Protein AF-A0A562TSB3-F1 (afdb_monomer)

Solvent-accessible surface area (backbone atoms only — not comparable to full-atom values): 30160 Å² total; per-residue (Å²): 130,86,67,59,49,18,33,64,34,29,18,36,39,41,90,53,31,35,29,45,73,78,41,81,74,48,74,48,89,89,53,57,64,71,57,39,55,53,48,51,43,59,73,72,70,64,89,60,88,63,57,84,74,48,55,71,58,34,44,47,40,35,52,41,49,56,63,32,38,55,102,67,58,70,63,89,81,49,59,40,49,27,31,24,39,43,39,28,28,60,63,67,26,49,43,45,42,53,54,43,57,62,37,54,83,56,81,64,54,74,76,52,57,61,49,52,36,50,54,46,32,56,49,54,42,27,67,75,67,54,44,62,25,66,71,50,64,46,78,36,92,59,93,53,37,61,56,52,39,54,53,53,45,50,36,42,63,68,64,64,26,56,32,33,40,33,40,37,48,42,50,48,86,88,51,49,36,26,33,41,36,35,34,26,55,70,81,52,97,84,37,43,72,60,40,38,67,54,47,49,39,52,65,71,71,38,54,107,50,86,68,82,64,62,58,33,30,33,41,12,50,13,25,25,32,22,39,20,83,33,57,68,43,36,52,51,19,53,75,68,70,47,55,19,58,37,68,56,79,80,73,92,58,95,48,52,87,53,43,33,27,4,55,47,88,64,52,58,64,54,42,16,65,73,68,71,47,66,59,78,54,31,63,20,32,46,38,29,39,53,6,43,50,42,4,55,59,57,29,43,61,88,65,63,89,86,42,48,35,30,37,25,30,8,28,67,51,28,10,40,66,32,27,58,66,20,47,61,46,22,75,77,37,81,90,41,52,54,73,72,28,51,64,33,38,49,43,55,48,33,42,50,56,31,27,59,78,70,70,49,76,77,37,74,52,64,33,72,39,44,30,14,6,2,45,51,14,36,53,49,37,45,48,38,32,52,70,68,73,28,42,34,23,44,16,7,12,16,18,54,70,34,71,68,57,54,50,56,42,49,76,68,66,44,49,16,64,61,76,29,12,42,61,23,60,83,34,64,2,26,24,49,14,14,26,8,4,14,34,21,39,25,25,57,78,50,55,76,67,34,83,53,80,52,45,23,26,60,53,15,49,26,77,31,69,42,83,68,36,65,80,49,63,42,84,69,7,54,19,48,32,49,3,48,51,41,10,30,60,56,44,73,48,57,63,88,60,42,41,34,35,42,43,53,32,52,6,27,66,58,56,25,49,10,46,44,39,15,49,54,71,63,38,63,100,56,77,55,52,28,23,20,62,36,46,28,32,19,48,14,47,9,5,36,26,8,40,50,47,36,53,41,36,47,17,36,58,53,10,44,43,62,35,24,46,80,56,84,45,70,30,89,93,47,96,70,73,64,34,67,54,61,46,71,73,46,91,34,52,23,29,39,39,41,18,66,14,49,64,18,31,12,31,18,40,27,34,25,51,119

Secondary structure (DSSP, 8-state):
-----EEEEEEEEETTEEEETTEEEEE-TT--HHHHHHHHHHHTT---TTGGGS-HHHHHHHHHHHHHHTTT--GGGS-GGGEEEEEEESSTTHHHHHHHHHHTTSS--HHHHHTTSTTHHHHHHHHHHT--S-EEEEE-SS--HHHHHHHHHHHHHTTS-SEEEEEEEEEETTEEEEEEEEEESS--TT-EE--HHHHHHHHTT--SS---PPPEEEEEEEEEETTBSSHHHHHHHHHTT---EES-SSS--TTTTTS-EE--SS-HHHHHHHHT--TTS-HHHHHHHHHHHHHHHHTT-S-STTS-EEEEEE-SSTTHHHHHHHHHHHHH-TT-S-GGGGTT-SHHHHHHHHHHHHT--SEEEEE-BTBTHHHHHHHHHHHHHHTTS-SEEEEEEEE---HHHHHHHHHTT-B-SS---TTBTT---B-BB-EEEEEEEEEHHHHTT-SS--SEEEEEEEEEE--S-SS---TT-HHHHHHHHHHHHHHT--GGG--EEE----S-HHHHHHHHHHHHHHHTT---EEE-THHHH-B-GGGHHHHHHHHHHHHHHHT-B---TT--SB-TT-S-----S-B-S---SEEEEEEEEGGGEEEEEEEE--

Foldseek 3Di:
DQLFKWFQKKWKDFPQWIDILLHTDDHDPPDFLVVSLVVLCVVVVHDDPCLVLDDSLLSQLQSRLVSRCPPRPPLVVDDLQQEEEAEEEACFQVQLVVVQVVCVVDPGDPSSVVSSGSQVSVVVNCVVSVHDHYYDYYHDNDWDLVCCLVVVSCCCSVSSHQKYKYYYWDDDGRGTMDMITIIGSDDDPSIDGSHSVVSVCVSVSHDVPDDPLFWKFFLFKWKFFLQDLTPVSNVVCLQVVNFQWDFDDAADDPCGLQFTARERPDHLVRLCVVLVHDSLAAPQLSQALSRLVRRVVSSQQPDCPVWQEEEQEEDDQFRVQLVVQQCVVCVVPVVDGDPSSCQRRDNVSSFVSSCVSVVRDNYYDYAYPKQCRQVCQVVVQVVCQSVVNTFKYKTFYWYHDHPVVVVVVVVVQQGDSDFFQFQAQPQRHFHYITHAIITMMGTPVSQVVHPDHTLFIQQFKDKFFQQDAQFAHDLQLVRQLCQQVRRCVSNVHALVQAQEEAEQRRSGPRRSNSNQNSQCVRNPPDHHAYEYPCSRRIRNMRRRQRNQVSVQSCCQRWVWFGARPPHDHGHPSHDDDHHHHIDTDHNGAKYKYWTAGGSRITMIIITGHD

Mean predicted aligned error: 13.57 Å

Nearest PDB structures (foldseek):
  6kxf-assembly1_A  TM=9.453E-01  e=4.176E-39  Streptomyces sp. MSC090213JE08
  2iwy-assembly1_B  TM=8.921E-01  e=1.075E-37  Homo sapiens
  2gp6-assembly1_B  TM=8.634E-01  e=3.080E-32  Mycobacterium tuberculosis
  5e5n-assembly1_A  TM=8.349E-01  e=2.352E-26  Bacillus subtilis subsp. subtilis str. 168
  5eny-assembly1_A  TM=8.277E-01  e=8.296E-27  Bacillus subtilis subsp. subtilis str. 168

Organism: NCBI:txid652788

Structure (mmCIF, N/CA/C/O backbone):
data_AF-A0A562TSB3-F1
#
_entry.id   AF-A0A562TSB3-F1
#
loop_
_atom_site.group_PDB
_atom_site.id
_atom_site.type_symbol
_atom_site.label_atom_id
_atom_site.label_alt_id
_atom_site.label_comp_id
_atom_site.label_asym_id
_atom_site.label_entity_id
_atom_site.label_seq_id
_atom_site.pdbx_PDB_ins_code
_atom_site.Cartn_x
_atom_site.Cartn_y
_atom_site.Cartn_z
_atom_site.occupancy
_atom_site.B_iso_or_equiv
_atom_site.auth_seq_id
_atom_site.auth_comp_id
_atom_site.auth_asym_id
_atom_site.auth_atom_id
_atom_site.pdbx_PDB_model_num
ATOM 1 N N . MET A 1 1 ? -41.359 16.177 -6.167 1.00 38.06 1 MET A N 1
ATOM 2 C CA . MET A 1 1 ? -40.468 15.828 -5.044 1.00 38.06 1 MET A CA 1
ATOM 3 C C . MET A 1 1 ? -40.400 14.316 -5.017 1.00 38.06 1 MET A C 1
ATOM 5 O O . MET A 1 1 ? -41.409 13.691 -4.726 1.00 38.06 1 MET A O 1
ATOM 9 N N . THR A 1 2 ? -39.296 13.736 -5.478 1.00 40.28 2 THR A N 1
ATOM 10 C CA . THR A 1 2 ? -39.048 12.291 -5.406 1.00 40.28 2 THR A CA 1
ATOM 11 C C . THR A 1 2 ? -39.013 11.901 -3.931 1.00 40.28 2 THR A C 1
ATOM 13 O O . THR A 1 2 ? -38.209 12.444 -3.180 1.00 40.28 2 THR A O 1
ATOM 16 N N . LYS A 1 3 ? -39.955 11.062 -3.490 1.00 51.03 3 LYS A N 1
ATOM 17 C CA . LYS A 1 3 ? -40.005 10.569 -2.109 1.00 51.03 3 LYS A CA 1
ATOM 18 C C . LYS A 1 3 ? -38.859 9.571 -1.926 1.00 51.03 3 LYS A C 1
ATOM 20 O O . LYS A 1 3 ? -38.982 8.424 -2.342 1.00 51.03 3 LYS A O 1
ATOM 25 N N . GLU A 1 4 ? -37.732 10.035 -1.399 1.00 74.38 4 GLU A N 1
ATOM 26 C CA . GLU A 1 4 ? -36.618 9.173 -0.996 1.00 74.38 4 GLU A CA 1
ATOM 27 C C . GLU A 1 4 ? -37.002 8.399 0.275 1.00 74.38 4 GLU A C 1
ATOM 29 O O . GLU A 1 4 ? -37.723 8.915 1.126 1.00 74.38 4 GLU A O 1
ATOM 34 N N . GLY A 1 5 ? -36.567 7.142 0.384 1.00 87.25 5 GLY A N 1
ATOM 35 C CA . GLY A 1 5 ? -36.752 6.355 1.602 1.00 87.25 5 GLY A CA 1
ATOM 36 C C . GLY A 1 5 ? -35.797 6.799 2.714 1.00 87.25 5 GLY A C 1
ATOM 37 O O . GLY A 1 5 ? -34.689 7.279 2.458 1.00 87.25 5 GLY A O 1
ATOM 38 N N . HIS A 1 6 ? -36.201 6.592 3.961 1.00 93.94 6 HIS A N 1
ATOM 39 C CA . HIS A 1 6 ? -35.404 6.887 5.147 1.00 93.94 6 HIS A CA 1
ATOM 40 C C . HIS A 1 6 ? -35.275 5.646 6.025 1.00 93.94 6 HIS A C 1
ATOM 42 O O . HIS A 1 6 ? -36.263 4.959 6.265 1.00 93.94 6 HIS A O 1
ATOM 48 N N . ILE A 1 7 ? -34.067 5.375 6.529 1.00 95.50 7 ILE A N 1
ATOM 49 C CA . ILE A 1 7 ? -33.850 4.368 7.571 1.00 95.50 7 ILE A CA 1
ATOM 50 C C . ILE A 1 7 ? -34.332 4.985 8.885 1.00 95.50 7 ILE A C 1
ATOM 52 O O . ILE A 1 7 ? -33.666 5.863 9.441 1.00 95.50 7 ILE A O 1
ATOM 56 N N . THR A 1 8 ? -35.489 4.546 9.370 1.00 94.56 8 THR A N 1
ATOM 57 C CA . THR A 1 8 ? -36.103 5.027 10.618 1.00 94.56 8 THR A CA 1
ATOM 58 C C . THR A 1 8 ? -35.726 4.160 11.812 1.00 94.56 8 THR A C 1
ATOM 60 O O . THR A 1 8 ? -35.686 4.634 12.947 1.00 94.56 8 THR A O 1
ATOM 63 N N . SER A 1 9 ? -35.371 2.897 11.571 1.00 95.06 9 SER A N 1
ATOM 64 C CA . SER A 1 9 ? -34.769 2.040 12.585 1.00 95.06 9 SER A CA 1
ATOM 65 C C . SER A 1 9 ? -33.813 1.015 11.980 1.00 95.06 9 SER A C 1
ATOM 67 O O . SER A 1 9 ? -33.906 0.654 10.808 1.00 95.06 9 SER A O 1
ATOM 69 N N . SER A 1 10 ? -32.877 0.536 12.795 1.00 95.81 10 SER A N 1
ATOM 70 C CA . SER A 1 10 ? -32.007 -0.594 12.490 1.00 95.81 10 SER A CA 1
ATOM 71 C C . SER A 1 10 ? -31.823 -1.492 13.707 1.00 95.81 10 SER A C 1
ATOM 73 O O . SER A 1 10 ? -31.785 -1.015 14.844 1.00 95.81 10 SER A O 1
ATOM 75 N N . CYS A 1 11 ? -31.666 -2.790 13.470 1.00 96.94 11 CYS A N 1
ATOM 76 C CA . CYS A 1 11 ? -31.325 -3.769 14.493 1.00 96.94 11 CYS A CA 1
ATOM 77 C C . CYS A 1 11 ? -30.228 -4.695 13.974 1.00 96.94 11 CYS A C 1
ATOM 79 O O . CYS A 1 11 ? -30.336 -5.216 12.865 1.00 96.94 11 CYS A O 1
ATOM 81 N N . VAL A 1 12 ? -29.188 -4.906 14.784 1.00 96.38 12 VAL A N 1
ATOM 82 C CA . VAL A 1 12 ? -28.113 -5.852 14.484 1.00 96.38 12 VAL A CA 1
ATOM 83 C C . VAL A 1 12 ? -27.942 -6.822 15.645 1.00 96.38 12 VAL A C 1
ATOM 85 O O . VAL A 1 12 ? -27.742 -6.401 16.784 1.00 96.38 12 VAL A O 1
ATOM 88 N N . ILE A 1 13 ? -28.002 -8.117 15.351 1.00 95.69 13 ILE A N 1
ATOM 89 C CA . ILE A 1 13 ? -27.760 -9.212 16.288 1.00 95.69 13 ILE A CA 1
ATOM 90 C C . ILE A 1 13 ? -26.599 -10.039 15.743 1.00 95.69 13 ILE A C 1
ATOM 92 O O . ILE A 1 13 ? -26.718 -10.645 14.680 1.00 95.69 13 ILE A O 1
ATOM 96 N N . SER A 1 14 ? -25.479 -10.055 16.457 1.00 91.81 14 SER A N 1
ATOM 97 C CA . SER A 1 14 ? -24.288 -10.844 16.114 1.00 91.81 14 SER A CA 1
ATOM 98 C C . SER A 1 14 ? -23.375 -10.957 17.328 1.00 91.81 14 SER A C 1
ATOM 100 O O . SER A 1 14 ? -23.429 -10.100 18.214 1.00 91.81 14 SER A O 1
ATOM 102 N N . SER A 1 15 ? -22.494 -11.959 17.361 1.00 84.50 15 SER A N 1
ATOM 103 C CA . SER A 1 15 ? -21.453 -12.083 18.402 1.00 84.50 15 SER A CA 1
ATOM 104 C C . SER A 1 15 ? -22.011 -11.942 19.829 1.00 84.50 15 SER A C 1
ATOM 106 O O . SER A 1 15 ? -21.491 -11.191 20.657 1.00 84.50 15 SER A O 1
ATOM 108 N N . ASN A 1 16 ? -23.135 -12.607 20.090 1.00 86.44 16 ASN A N 1
ATOM 109 C CA . ASN A 1 16 ? -23.850 -12.631 21.367 1.00 86.44 16 ASN A CA 1
ATOM 110 C C . ASN A 1 16 ? -24.282 -11.247 21.877 1.00 86.44 16 ASN A C 1
ATOM 112 O O . ASN A 1 16 ? -24.436 -11.039 23.084 1.00 86.44 16 ASN A O 1
ATOM 116 N N . THR A 1 17 ? -24.484 -10.305 20.956 1.00 87.19 17 THR A N 1
ATOM 117 C CA . THR A 1 17 ? -24.796 -8.910 21.257 1.00 87.19 17 THR A CA 1
ATOM 118 C C . THR A 1 17 ? -25.944 -8.405 20.383 1.00 87.19 17 THR A C 1
ATOM 120 O O . THR A 1 17 ? -26.079 -8.795 19.223 1.00 87.19 17 THR A O 1
ATOM 123 N N . VAL A 1 18 ? -26.772 -7.520 20.941 1.00 91.44 18 VAL A N 1
ATOM 124 C CA . VAL A 1 18 ? -27.885 -6.850 20.258 1.00 91.44 18 VAL A CA 1
ATOM 125 C C . VAL A 1 18 ? -27.650 -5.345 20.243 1.00 91.44 18 VAL A C 1
ATOM 127 O O . VAL A 1 18 ? -27.485 -4.714 21.293 1.00 91.44 18 VAL A O 1
ATOM 130 N N . TYR A 1 19 ? -27.735 -4.761 19.054 1.00 90.69 19 TYR A N 1
ATOM 131 C CA . TYR A 1 19 ? -27.722 -3.326 18.819 1.00 90.69 19 TYR A CA 1
ATOM 132 C C . TYR A 1 19 ? -29.037 -2.879 18.187 1.00 90.69 19 TYR A C 1
ATOM 134 O O . TYR A 1 19 ? -29.585 -3.555 17.317 1.00 90.69 19 TYR A O 1
ATOM 142 N N . LYS A 1 20 ? -29.519 -1.704 18.590 1.00 92.69 20 LYS A N 1
ATOM 143 C CA . LYS A 1 20 ? -30.636 -1.010 17.948 1.00 92.69 20 LYS A CA 1
ATOM 144 C C . LYS A 1 20 ? -30.270 0.440 17.702 1.00 92.69 20 LYS A C 1
ATOM 146 O O . LYS A 1 20 ? -29.857 1.127 18.635 1.00 92.69 20 LYS A O 1
ATOM 151 N N . ASN A 1 21 ? -30.412 0.911 16.466 1.00 89.06 21 ASN A N 1
ATOM 152 C CA . ASN A 1 21 ? -30.028 2.267 16.058 1.00 89.06 21 ASN A CA 1
ATOM 153 C C . ASN A 1 21 ? -28.595 2.619 16.532 1.00 89.06 21 ASN A C 1
ATOM 155 O O . ASN A 1 21 ? -28.343 3.696 17.070 1.00 89.06 21 ASN A O 1
ATOM 159 N N . GLY A 1 22 ? -27.669 1.653 16.438 1.00 82.44 22 GLY A N 1
ATOM 160 C CA . GLY A 1 22 ? -26.280 1.774 16.909 1.00 82.44 22 GLY A CA 1
ATOM 161 C C . GLY A 1 22 ? -26.079 1.787 18.436 1.00 82.44 22 GLY A C 1
ATOM 162 O O . GLY A 1 22 ? -24.939 1.875 18.902 1.00 82.44 22 GLY A O 1
ATOM 163 N N . LYS A 1 23 ? -27.145 1.694 19.241 1.00 83.81 23 LYS A N 1
ATOM 164 C CA . LYS A 1 23 ? -27.081 1.586 20.707 1.00 83.81 23 LYS A CA 1
ATOM 165 C C . LYS A 1 23 ? -27.044 0.118 21.121 1.00 83.81 23 LYS A C 1
ATOM 167 O O . LYS A 1 23 ? -27.886 -0.668 20.702 1.00 83.81 23 LYS A O 1
ATOM 172 N N . HIS A 1 24 ? -26.083 -0.236 21.967 1.00 85.75 24 HIS A N 1
ATOM 173 C CA . HIS A 1 24 ? -26.003 -1.558 22.581 1.00 85.75 24 HIS A CA 1
ATOM 174 C C . HIS A 1 24 ? -27.170 -1.753 23.556 1.00 85.75 24 HIS A C 1
ATOM 176 O O . HIS A 1 24 ? -27.323 -0.957 24.485 1.00 85.75 24 HIS A O 1
ATOM 182 N N . LEU A 1 25 ? -27.960 -2.810 23.368 1.00 86.38 25 LEU A N 1
ATOM 183 C CA . LEU A 1 25 ? -29.119 -3.111 24.212 1.00 86.38 25 LEU A CA 1
ATOM 184 C C . LEU A 1 25 ? -28.930 -4.354 25.082 1.00 86.38 25 LEU A C 1
ATOM 186 O O . LEU A 1 25 ? -29.427 -4.383 26.203 1.00 86.38 25 LEU A O 1
ATOM 190 N N . PHE A 1 26 ? -28.232 -5.376 24.589 1.00 86.75 26 PHE A N 1
ATOM 191 C CA . PHE A 1 26 ? -28.130 -6.659 25.280 1.00 86.75 26 PHE A CA 1
ATOM 192 C C . PHE A 1 26 ? -26.849 -7.400 24.900 1.00 86.75 26 PHE A C 1
ATOM 194 O O . PHE A 1 26 ? -26.441 -7.357 23.742 1.00 86.75 26 PHE A O 1
ATOM 201 N N . ILE A 1 27 ? -26.258 -8.109 25.863 1.00 88.06 27 ILE A N 1
ATOM 202 C CA . ILE A 1 27 ? -25.117 -9.007 25.663 1.00 88.06 27 ILE A CA 1
ATOM 203 C C . ILE A 1 27 ? -25.248 -10.227 26.575 1.00 88.06 27 ILE A C 1
ATOM 205 O O . ILE A 1 27 ? -25.648 -10.095 27.732 1.00 88.06 27 ILE A O 1
ATOM 209 N N . ASN A 1 28 ? -24.898 -11.409 26.067 1.00 83.06 28 ASN A N 1
ATOM 210 C CA . ASN A 1 28 ? -24.824 -12.633 26.868 1.00 83.06 28 ASN A CA 1
ATOM 211 C C . ASN A 1 28 ? -23.696 -13.551 26.369 1.00 83.06 28 ASN A C 1
ATOM 213 O O . ASN A 1 28 ? -23.903 -14.442 25.542 1.00 83.06 28 ASN A O 1
ATOM 217 N N . THR A 1 29 ? -22.481 -13.302 26.855 1.00 72.69 29 THR A N 1
ATOM 218 C CA . THR A 1 29 ? -21.274 -14.060 26.501 1.00 72.69 29 THR A CA 1
ATOM 219 C C . THR A 1 29 ? -21.252 -15.421 27.201 1.00 72.69 29 THR A C 1
ATOM 221 O O . THR A 1 29 ? -21.317 -15.466 28.428 1.00 72.69 29 THR A O 1
ATOM 224 N N . GLY A 1 30 ? -21.106 -16.514 26.443 1.00 63.78 30 GLY A N 1
ATOM 225 C CA . GLY A 1 30 ? -20.974 -17.880 26.980 1.00 63.78 30 GLY A CA 1
ATOM 226 C C . GLY A 1 30 ? -22.196 -18.787 26.798 1.00 63.78 30 GLY A C 1
ATOM 227 O O . GLY A 1 30 ? -22.174 -19.916 27.276 1.00 63.78 30 GLY A O 1
ATOM 228 N N . ALA A 1 31 ? -23.237 -18.308 26.117 1.00 75.69 31 ALA A N 1
ATOM 229 C CA . ALA A 1 31 ? -24.347 -19.127 25.638 1.00 75.69 31 ALA A CA 1
ATOM 230 C C . ALA A 1 31 ? -24.092 -19.569 24.190 1.00 75.69 31 ALA A C 1
ATOM 232 O O . ALA A 1 31 ? -23.566 -18.772 23.404 1.00 75.69 31 ALA A O 1
ATOM 233 N N . ASP A 1 32 ? -24.494 -20.796 23.856 1.00 88.62 32 ASP A N 1
ATOM 234 C CA . ASP A 1 32 ? -24.620 -21.235 22.464 1.00 88.62 32 ASP A CA 1
ATOM 235 C C . ASP A 1 32 ? -25.729 -20.443 21.747 1.00 88.62 32 ASP A C 1
ATOM 237 O O . ASP A 1 32 ? -26.490 -19.691 22.376 1.00 88.62 32 ASP A O 1
ATOM 241 N N . VAL A 1 33 ? -25.816 -20.564 20.418 1.00 90.75 33 VAL A N 1
ATOM 242 C CA . VAL A 1 33 ? -26.785 -19.772 19.643 1.00 90.75 33 VAL A CA 1
ATOM 243 C C . VAL A 1 33 ? -28.231 -19.956 20.138 1.00 90.75 33 VAL A C 1
ATOM 245 O O . VAL A 1 33 ? -28.891 -18.944 20.394 1.00 90.75 33 VAL A O 1
ATOM 248 N N . PRO A 1 34 ? -28.768 -21.180 20.330 1.00 92.25 34 PRO A N 1
ATOM 249 C CA . PRO A 1 34 ? -30.129 -21.356 20.841 1.00 92.25 34 PRO A CA 1
ATOM 250 C C . PRO A 1 34 ? -30.383 -20.679 22.195 1.00 92.25 34 PRO A C 1
ATOM 252 O O . PRO A 1 34 ? -31.412 -20.008 22.357 1.00 92.25 34 PRO A O 1
ATOM 255 N N . ASP A 1 35 ? -29.471 -20.821 23.159 1.00 93.19 35 ASP A N 1
ATOM 256 C CA . ASP A 1 35 ? -29.621 -20.220 24.485 1.00 93.19 35 ASP A CA 1
ATOM 257 C C . ASP A 1 35 ? -29.488 -18.697 24.445 1.00 93.19 35 ASP A C 1
ATOM 259 O O . ASP A 1 35 ? -30.230 -17.993 25.142 1.00 93.19 35 ASP A O 1
ATOM 263 N N . PHE A 1 36 ? -28.616 -18.174 23.581 1.00 95.00 36 PHE A N 1
ATOM 264 C CA . PHE A 1 36 ? -28.502 -16.743 23.326 1.00 95.00 36 PHE A CA 1
ATOM 265 C C . PHE A 1 36 ? -29.802 -16.157 22.751 1.00 95.00 36 PHE A C 1
ATOM 267 O O . PHE A 1 36 ? -30.319 -15.161 23.260 1.00 95.00 36 PHE A O 1
ATOM 274 N N . LEU A 1 37 ? -30.396 -16.792 21.738 1.00 96.44 37 LEU A N 1
ATOM 275 C CA . LEU A 1 37 ? -31.660 -16.321 21.156 1.00 96.44 37 LEU A CA 1
ATOM 276 C C . LEU A 1 37 ? -32.808 -16.385 22.180 1.00 96.44 37 LEU A C 1
ATOM 278 O O . LEU A 1 37 ? -33.616 -15.459 22.288 1.00 96.44 37 LEU A O 1
ATOM 282 N N . ASN A 1 38 ? -32.854 -17.439 22.999 1.00 95.31 38 ASN A N 1
ATOM 283 C CA . ASN A 1 38 ? -33.827 -17.555 24.085 1.00 95.31 38 ASN A CA 1
ATOM 284 C C . ASN A 1 38 ? -33.634 -16.485 25.174 1.00 95.31 38 ASN A C 1
ATOM 286 O O . ASN A 1 38 ? -34.620 -16.042 25.775 1.00 95.31 38 ASN A O 1
ATOM 290 N N . SER A 1 39 ? -32.395 -16.074 25.459 1.00 95.44 39 SER A N 1
ATOM 291 C CA . SER A 1 39 ? -32.127 -15.029 26.449 1.00 95.44 39 SER A CA 1
ATOM 292 C C . SER A 1 39 ? -32.556 -13.650 25.948 1.00 95.44 39 SER A C 1
ATOM 294 O O . SER A 1 39 ? -33.156 -12.908 26.725 1.00 95.44 39 SER A O 1
ATOM 296 N N . ILE A 1 40 ? -32.376 -13.350 24.654 1.00 95.50 40 ILE A N 1
ATOM 297 C CA . ILE A 1 40 ? -32.929 -12.143 24.015 1.00 95.50 40 ILE A CA 1
ATOM 298 C C . ILE A 1 40 ? -34.456 -12.129 24.149 1.00 95.50 40 ILE A C 1
ATOM 300 O O . ILE A 1 40 ? -35.023 -11.145 24.626 1.00 95.50 40 ILE A O 1
ATOM 304 N N . TYR A 1 41 ? -35.120 -13.227 23.775 1.00 96.06 41 TYR A N 1
ATOM 305 C CA . TYR A 1 41 ? -36.581 -13.344 23.835 1.00 96.06 41 TYR A CA 1
ATOM 306 C C . TYR A 1 41 ? -37.135 -13.025 25.235 1.00 96.06 41 TYR A C 1
ATOM 308 O O . TYR A 1 41 ? -38.098 -12.270 25.369 1.00 96.06 41 TYR A O 1
ATOM 316 N N . LYS A 1 42 ? -36.480 -13.549 26.283 1.00 94.50 42 LYS A N 1
ATOM 317 C CA . LYS A 1 42 ? -36.824 -13.272 27.688 1.00 94.50 42 LYS A CA 1
ATOM 318 C C . LYS A 1 42 ? -36.499 -11.835 28.098 1.00 94.50 42 LYS A C 1
ATOM 320 O O . LYS A 1 42 ? -37.306 -11.206 28.770 1.00 94.50 42 LYS A O 1
ATOM 325 N N . TYR A 1 43 ? -35.329 -11.319 27.715 1.00 94.00 43 TYR A N 1
ATOM 326 C CA . TYR A 1 43 ? -34.870 -9.982 28.101 1.00 94.00 43 TYR A CA 1
ATOM 327 C C . TYR A 1 43 ? -35.793 -8.876 27.576 1.00 94.00 43 TYR A C 1
ATOM 329 O O . TYR A 1 43 ? -36.091 -7.925 28.294 1.00 94.00 43 TYR A O 1
ATOM 337 N N . PHE A 1 44 ? -36.274 -9.009 26.338 1.00 92.19 44 PHE A N 1
ATOM 338 C CA . PHE A 1 44 ? -37.166 -8.026 25.719 1.00 92.19 44 PHE A CA 1
ATOM 339 C C . PHE A 1 44 ? -38.655 -8.214 26.058 1.00 92.19 44 PHE A C 1
ATOM 341 O O . PHE A 1 44 ? -39.469 -7.441 25.540 1.00 92.19 44 PHE A O 1
ATOM 348 N N . ASP A 1 45 ? -38.983 -9.182 26.928 1.00 91.69 45 ASP A N 1
ATOM 349 C CA . ASP A 1 45 ? -40.340 -9.575 27.343 1.00 91.69 45 ASP A CA 1
ATOM 350 C C . ASP A 1 45 ? -41.274 -9.832 26.147 1.00 91.69 45 ASP A C 1
ATOM 352 O O . ASP A 1 45 ? -42.380 -9.300 26.037 1.00 91.69 45 ASP A O 1
ATOM 356 N N . LEU A 1 46 ? -40.779 -10.607 25.178 1.00 91.19 46 LEU A N 1
ATOM 357 C CA . LEU A 1 46 ? -41.528 -10.932 23.968 1.00 91.19 46 LEU A CA 1
ATOM 358 C C . LEU A 1 46 ? -42.497 -12.094 24.233 1.00 91.19 46 LEU A C 1
ATOM 360 O O . LEU A 1 46 ? -42.190 -13.038 24.961 1.00 91.19 46 LEU A O 1
ATOM 364 N N . SER A 1 47 ? -43.681 -12.042 23.615 1.00 88.75 47 SER A N 1
ATOM 365 C CA . SER A 1 47 ? -44.733 -13.051 23.791 1.00 88.75 47 SER A CA 1
ATOM 366 C C . SER A 1 47 ? -45.265 -13.549 22.448 1.00 88.75 47 SER A C 1
ATOM 368 O O . SER A 1 47 ? -46.129 -12.937 21.818 1.00 88.75 47 SER A O 1
ATOM 370 N N . TYR A 1 48 ? -44.734 -14.687 22.003 1.00 91.19 48 TYR A N 1
ATOM 371 C CA . TYR A 1 48 ? -45.175 -15.413 20.824 1.00 91.19 48 TYR A CA 1
ATOM 372 C C . TYR A 1 48 ? -44.914 -16.916 20.985 1.00 91.19 48 TYR A C 1
ATOM 374 O O . TYR A 1 48 ? -43.791 -17.397 20.871 1.00 91.19 48 TYR A O 1
ATOM 382 N N . SER A 1 49 ? -45.971 -17.695 21.227 1.00 86.25 49 SER A N 1
ATOM 383 C CA . SER A 1 49 ? -45.861 -19.128 21.555 1.00 86.25 49 SER A CA 1
ATOM 384 C C . SER A 1 49 ? -45.211 -19.987 20.463 1.00 86.25 49 SER A C 1
ATOM 386 O O . SER A 1 49 ? -44.682 -21.059 20.761 1.00 86.25 49 SER A O 1
ATOM 388 N N . ARG A 1 50 ? -45.229 -19.533 19.202 1.00 88.06 50 ARG A N 1
ATOM 389 C CA . ARG A 1 50 ? -44.568 -20.223 18.084 1.00 88.06 50 ARG A CA 1
ATOM 390 C C . ARG A 1 50 ? -43.052 -20.050 18.080 1.00 88.06 50 ARG A C 1
ATOM 392 O O . ARG A 1 50 ? -42.385 -20.891 17.494 1.00 88.06 50 ARG A O 1
ATOM 399 N N . PHE A 1 51 ? -42.512 -19.051 18.782 1.00 93.38 51 PHE A N 1
ATOM 400 C CA . PHE A 1 51 ? -41.075 -18.775 18.832 1.00 93.38 51 PHE A CA 1
ATOM 401 C C . PHE A 1 51 ? -40.250 -20.018 19.194 1.00 93.38 51 PHE A C 1
ATOM 403 O O . PHE A 1 51 ? -39.289 -20.354 18.514 1.00 93.38 51 PHE A O 1
ATOM 410 N N . TYR A 1 52 ? -40.668 -20.780 20.208 1.00 91.06 52 TYR A N 1
ATOM 411 C CA . TYR A 1 52 ? -39.942 -21.982 20.634 1.00 91.06 52 TYR A CA 1
ATOM 412 C C . TYR A 1 52 ? -39.941 -23.120 19.604 1.00 91.06 52 TYR A C 1
ATOM 414 O O . TYR A 1 52 ? -39.109 -24.018 19.710 1.00 91.06 52 TYR A O 1
ATOM 422 N N . LYS A 1 53 ? -40.843 -23.081 18.617 1.00 89.69 53 LYS A N 1
ATOM 423 C CA . LYS A 1 53 ? -40.959 -24.085 17.548 1.00 89.69 53 LYS A CA 1
ATOM 424 C C . LYS A 1 53 ? -40.155 -23.734 16.295 1.00 89.69 53 LYS A C 1
ATOM 426 O O . LYS A 1 53 ? -40.002 -24.601 15.444 1.00 89.69 53 LYS A O 1
ATOM 431 N N . MET A 1 54 ? -39.676 -22.497 16.194 1.00 94.12 54 MET A N 1
ATOM 432 C CA . MET A 1 54 ? -38.854 -22.033 15.081 1.00 94.12 54 MET A CA 1
ATOM 433 C C . MET A 1 54 ? -37.447 -22.635 15.130 1.00 94.12 54 MET A C 1
ATOM 435 O O . MET A 1 54 ? -36.898 -22.882 16.216 1.00 94.12 54 MET A O 1
ATOM 439 N N . ASP A 1 55 ? -36.849 -22.806 13.953 1.00 94.25 55 ASP A N 1
ATOM 440 C CA . ASP A 1 55 ? -35.416 -23.045 13.812 1.00 94.25 55 ASP A CA 1
ATOM 441 C C . ASP A 1 55 ? -34.599 -21.803 14.217 1.00 94.25 55 ASP A C 1
ATOM 443 O O . ASP A 1 55 ? -35.139 -20.718 14.457 1.00 94.25 55 ASP A O 1
ATOM 447 N N . SER A 1 56 ? -33.281 -21.957 14.350 1.00 95.50 56 SER A N 1
ATOM 448 C CA . SER A 1 56 ? -32.426 -20.868 14.836 1.00 95.50 56 SER A CA 1
ATOM 449 C C . SER A 1 56 ? -32.377 -19.684 13.868 1.00 95.50 56 SER A C 1
ATOM 451 O O . SER A 1 56 ? -32.389 -18.541 14.328 1.00 95.50 56 SER A O 1
ATOM 453 N N . LEU A 1 57 ? -32.386 -19.930 12.551 1.00 96.81 57 LEU A N 1
ATOM 454 C CA . LEU A 1 57 ? -32.383 -18.872 11.539 1.00 96.81 57 LEU A CA 1
ATOM 455 C C . LEU A 1 57 ? -33.663 -18.022 11.622 1.00 96.81 57 LEU A C 1
ATOM 457 O O . LEU A 1 57 ? -33.586 -16.791 11.690 1.00 96.81 57 LEU A O 1
ATOM 461 N N . SER A 1 58 ? -34.840 -18.656 11.712 1.00 97.12 58 SER A N 1
ATOM 462 C CA . SER A 1 58 ? -36.106 -17.924 11.857 1.00 97.12 58 SER A CA 1
ATOM 463 C C . SER A 1 58 ? -36.208 -17.220 13.202 1.00 97.12 58 SER A C 1
ATOM 465 O O . SER A 1 58 ? -36.661 -16.078 13.241 1.00 97.12 58 SER A O 1
ATOM 467 N N . LYS A 1 59 ? -35.729 -17.824 14.302 1.00 97.62 59 LYS A N 1
ATOM 468 C CA . LYS A 1 59 ? -35.648 -17.136 15.606 1.00 97.62 59 LYS A CA 1
ATOM 469 C C . LYS A 1 59 ? -34.804 -15.871 15.519 1.00 97.62 59 LYS A C 1
ATOM 471 O O . LYS A 1 59 ? -35.221 -14.835 16.030 1.00 97.62 59 LYS A O 1
ATOM 476 N N . LEU A 1 60 ? -33.638 -15.952 14.880 1.00 98.06 60 LEU A N 1
ATOM 477 C CA . LEU A 1 60 ? -32.718 -14.832 14.725 1.00 98.06 60 LEU A CA 1
ATOM 478 C C . LEU A 1 60 ? -33.365 -13.679 13.942 1.00 98.06 60 LEU A C 1
ATOM 480 O O . LEU A 1 60 ? -33.395 -12.549 14.435 1.00 98.06 60 LEU A O 1
ATOM 484 N N . GLY A 1 61 ? -33.931 -13.965 12.764 1.00 97.56 61 GLY A N 1
ATOM 485 C CA . GLY A 1 61 ? -34.623 -12.957 11.953 1.00 97.56 61 GLY A CA 1
ATOM 486 C C . GLY A 1 61 ? -35.849 -12.370 12.657 1.00 97.56 61 GLY A C 1
ATOM 487 O O . GLY A 1 61 ? -36.042 -11.153 12.673 1.00 97.56 61 GLY A O 1
ATOM 488 N N . TRP A 1 62 ? -36.641 -13.221 13.311 1.00 97.88 62 TRP A N 1
ATOM 489 C CA . TRP A 1 62 ? -37.830 -12.812 14.051 1.00 97.88 62 TRP A CA 1
ATOM 490 C C . TRP A 1 62 ? -37.486 -11.884 15.221 1.00 97.88 62 TRP A C 1
ATOM 492 O O . TRP A 1 62 ? -38.059 -10.800 15.324 1.00 97.88 62 TRP A O 1
ATOM 502 N N . LEU A 1 63 ? -36.498 -12.238 16.051 1.00 98.25 63 LEU A N 1
ATOM 503 C CA . LEU A 1 63 ? -36.043 -11.383 17.155 1.00 98.25 63 LEU A CA 1
ATOM 504 C C . LEU A 1 63 ? -35.532 -10.033 16.658 1.00 98.25 63 LEU A C 1
ATOM 506 O O . LEU A 1 63 ? -35.910 -9.000 17.212 1.00 98.25 63 LEU A O 1
ATOM 510 N N . ALA A 1 64 ? -34.714 -10.038 15.602 1.00 97.81 64 ALA A N 1
ATOM 511 C CA . ALA A 1 64 ? -34.222 -8.806 15.001 1.00 97.81 64 ALA A CA 1
ATOM 512 C C . ALA A 1 64 ? -35.380 -7.913 14.538 1.00 97.81 64 ALA A C 1
ATOM 514 O O . ALA A 1 64 ? -35.341 -6.708 14.775 1.00 97.81 64 ALA A O 1
ATOM 515 N N . SER A 1 65 ? -36.440 -8.487 13.956 1.00 97.69 65 SER A N 1
ATOM 516 C CA . SER A 1 65 ? -37.619 -7.727 13.520 1.00 97.69 65 SER A CA 1
ATOM 517 C C . SER A 1 65 ? -38.438 -7.153 14.685 1.00 97.69 65 SER A C 1
ATOM 519 O O . SER A 1 65 ? -38.806 -5.981 14.646 1.00 97.69 65 SER A O 1
ATOM 521 N N . GLU A 1 66 ? -38.682 -7.912 15.759 1.00 96.94 66 GLU A N 1
ATOM 522 C CA . GLU A 1 66 ? -39.479 -7.398 16.883 1.00 96.94 66 GLU A CA 1
ATOM 523 C C . GLU A 1 66 ? -38.723 -6.277 17.612 1.00 96.94 66 GLU A C 1
ATOM 525 O O . GLU A 1 66 ? -39.317 -5.276 18.010 1.00 96.94 66 GLU A O 1
ATOM 530 N N . ILE A 1 67 ? -37.397 -6.395 17.735 1.00 96.81 67 ILE A N 1
ATOM 531 C CA . ILE A 1 67 ? -36.545 -5.349 18.319 1.00 96.81 67 ILE A CA 1
ATOM 532 C C . ILE A 1 67 ? -36.491 -4.121 17.404 1.00 96.81 67 ILE A C 1
ATOM 534 O O . ILE A 1 67 ? -36.567 -2.994 17.905 1.00 96.81 67 ILE A O 1
ATOM 538 N N . LEU A 1 68 ? -36.391 -4.330 16.087 1.00 96.19 68 LEU A N 1
ATOM 539 C CA . LEU A 1 68 ? -36.418 -3.277 15.071 1.00 96.19 68 LEU A CA 1
ATOM 540 C C . LEU A 1 68 ? -37.700 -2.440 15.149 1.00 96.19 68 LEU A C 1
ATOM 542 O O . LEU A 1 68 ? -37.618 -1.219 15.072 1.00 96.19 68 LEU A O 1
ATOM 546 N N . LEU A 1 69 ? -38.859 -3.082 15.317 1.00 95.19 69 LEU A N 1
ATOM 547 C CA . LEU A 1 69 ? -40.172 -2.425 15.282 1.00 95.19 69 LEU A CA 1
ATOM 548 C C . LEU A 1 69 ? -40.589 -1.791 16.616 1.00 95.19 69 LEU A C 1
ATOM 550 O O . LEU A 1 69 ? -41.368 -0.837 16.628 1.00 95.19 69 LEU A O 1
ATOM 554 N N . LYS A 1 70 ? -40.097 -2.314 17.746 1.00 92.25 70 LYS A N 1
ATOM 555 C CA . LYS A 1 70 ? -40.475 -1.858 19.095 1.00 92.25 70 LYS A CA 1
ATOM 556 C C . LYS A 1 70 ? -40.281 -0.341 19.246 1.00 92.25 70 LYS A C 1
ATOM 558 O O . LYS A 1 70 ? -39.213 0.157 18.938 1.00 92.25 70 LYS A O 1
ATOM 563 N N . ASP A 1 71 ? -41.262 0.407 19.730 1.00 87.31 71 ASP A N 1
ATOM 564 C CA . ASP A 1 71 ? -41.172 1.864 19.987 1.00 87.31 71 ASP A CA 1
ATOM 565 C C . ASP A 1 71 ? -40.888 2.782 18.771 1.00 87.31 71 ASP A C 1
ATOM 567 O O . ASP A 1 71 ? -40.894 3.999 18.927 1.00 87.31 71 ASP A O 1
ATOM 571 N N . THR A 1 72 ? -40.633 2.239 17.578 1.00 83.06 72 THR A N 1
ATOM 572 C CA . THR A 1 72 ? -40.225 2.997 16.378 1.00 83.06 72 THR A CA 1
ATOM 573 C C . THR A 1 72 ? -41.228 2.891 15.237 1.00 83.06 72 THR A C 1
ATOM 575 O O . THR A 1 72 ? -41.309 3.812 14.433 1.00 83.06 72 THR A O 1
ATOM 578 N N . PHE A 1 73 ? -41.994 1.799 15.155 1.00 91.38 73 PHE A N 1
ATOM 579 C CA . PHE A 1 73 ? -42.929 1.567 14.058 1.00 91.38 73 PHE A CA 1
ATOM 580 C C . PHE A 1 73 ? -44.389 1.786 14.473 1.00 91.38 73 PHE A C 1
ATOM 582 O O . PHE A 1 73 ? -44.967 1.016 15.246 1.00 91.38 73 PHE A O 1
ATOM 589 N N . GLU A 1 74 ? -45.017 2.811 13.901 1.00 91.31 74 GLU A N 1
ATOM 590 C CA . GLU A 1 74 ? -46.437 3.116 14.094 1.00 91.31 74 GLU A CA 1
ATOM 591 C C . GLU A 1 74 ? -47.309 2.266 13.163 1.00 91.31 74 GLU A C 1
ATOM 593 O O . GLU A 1 74 ? -47.740 2.695 12.093 1.00 91.31 74 GLU A O 1
ATOM 598 N N . LYS A 1 75 ? -47.584 1.028 13.574 1.00 87.19 75 LYS A N 1
ATOM 599 C CA . LYS A 1 75 ? -48.301 0.044 12.750 1.00 87.19 75 LYS A CA 1
ATOM 600 C C . LYS A 1 75 ? -49.648 0.532 12.196 1.00 87.19 75 LYS A C 1
ATOM 602 O O . LYS A 1 75 ? -49.977 0.212 11.059 1.00 87.19 75 LYS A O 1
ATOM 607 N N . ASP A 1 76 ? -50.403 1.318 12.965 1.00 90.38 76 ASP A N 1
ATOM 608 C CA . ASP A 1 76 ? -51.737 1.805 12.575 1.00 90.38 76 ASP A CA 1
ATOM 609 C C . ASP A 1 76 ? -51.710 2.819 11.415 1.00 90.38 76 ASP A C 1
ATOM 611 O O . ASP A 1 76 ? -52.746 3.111 10.814 1.00 90.38 76 ASP A O 1
ATOM 615 N N . LYS A 1 77 ? -50.525 3.334 11.065 1.00 92.31 77 LYS A N 1
ATOM 616 C CA . LYS A 1 77 ? -50.311 4.234 9.926 1.00 92.31 77 LYS A CA 1
ATOM 617 C C . LYS A 1 77 ? -50.358 3.513 8.574 1.00 92.31 77 LYS A C 1
ATOM 619 O O . LYS A 1 77 ? -50.596 4.154 7.550 1.00 92.31 77 LYS A O 1
ATOM 624 N N . TYR A 1 78 ? -50.145 2.199 8.562 1.00 92.12 78 TYR A N 1
ATOM 625 C CA . TYR A 1 78 ? -49.969 1.408 7.347 1.00 92.12 78 TYR A CA 1
ATOM 626 C C . TYR A 1 78 ? -51.077 0.368 7.194 1.00 92.12 78 TYR A C 1
ATOM 628 O O . TYR A 1 78 ? -51.453 -0.317 8.150 1.00 92.12 78 TYR A O 1
ATOM 636 N N . LYS A 1 79 ? -51.589 0.186 5.971 1.00 93.31 79 LYS A N 1
ATOM 637 C CA . LYS A 1 79 ? -52.379 -1.012 5.667 1.00 93.31 79 LYS A CA 1
ATOM 638 C C . LYS A 1 79 ? -51.444 -2.223 5.642 1.00 93.31 79 LYS A C 1
ATOM 640 O O . LYS A 1 79 ? -50.272 -2.075 5.304 1.00 93.31 79 LYS A O 1
ATOM 645 N N . PRO A 1 80 ? -51.951 -3.439 5.906 1.00 92.94 80 PRO A N 1
ATOM 646 C CA . PRO A 1 80 ? -51.156 -4.662 5.794 1.00 92.94 80 PRO A CA 1
ATOM 647 C C . PRO A 1 80 ? -50.375 -4.782 4.476 1.00 92.94 80 PRO A C 1
ATOM 649 O O . PRO A 1 80 ? -49.217 -5.184 4.489 1.00 92.94 80 PRO A O 1
ATOM 652 N N . GLU A 1 81 ? -50.994 -4.396 3.357 1.00 94.19 81 GLU A N 1
ATOM 653 C CA . GLU A 1 81 ? -50.402 -4.458 2.011 1.00 94.19 81 GLU A CA 1
ATOM 654 C C . GLU A 1 81 ? -49.300 -3.401 1.777 1.00 94.19 81 GLU A C 1
ATOM 656 O O . GLU A 1 81 ? -48.503 -3.545 0.857 1.00 94.19 81 GLU A O 1
ATOM 661 N N . ASP A 1 82 ? -49.236 -2.345 2.599 1.00 94.38 82 ASP A N 1
ATOM 662 C CA . ASP A 1 82 ? -48.291 -1.232 2.424 1.00 94.38 82 ASP A CA 1
ATOM 663 C C . ASP A 1 82 ? -46.876 -1.564 2.931 1.00 94.38 82 ASP A C 1
ATOM 665 O O . ASP A 1 82 ? -45.940 -0.795 2.690 1.00 94.38 82 ASP A O 1
ATOM 669 N N . VAL A 1 83 ? -46.722 -2.671 3.666 1.00 96.31 83 VAL A N 1
ATOM 670 C CA . VAL A 1 83 ? -45.477 -3.053 4.341 1.00 96.31 83 VAL A CA 1
ATOM 671 C C . VAL A 1 83 ? -44.930 -4.336 3.733 1.00 96.31 83 VAL A C 1
ATOM 673 O O . VAL A 1 83 ? -45.589 -5.376 3.783 1.00 96.31 83 VAL A O 1
ATOM 676 N N . GLY A 1 84 ? -43.724 -4.252 3.175 1.00 95.25 84 GLY A N 1
ATOM 677 C CA . GLY A 1 84 ? -43.008 -5.392 2.601 1.00 95.25 84 GLY A CA 1
ATOM 678 C C . GLY A 1 84 ? -41.809 -5.844 3.430 1.00 95.25 84 GLY A C 1
ATOM 679 O O . GLY A 1 84 ? -41.396 -5.177 4.387 1.00 95.25 84 GLY A O 1
ATOM 680 N N . LEU A 1 85 ? -41.244 -6.985 3.042 1.00 97.50 85 LEU A N 1
ATOM 681 C CA . LEU A 1 85 ? -40.132 -7.635 3.724 1.00 97.50 85 LEU A CA 1
ATOM 682 C C . LEU A 1 85 ? -39.135 -8.236 2.720 1.00 97.50 85 LEU A C 1
ATOM 684 O O . LEU A 1 85 ? -39.436 -9.207 2.037 1.00 97.50 85 LEU A O 1
ATOM 688 N N . ILE A 1 86 ? -37.930 -7.666 2.644 1.00 98.06 86 ILE A N 1
ATOM 689 C CA . ILE A 1 86 ? -36.897 -8.042 1.668 1.00 98.06 86 ILE A CA 1
ATOM 690 C C . ILE A 1 86 ? -35.620 -8.479 2.387 1.00 98.06 86 ILE A C 1
ATOM 692 O O . ILE A 1 86 ? -34.798 -7.650 2.786 1.00 98.06 86 ILE A O 1
ATOM 696 N N . LEU A 1 87 ? -35.433 -9.784 2.559 1.00 98.25 87 LEU A N 1
ATOM 697 C CA . LEU A 1 87 ? -34.269 -10.335 3.261 1.00 98.25 87 LEU A CA 1
ATOM 698 C C . LEU A 1 87 ? -33.297 -11.020 2.305 1.00 98.25 87 LEU A C 1
ATOM 700 O O . LEU A 1 87 ? -33.636 -11.369 1.175 1.00 98.25 87 LEU A O 1
ATOM 704 N N . SER A 1 88 ? -32.061 -11.196 2.761 1.00 97.88 88 SER A N 1
ATOM 705 C CA . SER A 1 88 ? -31.053 -11.949 2.025 1.00 97.88 88 SER A CA 1
ATOM 706 C C . SER A 1 88 ? -30.044 -12.641 2.931 1.00 97.88 88 SER A C 1
ATOM 708 O O . SER A 1 88 ? -29.865 -12.232 4.078 1.00 97.88 88 SER A O 1
ATOM 710 N N . ASN A 1 89 ? -29.386 -13.680 2.419 1.00 97.25 89 ASN A N 1
ATOM 711 C CA . ASN A 1 89 ? -28.215 -14.300 3.044 1.00 97.25 89 ASN A CA 1
ATOM 712 C C . ASN A 1 89 ? -27.338 -15.028 2.013 1.00 97.25 89 ASN A C 1
ATOM 714 O O . ASN A 1 89 ? -27.614 -14.943 0.816 1.00 97.25 89 ASN A O 1
ATOM 718 N N . ALA A 1 90 ? -26.280 -15.710 2.460 1.00 90.38 90 ALA A N 1
ATOM 719 C CA . ALA A 1 90 ? -25.381 -16.461 1.585 1.00 90.38 90 ALA A CA 1
ATOM 720 C C . ALA A 1 90 ? -25.709 -17.950 1.535 1.00 90.38 90 ALA A C 1
ATOM 722 O O . ALA A 1 90 ? -25.593 -18.564 0.475 1.00 90.38 90 ALA A O 1
ATOM 723 N N . ASN A 1 91 ? -26.143 -18.522 2.657 1.00 91.94 91 ASN A N 1
ATOM 724 C CA . ASN A 1 91 ? -26.235 -19.971 2.818 1.00 91.94 91 ASN A CA 1
ATOM 725 C C . ASN A 1 91 ? -27.671 -20.504 2.854 1.00 91.94 91 ASN A C 1
ATOM 727 O O . ASN A 1 91 ? -27.879 -21.666 3.196 1.00 91.94 91 ASN A O 1
ATOM 731 N N . ALA A 1 92 ? -28.667 -19.694 2.483 1.00 95.69 92 ALA A N 1
ATOM 732 C CA . ALA A 1 92 ? -30.077 -20.070 2.528 1.00 95.69 92 ALA A CA 1
ATOM 733 C C . ALA A 1 92 ? -30.476 -20.590 3.924 1.00 95.69 92 ALA A C 1
ATOM 735 O O . ALA A 1 92 ? -30.550 -19.807 4.865 1.00 95.69 92 ALA A O 1
ATOM 736 N N . SER A 1 93 ? -30.751 -21.884 4.060 1.00 94.94 93 SER A N 1
ATOM 737 C CA . SER A 1 93 ? -31.123 -22.550 5.312 1.00 94.94 93 SER A CA 1
ATOM 738 C C . SER A 1 93 ? -30.140 -23.661 5.688 1.00 94.94 93 SER A C 1
ATOM 740 O O . SER A 1 93 ? -30.528 -24.597 6.381 1.00 94.94 93 SER A O 1
ATOM 742 N N . LEU A 1 94 ? -28.873 -23.573 5.255 1.00 93.25 94 LEU A N 1
ATOM 743 C CA . LEU A 1 94 ? -27.888 -24.660 5.344 1.00 93.25 94 LEU A CA 1
ATOM 744 C C . LEU A 1 94 ? -27.774 -25.298 6.739 1.00 93.25 94 LEU A C 1
ATOM 746 O O . LEU A 1 94 ? -27.734 -26.521 6.842 1.00 93.25 94 LEU A O 1
ATOM 750 N N . ASP A 1 95 ? -27.759 -24.504 7.814 1.00 91.88 95 ASP A N 1
ATOM 751 C CA . ASP A 1 95 ? -27.753 -25.020 9.195 1.00 91.88 95 ASP A CA 1
ATOM 752 C C . ASP A 1 95 ? -28.944 -25.951 9.474 1.00 91.88 95 ASP A C 1
ATOM 754 O O . ASP A 1 95 ? -28.803 -27.066 9.992 1.00 91.88 95 ASP A O 1
ATOM 758 N N . THR A 1 96 ? -30.132 -25.515 9.069 1.00 92.38 96 THR A N 1
ATOM 759 C CA . THR A 1 96 ? -31.366 -26.281 9.212 1.00 92.38 96 THR A CA 1
ATOM 760 C C . THR A 1 96 ? -31.399 -27.475 8.261 1.00 92.38 96 THR A C 1
ATOM 762 O O . THR A 1 96 ? -31.851 -28.547 8.665 1.00 92.38 96 THR A O 1
ATOM 765 N N . ASP A 1 97 ? -30.849 -27.349 7.052 1.00 92.31 97 ASP A N 1
ATOM 766 C CA . ASP A 1 97 ? -30.723 -28.448 6.089 1.00 92.31 97 ASP A CA 1
ATOM 767 C C . ASP A 1 97 ? -29.847 -29.576 6.659 1.00 92.31 97 ASP A C 1
ATOM 769 O O . ASP A 1 97 ? -30.220 -30.751 6.600 1.00 92.31 97 ASP A O 1
ATOM 773 N N . MET A 1 98 ? -28.716 -29.229 7.284 1.00 89.81 98 MET A N 1
ATOM 774 C CA . MET A 1 98 ? -27.824 -30.185 7.950 1.00 89.81 98 MET A CA 1
ATOM 775 C C . MET A 1 98 ? -28.514 -30.870 9.136 1.00 89.81 98 MET A C 1
ATOM 777 O O . MET A 1 98 ? -28.453 -32.096 9.276 1.00 89.81 98 MET A O 1
ATOM 781 N N . LYS A 1 99 ? -29.225 -30.108 9.979 1.00 87.44 99 LYS A N 1
ATOM 782 C CA . LYS A 1 99 ? -29.999 -30.657 11.109 1.00 87.44 99 LYS A CA 1
ATOM 783 C C . LYS A 1 99 ? -31.129 -31.566 10.636 1.00 87.44 99 LYS A C 1
ATOM 785 O O . LYS A 1 99 ? -31.351 -32.626 11.225 1.00 87.44 99 LYS A O 1
ATOM 790 N N . TYR A 1 100 ? -31.815 -31.185 9.560 1.00 89.81 100 TYR A N 1
ATOM 791 C CA . TYR A 1 100 ? -32.846 -32.005 8.944 1.00 89.81 100 TYR A CA 1
ATOM 792 C C . TYR A 1 100 ? -32.254 -33.310 8.420 1.00 89.81 100 TYR A C 1
ATOM 794 O O . TYR A 1 100 ? -32.744 -34.368 8.810 1.00 89.81 100 TYR A O 1
ATOM 802 N N . LEU A 1 101 ? -31.164 -33.259 7.645 1.00 86.94 101 LEU A N 1
ATOM 803 C CA . LEU A 1 101 ? -30.473 -34.444 7.131 1.00 86.94 101 LEU A CA 1
ATOM 804 C C . LEU A 1 101 ? -30.063 -35.406 8.254 1.00 86.94 101 LEU A C 1
ATOM 806 O O . LEU A 1 101 ? -30.309 -36.607 8.148 1.00 86.94 101 LEU A O 1
ATOM 810 N N . ASN A 1 102 ? -29.519 -34.886 9.357 1.00 84.19 102 ASN A N 1
ATOM 811 C CA . ASN A 1 102 ? -29.176 -35.700 10.525 1.00 84.19 102 ASN A CA 1
ATOM 812 C C . ASN A 1 102 ? -30.411 -36.403 11.121 1.00 84.19 102 ASN A C 1
ATOM 814 O O . ASN A 1 102 ? -30.327 -37.571 11.505 1.00 84.19 102 ASN A O 1
ATOM 818 N N . SER A 1 103 ? -31.576 -35.743 11.127 1.00 80.50 103 SER A N 1
ATOM 819 C CA . SER A 1 103 ? -32.839 -36.331 11.602 1.00 80.50 103 SER A CA 1
ATOM 820 C C . SER A 1 103 ? -33.423 -37.408 10.676 1.00 80.50 103 SER A C 1
ATOM 822 O O . SER A 1 103 ? -34.200 -38.242 11.136 1.00 80.50 103 SER A O 1
ATOM 824 N N . VAL A 1 104 ? -33.036 -37.445 9.392 1.00 76.38 104 VAL A N 1
ATOM 825 C CA . VAL A 1 104 ? -33.510 -38.456 8.418 1.00 76.38 104 VAL A CA 1
ATOM 826 C C . VAL A 1 104 ? -32.980 -39.861 8.741 1.00 76.38 104 VAL A C 1
ATOM 828 O O . VAL A 1 104 ? -33.545 -40.851 8.283 1.00 76.38 104 VAL A O 1
ATOM 831 N N . SER A 1 105 ? -31.932 -39.972 9.564 1.00 66.62 105 SER A N 1
ATOM 832 C CA . SER A 1 105 ? -31.485 -41.264 10.105 1.00 66.62 105 SER A CA 1
ATOM 833 C C . SER A 1 105 ? -32.503 -41.914 11.067 1.00 66.62 105 SER A C 1
ATOM 835 O O . SER A 1 105 ? -32.413 -43.115 11.326 1.00 66.62 105 SER A O 1
ATOM 837 N N . GLU A 1 106 ? -33.508 -41.155 11.525 1.00 70.62 106 GLU A N 1
ATOM 838 C CA . GLU A 1 106 ? -34.655 -41.592 12.330 1.00 70.62 106 GLU A CA 1
ATOM 839 C C . GLU A 1 106 ? -35.999 -41.270 11.620 1.00 70.62 106 GLU A C 1
ATOM 841 O O . GLU A 1 106 ? -36.092 -41.308 10.394 1.00 70.62 106 GLU A O 1
ATOM 846 N N . ILE A 1 107 ? -37.083 -40.987 12.365 1.00 73.25 107 ILE A N 1
ATOM 847 C CA . ILE A 1 107 ? -38.354 -40.501 11.799 1.00 73.25 107 ILE A CA 1
ATOM 848 C C . ILE A 1 107 ? -38.181 -39.016 11.426 1.00 73.25 107 ILE A C 1
ATOM 850 O O . ILE A 1 107 ? -38.015 -38.195 12.332 1.00 73.25 107 ILE A O 1
ATOM 854 N N . PRO A 1 108 ? -38.277 -38.631 10.137 1.00 71.56 108 PRO A N 1
ATOM 855 C CA . PRO A 1 108 ? -38.070 -37.249 9.713 1.00 71.56 108 PRO A CA 1
ATOM 856 C C . PRO A 1 108 ? -39.091 -36.317 10.366 1.00 71.56 108 PRO A C 1
ATOM 858 O O . PRO A 1 108 ? -40.294 -36.575 10.306 1.00 71.56 108 PRO A O 1
ATOM 861 N N . SER A 1 109 ? -38.630 -35.213 10.957 1.00 77.25 109 SER A N 1
ATOM 862 C CA . SER A 1 109 ? -39.503 -34.225 11.599 1.00 77.25 109 SER A CA 1
ATOM 863 C C . SER A 1 109 ? -40.197 -33.343 10.550 1.00 77.25 109 SER A C 1
ATOM 865 O O . SER A 1 109 ? -39.525 -32.526 9.909 1.00 77.25 109 SER A O 1
ATOM 867 N N . PRO A 1 110 ? -41.535 -33.424 10.377 1.00 77.56 110 PRO A N 1
ATOM 868 C CA . PRO A 1 110 ? -42.240 -32.591 9.401 1.00 77.56 110 PRO A CA 1
ATOM 869 C C . PRO A 1 110 ? -42.162 -31.100 9.741 1.00 77.56 110 PRO A C 1
ATOM 871 O O . PRO A 1 110 ? -42.213 -30.261 8.849 1.00 77.56 110 PRO A O 1
ATOM 874 N N . SER A 1 111 ? -42.023 -30.761 11.028 1.00 77.81 111 SER A N 1
ATOM 875 C CA . SER A 1 111 ? -41.872 -29.373 11.465 1.00 77.81 111 SER A CA 1
ATOM 876 C C . SER A 1 111 ? -40.501 -28.800 11.127 1.00 77.81 111 SER A C 1
ATOM 878 O O . SER A 1 111 ? -40.419 -27.612 10.853 1.00 77.81 111 SER A O 1
ATOM 880 N N . LEU A 1 112 ? -39.443 -29.618 11.125 1.00 83.88 112 LEU A N 1
ATOM 881 C CA . LEU A 1 112 ? -38.095 -29.165 10.768 1.00 83.88 112 LEU A CA 1
ATOM 882 C C . LEU A 1 112 ? -37.933 -29.006 9.251 1.00 83.88 112 LEU A C 1
ATOM 884 O O . LEU A 1 112 ? -37.275 -28.073 8.813 1.00 83.88 112 LEU A O 1
ATOM 888 N N . PHE A 1 113 ? -38.592 -29.866 8.463 1.00 89.06 113 PHE A N 1
ATOM 889 C CA . PHE A 1 113 ? -38.574 -29.801 6.998 1.00 89.06 113 PHE A CA 1
ATOM 890 C C . PHE A 1 113 ? -39.013 -28.439 6.454 1.00 89.06 113 PHE A C 1
ATOM 892 O O . PHE A 1 113 ? -38.423 -27.933 5.515 1.00 89.06 113 PHE A O 1
ATOM 899 N N . VAL A 1 114 ? -40.041 -27.816 7.036 1.00 89.81 114 VAL A N 1
ATOM 900 C CA . VAL A 1 114 ? -40.521 -26.517 6.535 1.00 89.81 114 VAL A CA 1
ATOM 901 C C . VAL A 1 114 ? -39.419 -25.459 6.624 1.00 89.81 114 VAL A C 1
ATOM 903 O O . VAL A 1 114 ? -39.259 -24.680 5.693 1.00 89.81 114 VAL A O 1
ATOM 906 N N . TYR A 1 115 ? -38.621 -25.480 7.693 1.00 93.75 115 TYR A N 1
ATOM 907 C CA . TYR A 1 115 ? -37.540 -24.523 7.919 1.00 93.75 115 TYR A CA 1
ATOM 908 C C . TYR A 1 115 ? -36.291 -24.765 7.046 1.00 93.75 115 TYR A C 1
ATOM 910 O O . TYR A 1 115 ? -35.379 -23.947 7.077 1.00 93.75 115 TYR A O 1
ATOM 918 N N . THR A 1 116 ? -36.260 -25.803 6.195 1.00 92.69 116 THR A N 1
ATOM 919 C CA . THR A 1 116 ? -35.234 -25.958 5.134 1.00 92.69 116 THR A CA 1
ATOM 920 C C . THR A 1 116 ? -35.488 -25.028 3.936 1.00 92.69 116 THR A C 1
ATOM 922 O O . THR A 1 116 ? -35.015 -25.266 2.826 1.00 92.69 116 THR A O 1
ATOM 925 N N . LEU A 1 117 ? -36.339 -24.018 4.110 1.00 94.62 117 LEU A N 1
ATOM 926 C CA . LEU A 1 117 ? -36.652 -22.998 3.125 1.00 94.62 117 LEU A CA 1
ATOM 927 C C . LEU A 1 117 ? -36.342 -21.634 3.761 1.00 94.62 117 LEU A C 1
ATOM 929 O O . LEU A 1 117 ? -37.009 -21.253 4.728 1.00 94.62 117 LEU A O 1
ATOM 933 N N . PRO A 1 118 ? -35.374 -20.858 3.240 1.00 90.44 118 PRO A N 1
ATOM 934 C CA . PRO A 1 118 ? -34.949 -19.606 3.875 1.00 90.44 118 PRO A CA 1
ATOM 935 C C . PRO A 1 118 ? -36.071 -18.560 3.953 1.00 90.44 118 PRO A C 1
ATOM 937 O O . PRO A 1 118 ? -36.139 -17.774 4.895 1.00 90.44 118 PRO A O 1
ATOM 940 N N . ASN A 1 119 ? -37.017 -18.583 3.010 1.00 93.19 119 ASN A N 1
ATOM 941 C CA . ASN A 1 119 ? -38.167 -17.677 3.001 1.00 93.19 119 ASN A CA 1
ATOM 942 C C . ASN A 1 119 ? -39.166 -17.924 4.149 1.00 93.19 119 ASN A C 1
ATOM 944 O O . ASN A 1 119 ? -40.111 -17.159 4.317 1.00 93.19 119 ASN A O 1
ATOM 948 N N . ILE A 1 120 ? -39.001 -18.970 4.963 1.00 95.75 120 ILE A N 1
ATOM 949 C CA . ILE A 1 120 ? -39.824 -19.123 6.170 1.00 95.75 120 ILE A CA 1
ATOM 950 C C . ILE A 1 120 ? -39.502 -18.046 7.206 1.00 95.75 120 ILE A C 1
ATOM 952 O O . ILE A 1 120 ? -40.408 -17.615 7.919 1.00 95.75 120 ILE A O 1
ATOM 956 N N . VAL A 1 121 ? -38.266 -17.533 7.230 1.00 95.62 121 VAL A N 1
ATOM 957 C CA . VAL A 1 121 ? -37.884 -16.399 8.084 1.00 95.62 121 VAL A CA 1
ATOM 958 C C . VAL A 1 121 ? -38.785 -15.198 7.801 1.00 95.62 121 VAL A C 1
ATOM 960 O O . VAL A 1 121 ? -39.329 -14.602 8.732 1.00 95.62 121 VAL A O 1
ATOM 963 N N . THR A 1 122 ? -38.985 -14.860 6.522 1.00 94.56 122 THR A N 1
ATOM 964 C CA . THR A 1 122 ? -39.853 -13.741 6.144 1.00 94.56 122 THR A CA 1
ATOM 965 C C . THR A 1 122 ? -41.317 -14.038 6.443 1.00 94.56 122 THR A C 1
ATOM 967 O O . THR A 1 122 ? -41.996 -13.218 7.065 1.00 94.56 122 THR A O 1
ATOM 970 N N . GLY A 1 123 ? -41.766 -15.263 6.157 1.00 93.31 123 GLY A N 1
ATOM 971 C CA . GLY A 1 123 ? -43.110 -15.726 6.499 1.00 93.31 123 GLY A CA 1
ATOM 972 C C . GLY A 1 123 ? -43.455 -15.579 7.987 1.00 93.31 123 GLY A C 1
ATOM 973 O O . GLY A 1 123 ? -44.519 -15.057 8.318 1.00 93.31 123 GLY A O 1
ATOM 974 N N . GLU A 1 124 ? -42.570 -15.982 8.903 1.00 94.94 124 GLU A N 1
ATOM 975 C CA . GLU A 1 124 ? -42.809 -15.872 10.353 1.00 94.94 124 GLU A CA 1
ATOM 976 C C . GLU A 1 124 ? -42.924 -14.411 10.820 1.00 94.94 124 GLU A C 1
ATOM 978 O O . GLU A 1 124 ? -43.784 -14.089 11.650 1.00 94.94 124 GLU A O 1
ATOM 983 N N . ILE A 1 125 ? -42.108 -13.512 10.258 1.00 96.31 125 ILE A N 1
ATOM 984 C CA . ILE A 1 125 ? -42.152 -12.068 10.542 1.00 96.31 125 ILE A CA 1
ATOM 985 C C . ILE A 1 125 ? -43.462 -11.462 10.018 1.00 96.31 125 ILE A C 1
ATOM 987 O O . ILE A 1 125 ? -44.162 -10.764 10.761 1.00 96.31 125 ILE A O 1
ATOM 991 N N . CYS A 1 126 ? -43.832 -11.766 8.770 1.00 95.25 126 CYS A N 1
ATOM 992 C CA . CYS A 1 126 ? -45.060 -11.285 8.137 1.00 95.25 126 CYS A CA 1
ATOM 993 C C . CYS A 1 126 ? -46.316 -11.790 8.864 1.00 95.25 126 CYS A C 1
ATOM 995 O O . CYS A 1 126 ? -47.217 -11.000 9.150 1.00 95.25 126 CYS A O 1
ATOM 997 N N . ILE A 1 127 ? -46.366 -13.075 9.244 1.00 94.12 127 ILE A N 1
ATOM 998 C CA . ILE A 1 127 ? -47.483 -13.667 10.005 1.00 94.12 127 ILE A CA 1
ATOM 999 C C . ILE A 1 127 ? -47.631 -12.986 11.365 1.00 94.12 127 ILE A C 1
ATOM 1001 O O . ILE A 1 127 ? -48.743 -12.628 11.761 1.00 94.12 127 ILE A O 1
ATOM 1005 N N . ARG A 1 128 ? -46.519 -12.791 12.082 1.00 92.69 128 ARG A N 1
ATOM 1006 C CA . ARG A 1 128 ? -46.517 -12.131 13.392 1.00 92.69 128 ARG A CA 1
ATOM 1007 C C . ARG A 1 128 ? -47.052 -10.704 13.301 1.00 92.69 128 ARG A C 1
ATOM 1009 O O . ARG A 1 128 ? -47.836 -10.284 14.156 1.00 92.69 128 ARG A O 1
ATOM 1016 N N . ASN A 1 129 ? -46.637 -9.975 12.270 1.00 92.44 129 ASN A N 1
ATOM 1017 C CA . ASN A 1 129 ? -46.906 -8.551 12.141 1.00 92.44 129 ASN A CA 1
ATOM 1018 C C . ASN A 1 129 ? -48.079 -8.211 11.210 1.00 92.44 129 ASN A C 1
ATOM 1020 O O . ASN A 1 129 ? -48.470 -7.049 11.149 1.00 92.44 129 ASN A O 1
ATOM 1024 N N . ASN A 1 130 ? -48.743 -9.197 10.602 1.00 93.88 130 ASN A N 1
ATOM 1025 C CA . ASN A 1 130 ? -49.813 -8.996 9.617 1.00 93.88 130 ASN A CA 1
ATOM 1026 C C . ASN A 1 130 ? -49.365 -8.084 8.457 1.00 93.88 130 ASN A C 1
ATOM 1028 O O . ASN A 1 130 ? -50.092 -7.169 8.069 1.00 93.88 130 ASN A O 1
ATOM 1032 N N . PHE A 1 131 ? -48.159 -8.323 7.940 1.00 95.75 131 PHE A N 1
ATOM 1033 C CA . PHE A 1 131 ? -47.664 -7.697 6.713 1.00 95.75 131 PHE A CA 1
ATOM 1034 C C . PHE A 1 131 ? -48.068 -8.548 5.508 1.00 95.75 131 PHE A C 1
ATOM 1036 O O . PHE A 1 131 ? -48.036 -9.778 5.570 1.00 95.75 131 PHE A O 1
ATOM 1043 N N . LYS A 1 132 ? -48.514 -7.886 4.441 1.00 94.88 132 LYS A N 1
ATOM 1044 C CA . LYS A 1 132 ? -49.050 -8.502 3.218 1.00 94.88 132 LYS A CA 1
ATOM 1045 C C . LYS A 1 132 ? -48.487 -7.880 1.938 1.00 94.88 132 LYS A C 1
ATOM 1047 O O . LYS A 1 132 ? -48.930 -8.245 0.852 1.00 94.88 132 LYS A O 1
ATOM 1052 N N . GLY A 1 133 ? -47.572 -6.918 2.064 1.00 92.00 133 GLY A N 1
ATOM 1053 C CA . GLY A 1 133 ? -46.861 -6.349 0.928 1.00 92.00 133 GLY A CA 1
ATOM 1054 C C . GLY A 1 133 ? -45.869 -7.342 0.326 1.00 92.00 133 GLY A C 1
ATOM 1055 O O . GLY A 1 133 ? -45.843 -8.523 0.668 1.00 92.00 133 GLY A O 1
ATOM 1056 N N . GLU A 1 134 ? -45.045 -6.850 -0.592 1.00 93.62 134 GLU A N 1
ATOM 1057 C CA . GLU A 1 134 ? -44.033 -7.660 -1.261 1.00 93.62 134 GLU A CA 1
ATOM 1058 C C . GLU A 1 134 ? -43.066 -8.315 -0.265 1.00 93.62 134 GLU A C 1
ATOM 1060 O O . GLU A 1 134 ? -42.468 -7.640 0.574 1.00 93.62 134 GLU A O 1
ATOM 1065 N N . ASP A 1 135 ? -42.922 -9.634 -0.378 1.00 92.88 135 ASP A N 1
ATOM 1066 C CA . ASP A 1 135 ? -42.056 -10.471 0.448 1.00 92.88 135 ASP A CA 1
ATOM 1067 C C . ASP A 1 135 ? -41.144 -11.290 -0.468 1.00 92.88 135 ASP A C 1
ATOM 1069 O O . ASP A 1 135 ? -41.621 -12.007 -1.355 1.00 92.88 135 ASP A O 1
ATOM 1073 N N . ALA A 1 136 ? -39.833 -11.159 -0.271 1.00 94.00 136 ALA A N 1
ATOM 1074 C CA . ALA A 1 136 ? -38.843 -11.938 -0.994 1.00 94.00 136 ALA A CA 1
ATOM 1075 C C . ALA A 1 136 ? -37.599 -12.215 -0.142 1.00 94.00 136 ALA A C 1
ATOM 1077 O O . ALA A 1 136 ? -37.140 -11.375 0.640 1.00 94.00 136 ALA A O 1
ATOM 1078 N N . PHE A 1 137 ? -37.008 -13.390 -0.370 1.00 97.19 137 PHE A N 1
ATOM 1079 C CA . PHE A 1 137 ? -35.736 -13.799 0.212 1.00 97.19 137 PHE A CA 1
ATOM 1080 C C . PHE A 1 137 ? -34.719 -14.056 -0.906 1.00 97.19 137 PHE A C 1
ATOM 1082 O O . PHE A 1 137 ? -34.924 -14.928 -1.751 1.00 97.19 137 PHE A O 1
ATOM 1089 N N . PHE A 1 138 ? -33.624 -13.302 -0.917 1.00 97.06 138 PHE A N 1
ATOM 1090 C CA . PHE A 1 138 ? -32.577 -13.384 -1.937 1.00 97.06 138 PHE A CA 1
ATOM 1091 C C . PHE A 1 138 ? -31.329 -14.103 -1.418 1.00 97.06 138 PHE A C 1
ATOM 1093 O O . PHE A 1 138 ? -30.990 -14.001 -0.244 1.00 97.06 138 PHE A O 1
ATOM 1100 N N . ILE A 1 139 ? -30.603 -14.781 -2.307 1.00 95.88 139 ILE A N 1
ATOM 1101 C CA . ILE A 1 139 ? -29.340 -15.447 -1.970 1.00 95.88 139 ILE A CA 1
ATOM 1102 C C . ILE A 1 139 ? -28.188 -14.725 -2.675 1.00 95.88 139 ILE A C 1
ATOM 1104 O O . ILE A 1 139 ? -28.192 -14.597 -3.901 1.00 95.88 139 ILE A O 1
ATOM 1108 N N . PHE A 1 140 ? -27.210 -14.244 -1.907 1.00 87.62 140 PHE A N 1
ATOM 1109 C CA . PHE A 1 140 ? -26.019 -13.542 -2.391 1.00 87.62 140 PHE A CA 1
ATOM 1110 C C . PHE A 1 140 ? -24.775 -14.023 -1.654 1.00 87.62 140 PHE A C 1
ATOM 1112 O O . PHE A 1 140 ? -24.817 -14.220 -0.453 1.00 87.62 140 PHE A O 1
ATOM 1119 N N . GLU A 1 141 ? -23.631 -14.085 -2.335 1.00 81.38 141 GLU A N 1
ATOM 1120 C CA . GLU A 1 141 ? -22.354 -14.470 -1.712 1.00 81.38 141 GLU A CA 1
ATOM 1121 C C . GLU A 1 141 ? -21.966 -13.580 -0.513 1.00 81.38 141 GLU A C 1
ATOM 1123 O O . GLU A 1 141 ? -21.346 -14.046 0.434 1.00 81.38 141 GLU A O 1
ATOM 1128 N N . ASN A 1 142 ? -22.343 -12.296 -0.541 1.00 87.44 142 ASN A N 1
ATOM 1129 C CA . ASN A 1 142 ? -22.061 -11.315 0.508 1.00 87.44 142 ASN A CA 1
ATOM 1130 C C . ASN A 1 142 ? -23.226 -10.321 0.653 1.00 87.44 142 ASN A C 1
ATOM 1132 O O . ASN A 1 142 ? -24.035 -10.162 -0.267 1.00 87.44 142 ASN A O 1
ATOM 1136 N N . PHE A 1 143 ? -23.264 -9.580 1.768 1.00 94.00 143 PHE A N 1
ATOM 1137 C CA . PHE A 1 143 ? -24.232 -8.497 1.971 1.00 94.00 143 PHE A CA 1
ATOM 1138 C C . PHE A 1 143 ? -24.169 -7.463 0.838 1.00 94.00 143 PHE A C 1
ATOM 1140 O O . PHE A 1 143 ? -23.147 -6.812 0.616 1.00 94.00 143 PHE A O 1
ATOM 1147 N N . ASN A 1 144 ? -25.282 -7.295 0.118 1.00 92.69 144 ASN A N 1
ATOM 1148 C CA . ASN A 1 144 ? -25.354 -6.450 -1.071 1.00 92.69 144 ASN A CA 1
ATOM 1149 C C . ASN A 1 144 ? -26.194 -5.189 -0.817 1.00 92.69 144 ASN A C 1
ATOM 1151 O O . ASN A 1 144 ? -27.346 -5.078 -1.242 1.00 92.69 144 ASN A O 1
ATOM 1155 N N . ALA A 1 145 ? -25.593 -4.206 -0.142 1.00 93.50 145 ALA A N 1
ATOM 1156 C CA . ALA A 1 145 ? -26.249 -2.940 0.191 1.00 93.50 145 ALA A CA 1
ATOM 1157 C C . ALA A 1 145 ? -26.776 -2.180 -1.039 1.00 93.50 145 ALA A C 1
ATOM 1159 O O . ALA A 1 145 ? -27.847 -1.585 -0.983 1.00 93.50 145 ALA A O 1
ATOM 1160 N N . ARG A 1 146 ? -26.053 -2.228 -2.167 1.00 90.19 146 ARG A N 1
ATOM 1161 C CA . ARG A 1 146 ? -26.464 -1.565 -3.415 1.00 90.19 146 ARG A CA 1
ATOM 1162 C C . ARG A 1 146 ? -27.713 -2.210 -4.017 1.00 90.19 146 ARG A C 1
ATOM 1164 O O . ARG A 1 146 ? -28.561 -1.506 -4.558 1.00 90.19 146 ARG A O 1
ATOM 1171 N N . PHE A 1 147 ? -27.818 -3.537 -3.960 1.00 94.81 147 PHE A N 1
ATOM 1172 C CA . PHE A 1 147 ? -29.025 -4.238 -4.391 1.00 94.81 147 PHE A CA 1
ATOM 1173 C C . PHE A 1 147 ? -30.221 -3.829 -3.532 1.00 94.81 147 PHE A C 1
ATOM 1175 O O . PHE A 1 147 ? -31.237 -3.429 -4.092 1.00 94.81 147 PHE A O 1
ATOM 1182 N N . LEU A 1 148 ? -30.078 -3.870 -2.203 1.00 95.44 148 LEU A N 1
ATOM 1183 C CA . LEU A 1 148 ? -31.156 -3.499 -1.283 1.00 95.44 148 LEU A CA 1
ATOM 1184 C C . LEU A 1 148 ? -31.601 -2.048 -1.492 1.00 95.44 148 LEU A C 1
ATOM 1186 O O . LEU A 1 148 ? -32.795 -1.802 -1.639 1.00 95.44 148 LEU A O 1
ATOM 1190 N N . GLU A 1 149 ? -30.647 -1.116 -1.583 1.00 95.62 149 GLU A N 1
ATOM 1191 C CA . GLU A 1 149 ? -30.903 0.294 -1.893 1.00 95.62 149 GLU A CA 1
ATOM 1192 C C . GLU A 1 149 ? -31.739 0.436 -3.167 1.00 95.62 149 GLU A C 1
ATOM 1194 O O . GLU A 1 149 ? -32.813 1.032 -3.135 1.00 95.62 149 GLU A O 1
ATOM 1199 N N . ASN A 1 150 ? -31.294 -0.156 -4.277 1.00 91.94 150 ASN A N 1
ATOM 1200 C CA . ASN A 1 150 ? -31.984 -0.033 -5.560 1.00 91.94 150 ASN A CA 1
ATOM 1201 C C . ASN A 1 150 ? -33.361 -0.711 -5.555 1.00 91.94 150 ASN A C 1
ATOM 1203 O O . ASN A 1 150 ? -34.337 -0.126 -6.021 1.00 91.94 150 ASN A O 1
ATOM 1207 N N . TYR A 1 151 ? -33.444 -1.946 -5.054 1.00 94.69 151 TYR A N 1
ATOM 1208 C CA . TYR A 1 151 ? -34.663 -2.751 -5.099 1.00 94.69 151 TYR A CA 1
ATOM 1209 C C . TYR A 1 151 ? -35.763 -2.121 -4.246 1.00 94.69 151 TYR A C 1
ATOM 1211 O O . TYR A 1 151 ? -36.839 -1.807 -4.750 1.00 94.69 151 TYR A O 1
ATOM 1219 N N . VAL A 1 152 ? -35.464 -1.836 -2.978 1.00 95.44 152 VAL A N 1
ATOM 1220 C CA . VAL A 1 152 ? -36.434 -1.254 -2.043 1.00 95.44 152 VAL A CA 1
ATOM 1221 C C . VAL A 1 152 ? -36.792 0.177 -2.447 1.00 95.44 152 VAL A C 1
ATOM 1223 O O . VAL A 1 152 ? -37.965 0.546 -2.387 1.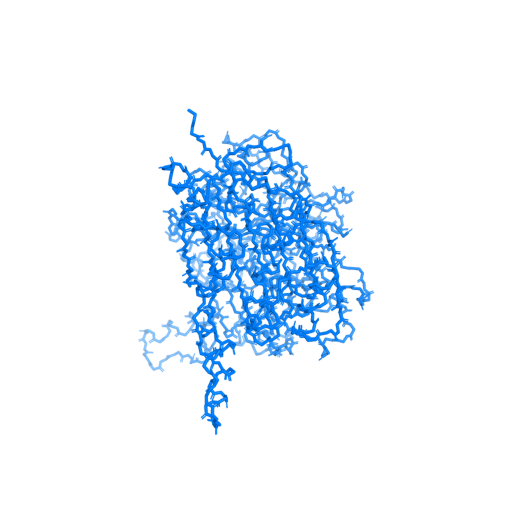00 95.44 152 VAL A O 1
ATOM 1226 N N . SER A 1 153 ? -35.833 0.972 -2.943 1.00 93.69 153 SER A N 1
ATOM 1227 C CA . SER A 1 153 ? -36.146 2.315 -3.455 1.00 93.69 153 SER A CA 1
ATOM 1228 C C . SER A 1 153 ? -37.118 2.257 -4.627 1.00 93.69 153 SER A C 1
ATOM 1230 O O . SER A 1 153 ? -38.027 3.081 -4.691 1.00 93.69 153 SER A O 1
ATOM 1232 N N . ASN A 1 154 ? -36.995 1.278 -5.526 1.00 90.62 154 ASN A N 1
ATOM 1233 C CA . ASN A 1 154 ? -37.948 1.105 -6.624 1.00 90.62 154 ASN A CA 1
ATOM 1234 C C . ASN A 1 154 ? -39.355 0.755 -6.116 1.00 90.62 154 ASN A C 1
ATOM 1236 O O . ASN A 1 154 ? -40.327 1.325 -6.614 1.00 90.62 154 ASN A O 1
ATOM 1240 N N . LEU A 1 155 ? -39.475 -0.112 -5.103 1.00 91.19 155 LEU A N 1
ATOM 1241 C CA . LEU A 1 155 ? -40.769 -0.459 -4.498 1.00 91.19 155 LEU A CA 1
ATOM 1242 C C . LEU A 1 155 ? -41.435 0.746 -3.826 1.00 91.19 155 LEU A C 1
ATOM 1244 O O . LEU A 1 155 ? -42.640 0.960 -3.969 1.00 91.19 155 LEU A O 1
ATOM 1248 N N . LEU A 1 156 ? -40.650 1.566 -3.126 1.00 91.50 156 LEU A N 1
ATOM 1249 C CA . LEU A 1 156 ? -41.153 2.769 -2.468 1.00 91.50 156 LEU A CA 1
ATOM 1250 C C . LEU A 1 156 ? -41.515 3.855 -3.490 1.00 91.50 156 LEU A C 1
ATOM 1252 O O . LEU A 1 156 ? -42.614 4.405 -3.447 1.00 91.50 156 LEU A O 1
ATOM 1256 N N . THR A 1 157 ? -40.623 4.164 -4.430 1.00 89.62 157 THR A N 1
ATOM 1257 C CA . THR A 1 157 ? -40.837 5.237 -5.422 1.00 89.62 157 THR A CA 1
ATOM 1258 C C . THR A 1 157 ? -41.943 4.921 -6.425 1.00 89.62 157 THR A C 1
ATOM 1260 O O . THR A 1 157 ? -42.592 5.847 -6.905 1.00 89.62 157 THR A O 1
ATOM 1263 N N . SER A 1 158 ? -42.207 3.638 -6.689 1.00 87.06 158 SER A N 1
ATOM 1264 C CA . SER A 1 158 ? -43.334 3.184 -7.516 1.00 87.06 158 SER A CA 1
ATOM 1265 C C . SER A 1 158 ? -44.650 3.068 -6.735 1.00 87.06 158 SER A C 1
ATOM 1267 O O . SER A 1 158 ? -45.630 2.564 -7.275 1.00 87.06 158 SER A O 1
ATOM 1269 N N . ASP A 1 159 ? -44.671 3.494 -5.464 1.00 86.75 159 ASP A N 1
ATOM 1270 C CA . ASP A 1 159 ? -45.814 3.386 -4.548 1.00 86.75 159 ASP A CA 1
ATOM 1271 C C . ASP A 1 159 ? -46.355 1.950 -4.362 1.00 86.75 159 ASP A C 1
ATOM 1273 O O . ASP A 1 159 ? -47.480 1.776 -3.898 1.00 86.75 159 ASP A O 1
ATOM 1277 N N . ILE A 1 160 ? -45.540 0.926 -4.653 1.00 89.75 160 ILE A N 1
ATOM 1278 C CA . ILE A 1 160 ? -45.861 -0.487 -4.382 1.00 89.75 160 ILE A CA 1
ATOM 1279 C C . ILE A 1 160 ? -45.890 -0.725 -2.870 1.00 89.75 160 ILE A C 1
ATOM 1281 O O . ILE A 1 160 ? -46.791 -1.386 -2.366 1.00 89.75 160 ILE A O 1
ATOM 1285 N N . LEU A 1 161 ? -44.931 -0.138 -2.148 1.00 93.00 161 LEU A N 1
ATOM 1286 C CA . LEU A 1 161 ? -44.854 -0.154 -0.688 1.00 93.00 161 LEU A CA 1
ATOM 1287 C C . LEU A 1 161 ? -44.803 1.272 -0.128 1.00 93.00 161 LEU A C 1
ATOM 1289 O O . LEU A 1 161 ? -44.375 2.215 -0.804 1.00 93.00 161 LEU A O 1
ATOM 1293 N N . GLN A 1 162 ? -45.197 1.435 1.135 1.00 93.81 162 GLN A N 1
ATOM 1294 C CA . GLN A 1 162 ? -45.013 2.667 1.918 1.00 93.81 162 GLN A CA 1
ATOM 1295 C C . GLN A 1 162 ? -43.964 2.500 3.028 1.00 93.81 162 GLN A C 1
ATOM 1297 O O . GLN A 1 162 ? -43.352 3.491 3.435 1.00 93.81 162 GLN A O 1
ATOM 1302 N N . ALA A 1 163 ? -43.734 1.262 3.471 1.00 95.62 163 ALA A N 1
ATOM 1303 C CA . ALA A 1 163 ? -42.645 0.881 4.358 1.00 95.62 163 ALA A CA 1
ATOM 1304 C C . ALA A 1 163 ? -42.075 -0.486 3.950 1.00 95.62 163 ALA A C 1
ATOM 1306 O O . ALA A 1 163 ? -42.770 -1.323 3.372 1.00 95.62 163 ALA A O 1
ATOM 1307 N N . CYS A 1 164 ? -40.806 -0.728 4.248 1.00 97.06 164 CYS A N 1
ATOM 1308 C CA . CYS A 1 164 ? -40.161 -2.006 3.983 1.00 97.06 164 CYS A CA 1
ATOM 1309 C C . CYS A 1 164 ? -39.193 -2.335 5.111 1.00 97.06 164 CYS A C 1
ATOM 1311 O O . CYS A 1 164 ? -38.342 -1.518 5.457 1.00 97.06 164 CYS A O 1
ATOM 1313 N N . ILE A 1 165 ? -39.274 -3.551 5.639 1.00 98.12 165 ILE A N 1
ATOM 1314 C CA . ILE A 1 165 ? -38.161 -4.119 6.394 1.00 98.12 165 ILE A CA 1
ATOM 1315 C C . ILE A 1 165 ? -37.241 -4.782 5.375 1.00 98.12 165 ILE A C 1
ATOM 1317 O O . ILE A 1 165 ? -37.695 -5.586 4.566 1.00 98.12 165 ILE A O 1
ATOM 1321 N N . CYS A 1 166 ? -35.956 -4.459 5.380 1.00 98.25 166 CYS A N 1
ATOM 1322 C CA . CYS A 1 166 ? -34.992 -5.144 4.529 1.00 98.25 166 CYS A CA 1
ATOM 1323 C C . CYS A 1 166 ? -33.710 -5.482 5.278 1.00 98.25 166 CYS A C 1
ATOM 1325 O O . CYS A 1 166 ? -33.442 -4.890 6.321 1.00 98.25 166 CYS A O 1
ATOM 1327 N N . GLY A 1 167 ? -32.894 -6.402 4.762 1.00 97.75 167 GLY A N 1
ATOM 1328 C CA . GLY A 1 167 ? -31.582 -6.657 5.355 1.00 97.75 167 GLY A CA 1
ATOM 1329 C C . GLY A 1 167 ? -31.020 -8.053 5.140 1.00 97.75 167 GLY A C 1
ATOM 1330 O O . GLY A 1 167 ? -31.251 -8.694 4.114 1.00 97.75 167 GLY A O 1
ATOM 1331 N N . TRP A 1 168 ? -30.236 -8.489 6.120 1.00 98.31 168 TRP A N 1
ATOM 1332 C CA . TRP A 1 168 ? -29.474 -9.731 6.097 1.00 98.31 168 TRP A CA 1
ATOM 1333 C C . TRP A 1 168 ? -29.798 -10.596 7.308 1.00 98.31 168 TRP A C 1
ATOM 1335 O O . TRP A 1 168 ? -29.840 -10.069 8.420 1.00 98.31 168 TRP A O 1
ATOM 1345 N N . VAL A 1 169 ? -29.994 -11.901 7.111 1.00 98.12 169 VAL A N 1
ATOM 1346 C CA . VAL A 1 169 ? -30.174 -12.875 8.202 1.00 98.12 169 VAL A CA 1
ATOM 1347 C C . VAL A 1 169 ? -29.449 -14.166 7.844 1.00 98.12 169 VAL A C 1
ATOM 1349 O O . VAL A 1 169 ? -29.929 -14.946 7.030 1.00 98.12 169 VAL A O 1
ATOM 1352 N N . GLU A 1 170 ? -28.299 -14.393 8.462 1.00 96.00 170 GLU A N 1
ATOM 1353 C CA . GLU A 1 170 ? -27.445 -15.555 8.218 1.00 96.00 170 GLU A CA 1
ATOM 1354 C C . GLU A 1 170 ? -27.172 -16.307 9.513 1.00 96.00 170 GLU A C 1
ATOM 1356 O O . GLU A 1 170 ? -27.012 -15.688 10.571 1.00 96.00 170 GLU A O 1
ATOM 1361 N N . LEU A 1 171 ? -27.120 -17.632 9.406 1.00 94.56 171 LEU A N 1
ATOM 1362 C CA . LEU A 1 171 ? -26.762 -18.527 10.494 1.00 94.56 171 LEU A CA 1
ATOM 1363 C C . LEU A 1 171 ? -26.248 -19.850 9.921 1.00 94.56 171 LEU A C 1
ATOM 1365 O O . LEU A 1 171 ? -26.997 -20.582 9.273 1.00 94.56 171 LEU A O 1
ATOM 1369 N N . VAL A 1 172 ? -24.992 -20.169 10.231 1.00 89.50 172 VAL A N 1
ATOM 1370 C CA . VAL A 1 172 ? -24.373 -21.475 9.992 1.00 89.50 172 VAL A CA 1
ATOM 1371 C C . VAL A 1 172 ? -23.581 -21.865 11.237 1.00 89.50 172 VAL A C 1
ATOM 1373 O O . VAL A 1 172 ? -22.619 -21.189 11.599 1.00 89.50 172 VAL A O 1
ATOM 1376 N N . ASP A 1 173 ? -23.991 -22.948 11.901 1.00 86.56 173 ASP A N 1
ATOM 1377 C CA . ASP A 1 173 ? -23.426 -23.389 13.179 1.00 86.56 173 ASP A CA 1
ATOM 1378 C C . ASP A 1 173 ? -23.448 -22.266 14.244 1.00 86.56 173 ASP A C 1
ATOM 1380 O O . ASP A 1 173 ? -24.517 -21.816 14.663 1.00 86.56 173 ASP A O 1
ATOM 1384 N N . GLU A 1 174 ? -22.270 -21.809 14.680 1.00 85.81 174 GLU A N 1
ATOM 1385 C CA . GLU A 1 174 ? -22.086 -20.736 15.667 1.00 85.81 174 GLU A CA 1
ATOM 1386 C C . GLU A 1 174 ? -21.838 -19.359 15.021 1.00 85.81 174 GLU A C 1
ATOM 1388 O O . GLU A 1 174 ? -21.787 -18.350 15.729 1.00 85.81 174 GLU A O 1
ATOM 1393 N N . ASP A 1 175 ? -21.679 -19.288 13.693 1.00 84.75 175 ASP A N 1
ATOM 1394 C CA . ASP A 1 175 ? -21.540 -18.021 12.971 1.00 84.75 175 ASP A CA 1
ATOM 1395 C C . ASP A 1 175 ? -22.916 -17.520 12.532 1.00 84.75 175 ASP A C 1
ATOM 1397 O O . ASP A 1 175 ? -23.632 -18.166 11.765 1.00 84.75 175 ASP A O 1
ATOM 1401 N N . TYR A 1 176 ? -23.317 -16.364 13.051 1.00 93.81 176 TYR A N 1
ATOM 1402 C CA . TYR A 1 176 ? -24.625 -15.799 12.769 1.00 93.81 176 TYR A CA 1
ATOM 1403 C C . TYR A 1 176 ? -24.621 -14.279 12.803 1.00 93.81 176 TYR A C 1
ATOM 1405 O O . TYR A 1 176 ? -23.916 -13.621 13.581 1.00 93.81 176 TYR A O 1
ATOM 1413 N N . LYS A 1 177 ? -25.493 -13.708 11.973 1.00 95.75 177 LYS A N 1
ATOM 1414 C CA . LYS A 1 177 ? -25.728 -12.272 11.919 1.00 95.75 177 LYS A CA 1
ATOM 1415 C C . LYS A 1 177 ? -27.103 -11.962 11.352 1.00 95.75 177 LYS A C 1
ATOM 1417 O O . LYS A 1 177 ? -27.396 -12.297 10.208 1.00 95.75 177 LYS A O 1
ATOM 1422 N N . ALA A 1 178 ? -27.904 -11.223 12.113 1.00 97.94 178 ALA A N 1
ATOM 1423 C CA . ALA A 1 178 ? -29.032 -10.474 11.575 1.00 97.94 178 ALA A CA 1
ATOM 1424 C C . ALA A 1 178 ? -28.709 -8.983 11.570 1.00 97.94 178 ALA A C 1
ATOM 1426 O O . ALA A 1 178 ? -28.265 -8.447 12.579 1.00 97.94 178 ALA A O 1
ATOM 1427 N N . ALA A 1 179 ? -28.950 -8.314 10.450 1.00 97.75 179 ALA A N 1
ATOM 1428 C CA . ALA A 1 179 ? -28.856 -6.869 10.305 1.00 97.75 179 ALA A CA 1
ATOM 1429 C C . ALA A 1 179 ? -30.059 -6.396 9.491 1.00 97.75 179 ALA A C 1
ATOM 1431 O O . ALA A 1 179 ? -30.092 -6.566 8.271 1.00 97.75 179 ALA A O 1
ATOM 1432 N N . LEU A 1 180 ? -31.061 -5.854 10.182 1.00 98.19 180 LEU A N 1
ATOM 1433 C CA . LEU A 1 180 ? -32.328 -5.426 9.600 1.00 98.19 180 LEU A CA 1
ATOM 1434 C C . LEU A 1 180 ? -32.484 -3.908 9.665 1.00 98.19 180 LEU A C 1
ATOM 1436 O O . LEU A 1 180 ? -32.047 -3.260 10.619 1.00 98.19 180 LEU A O 1
ATOM 1440 N N . PHE A 1 181 ? -33.158 -3.367 8.659 1.00 97.62 181 PHE A N 1
ATOM 1441 C CA . PHE A 1 181 ? -33.416 -1.948 8.458 1.00 97.62 181 PHE A CA 1
ATOM 1442 C C . PHE A 1 181 ? -34.907 -1.745 8.222 1.00 97.62 181 PHE A C 1
ATOM 1444 O O . PHE A 1 181 ? -35.496 -2.452 7.407 1.00 97.62 181 PHE A O 1
ATOM 1451 N N . LEU A 1 182 ? -35.506 -0.778 8.911 1.00 97.25 182 LEU A N 1
ATOM 1452 C CA . LEU A 1 182 ? -36.858 -0.308 8.640 1.00 97.25 182 LEU A CA 1
ATOM 1453 C C . LEU A 1 182 ? -36.756 0.940 7.767 1.00 97.25 182 LEU A C 1
ATOM 1455 O O . LEU A 1 182 ? -36.159 1.935 8.183 1.00 97.25 182 LEU A O 1
ATOM 1459 N N . ILE A 1 183 ? -37.302 0.852 6.555 1.00 96.88 183 ILE A N 1
ATOM 1460 C CA . ILE A 1 183 ? -37.301 1.927 5.568 1.00 96.88 183 ILE A CA 1
ATOM 1461 C C . ILE A 1 183 ? -38.716 2.474 5.430 1.00 96.88 183 ILE A C 1
ATOM 1463 O O . ILE A 1 183 ? -39.626 1.739 5.051 1.00 96.88 183 ILE A O 1
ATOM 1467 N N . GLU A 1 184 ? -38.898 3.764 5.687 1.00 94.75 184 GLU A N 1
ATOM 1468 C CA . GLU A 1 184 ? -40.183 4.457 5.557 1.00 94.75 184 GLU A CA 1
ATOM 1469 C C . GLU A 1 184 ? -40.035 5.682 4.650 1.00 94.75 184 GLU A C 1
ATOM 1471 O O . GLU A 1 184 ? -38.961 6.274 4.541 1.00 94.75 184 GLU A O 1
ATOM 1476 N N . LYS A 1 185 ? -41.119 6.078 3.974 1.00 90.19 185 LYS A N 1
ATOM 1477 C CA . LYS A 1 185 ? -41.131 7.305 3.152 1.00 90.19 185 LYS A CA 1
ATOM 1478 C C . LYS A 1 185 ? -41.141 8.584 3.976 1.00 90.19 185 LYS A C 1
ATOM 1480 O O . LYS A 1 185 ? -40.692 9.621 3.500 1.00 90.19 185 LYS A O 1
ATOM 1485 N N . ASP A 1 186 ? -41.706 8.522 5.175 1.00 84.31 186 ASP A N 1
ATOM 1486 C CA . ASP A 1 186 ? -41.820 9.691 6.030 1.00 84.31 186 ASP A CA 1
ATOM 1487 C C . ASP A 1 186 ? -40.586 9.798 6.915 1.00 84.31 186 ASP A C 1
ATOM 1489 O O . ASP A 1 186 ? -40.195 8.856 7.603 1.00 84.31 186 ASP A O 1
ATOM 1493 N N . LYS A 1 187 ? -39.976 10.977 6.887 1.00 78.88 187 LYS A N 1
ATOM 1494 C CA . LYS A 1 187 ? -38.802 11.293 7.685 1.00 78.88 187 LYS A CA 1
ATOM 1495 C C . LYS A 1 187 ? -39.203 11.549 9.142 1.00 78.88 187 LYS A C 1
ATOM 1497 O O . LYS A 1 187 ? -40.108 12.343 9.392 1.00 78.88 187 LYS 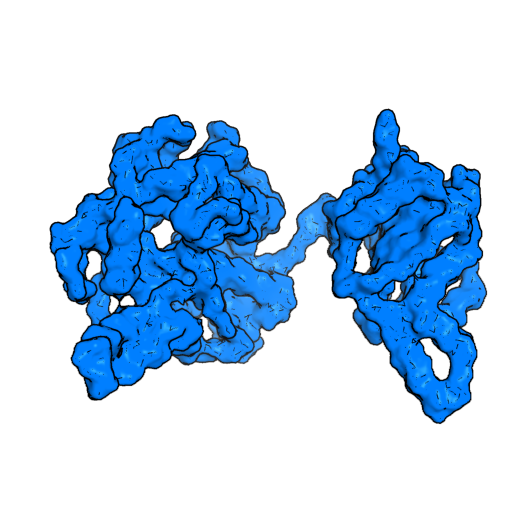A O 1
ATOM 1502 N N . SER A 1 188 ? -38.482 10.955 10.090 1.00 73.38 188 SER A N 1
ATOM 1503 C CA . SER A 1 188 ? -38.483 11.360 11.505 1.00 73.38 188 SER A CA 1
ATOM 1504 C C . SER A 1 188 ? -37.190 12.110 11.855 1.00 73.38 188 SER A C 1
ATOM 1506 O O . SER A 1 188 ? -36.202 12.018 11.120 1.00 73.38 188 SER A O 1
ATOM 1508 N N . ASP A 1 189 ? -37.160 12.835 12.976 1.00 69.94 189 ASP A N 1
ATOM 1509 C CA . ASP A 1 189 ? -35.971 13.596 13.406 1.00 69.94 189 ASP A CA 1
ATOM 1510 C C . ASP A 1 189 ? -34.732 12.709 13.639 1.00 69.94 189 ASP A C 1
ATOM 1512 O O . ASP A 1 189 ? -33.603 13.173 13.488 1.00 69.94 189 ASP A O 1
ATOM 1516 N N . GLU A 1 190 ? -34.929 11.422 13.952 1.00 75.69 190 GLU A N 1
ATOM 1517 C CA . GLU A 1 190 ? -33.853 10.442 14.170 1.00 75.69 190 GLU A CA 1
ATOM 1518 C C . GLU A 1 190 ? -33.514 9.604 12.923 1.00 75.69 190 GLU A C 1
ATOM 1520 O O . GLU A 1 190 ? -32.601 8.776 12.960 1.00 75.69 190 GLU A O 1
ATOM 1525 N N . SER A 1 191 ? -34.236 9.797 11.816 1.00 85.06 191 SER A N 1
ATOM 1526 C CA . SER A 1 191 ? -34.036 9.014 10.595 1.00 85.06 191 SER A CA 1
ATOM 1527 C C . SER A 1 191 ? -32.820 9.473 9.786 1.00 85.06 191 SER A C 1
ATOM 1529 O O . SER A 1 191 ? -32.492 10.662 9.715 1.00 85.06 191 SER A O 1
ATOM 1531 N N . ILE A 1 192 ? -32.165 8.521 9.122 1.00 89.56 192 ILE A N 1
ATOM 1532 C CA . ILE A 1 192 ? -31.044 8.783 8.209 1.00 89.56 192 ILE A CA 1
ATOM 1533 C C . ILE A 1 192 ? -31.414 8.390 6.777 1.00 89.56 192 ILE A C 1
ATOM 1535 O O . ILE A 1 192 ? -32.330 7.600 6.549 1.00 89.56 192 ILE A O 1
ATOM 1539 N N . SER A 1 193 ? -30.714 8.942 5.786 1.00 90.31 193 SER A N 1
ATOM 1540 C CA . SER A 1 193 ? -30.985 8.637 4.376 1.00 90.31 193 SER A CA 1
ATOM 1541 C C . SER A 1 193 ? -30.802 7.148 4.076 1.00 90.31 193 SER A C 1
ATOM 1543 O O . SER A 1 193 ? -29.819 6.546 4.509 1.00 90.31 193 SER A O 1
ATOM 1545 N N . PHE A 1 194 ? -31.718 6.554 3.313 1.00 94.19 194 PHE A N 1
ATOM 1546 C CA . PHE A 1 194 ? -31.566 5.182 2.841 1.00 94.19 194 PHE A CA 1
ATOM 1547 C C . PHE A 1 194 ? -30.568 5.129 1.682 1.00 94.19 194 PHE A C 1
ATOM 1549 O O . PHE A 1 194 ? -30.936 5.345 0.533 1.00 94.19 194 PHE A O 1
ATOM 1556 N N . THR A 1 195 ? -29.297 4.872 2.002 1.00 92.94 195 THR A N 1
ATOM 1557 C CA . THR A 1 195 ? -28.233 4.698 1.006 1.00 92.94 195 THR A CA 1
ATOM 1558 C C . THR A 1 195 ? -27.391 3.465 1.298 1.00 92.94 195 THR A C 1
ATOM 1560 O O . THR A 1 195 ? -27.295 3.024 2.451 1.00 92.94 195 THR A O 1
ATOM 1563 N N . LYS A 1 196 ? -26.715 2.921 0.279 1.00 90.06 196 LYS A N 1
ATOM 1564 C CA . LYS A 1 196 ? -25.790 1.790 0.469 1.00 90.06 196 LYS A CA 1
ATOM 1565 C C . LYS A 1 196 ? -24.690 2.080 1.497 1.00 90.06 196 LYS A C 1
ATOM 1567 O O . LYS A 1 196 ? -24.260 1.162 2.190 1.00 90.06 196 LYS A O 1
ATOM 1572 N N . GLU A 1 197 ? -24.224 3.325 1.617 1.00 88.12 197 GLU A N 1
ATOM 1573 C CA . GLU A 1 197 ? -23.201 3.718 2.594 1.00 88.12 197 GLU A CA 1
ATOM 1574 C C . GLU A 1 197 ? -23.712 3.551 4.026 1.00 88.12 197 GLU A C 1
ATOM 1576 O O . GLU A 1 197 ? -23.036 2.925 4.845 1.00 88.12 197 GLU A O 1
ATOM 1581 N N . HIS A 1 198 ? -24.918 4.045 4.325 1.00 91.38 198 HIS A N 1
ATOM 1582 C CA . HIS A 1 198 ? -25.514 3.899 5.654 1.00 91.38 198 HIS A CA 1
ATOM 1583 C C . HIS A 1 198 ? -25.873 2.447 5.977 1.00 91.38 198 HIS A C 1
ATOM 1585 O O . HIS A 1 198 ? -25.642 2.003 7.103 1.00 91.38 198 HIS A O 1
ATOM 1591 N N . LEU A 1 199 ? -26.365 1.686 4.992 1.00 93.31 199 LEU A N 1
ATOM 1592 C CA . LEU A 1 199 ? -26.612 0.252 5.153 1.00 93.31 199 LEU A CA 1
ATOM 1593 C C . LEU A 1 199 ? -25.327 -0.503 5.508 1.00 93.31 199 LEU A C 1
ATOM 1595 O O . LEU A 1 199 ? -25.321 -1.2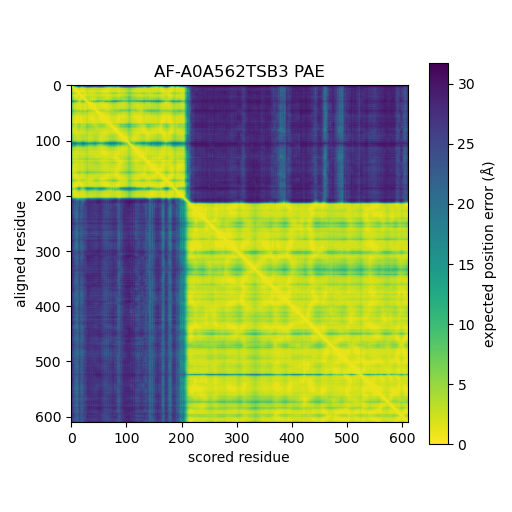56 6.476 1.00 93.31 199 LEU A O 1
ATOM 1599 N N . ASN A 1 200 ? -24.229 -0.267 4.782 1.00 91.50 200 ASN A N 1
ATOM 1600 C CA . ASN A 1 200 ? -22.932 -0.888 5.077 1.00 91.50 200 ASN A CA 1
ATOM 1601 C C . ASN A 1 200 ? -22.388 -0.466 6.450 1.00 91.50 200 ASN A C 1
ATOM 1603 O O . ASN A 1 200 ? -21.886 -1.300 7.199 1.00 91.50 200 ASN A O 1
ATOM 1607 N N . MET A 1 201 ? -22.515 0.816 6.807 1.00 83.44 201 MET A N 1
ATOM 1608 C CA . MET A 1 201 ? -22.065 1.337 8.101 1.00 83.44 201 MET A CA 1
ATOM 1609 C C . MET A 1 201 ? -22.753 0.628 9.274 1.00 83.44 201 MET A C 1
ATOM 1611 O O . MET A 1 201 ? -22.088 0.193 10.216 1.00 83.44 201 MET A O 1
ATOM 1615 N N . ILE A 1 202 ? -24.078 0.503 9.203 1.00 89.19 202 ILE A N 1
ATOM 1616 C CA . ILE A 1 202 ? -24.878 -0.161 10.233 1.00 89.19 202 ILE A CA 1
ATOM 1617 C C . ILE A 1 202 ? -24.658 -1.675 10.197 1.00 89.19 202 ILE A C 1
ATOM 1619 O O . ILE A 1 202 ? -24.503 -2.272 11.258 1.00 89.19 202 ILE A O 1
ATOM 1623 N N . PHE A 1 203 ? -24.605 -2.296 9.012 1.00 90.81 203 PHE A N 1
ATOM 1624 C CA . PHE A 1 203 ? -24.321 -3.727 8.873 1.00 90.81 203 PHE A CA 1
ATOM 1625 C C . PHE A 1 203 ? -23.008 -4.087 9.574 1.00 90.81 203 PHE A C 1
ATOM 1627 O O . PHE A 1 203 ? -22.951 -5.062 10.317 1.00 90.81 203 PHE A O 1
ATOM 1634 N N . ASP A 1 204 ? -21.970 -3.268 9.426 1.00 79.31 204 ASP A N 1
ATOM 1635 C CA . ASP A 1 204 ? -20.678 -3.443 10.096 1.00 79.31 204 ASP A CA 1
ATOM 1636 C C . ASP A 1 204 ? -20.684 -3.081 11.600 1.00 79.31 204 ASP A C 1
ATOM 1638 O O . ASP A 1 204 ? -19.636 -3.147 12.242 1.00 79.31 204 ASP A O 1
ATOM 1642 N N . ASN A 1 205 ? -21.830 -2.691 12.175 1.00 64.88 205 ASN A N 1
ATOM 1643 C CA . ASN A 1 205 ? -21.983 -2.239 13.565 1.00 64.88 205 ASN A CA 1
ATOM 1644 C C . ASN A 1 205 ? -21.063 -1.058 13.944 1.00 64.88 205 ASN A C 1
ATOM 1646 O O . ASN A 1 205 ? -20.585 -0.940 15.077 1.00 64.88 205 ASN A O 1
ATOM 1650 N N . LYS A 1 206 ? -20.814 -0.141 13.001 1.00 48.72 206 LYS A N 1
ATOM 1651 C CA . LYS A 1 206 ? -19.993 1.055 13.234 1.00 48.72 206 LYS A CA 1
ATOM 1652 C C . LYS A 1 206 ? -20.888 2.204 13.716 1.00 48.72 206 LYS A C 1
ATOM 1654 O O . LYS A 1 206 ? -21.888 2.520 13.076 1.00 48.72 206 LYS A O 1
ATOM 1659 N N . LYS A 1 207 ? -20.543 2.859 14.837 1.00 38.81 207 LYS A N 1
ATOM 1660 C CA . LYS A 1 207 ? -21.145 4.165 15.190 1.00 38.81 207 LYS A CA 1
ATOM 1661 C C . LYS A 1 207 ? -20.835 5.175 14.074 1.00 38.81 207 LYS A C 1
ATOM 1663 O O . LYS A 1 207 ? -19.855 5.004 13.351 1.00 38.81 207 LYS A O 1
ATOM 1668 N N . ALA A 1 208 ? -21.590 6.277 14.002 1.00 38.88 208 ALA A N 1
ATOM 1669 C CA . ALA A 1 208 ? -21.119 7.525 13.389 1.00 38.88 208 ALA A CA 1
ATOM 1670 C C . ALA A 1 208 ? -19.956 8.099 14.235 1.00 38.88 208 ALA A C 1
ATOM 1672 O O . ALA A 1 208 ? -20.096 9.061 14.982 1.00 38.88 208 ALA A O 1
ATOM 1673 N N . ALA A 1 209 ? -18.853 7.358 14.222 1.00 32.41 209 ALA A N 1
ATOM 1674 C CA . ALA A 1 209 ? -17.541 7.555 14.809 1.00 32.41 209 ALA A CA 1
ATOM 1675 C C . ALA A 1 209 ? -16.717 6.359 14.302 1.00 32.41 209 ALA A C 1
ATOM 1677 O O . ALA A 1 209 ? -17.081 5.210 14.560 1.00 32.41 209 ALA A O 1
ATOM 1678 N N . SER A 1 210 ? -15.663 6.638 13.534 1.00 35.81 210 SER A N 1
ATOM 1679 C CA . SER A 1 210 ? -14.729 5.677 12.937 1.00 35.81 210 SER A CA 1
ATOM 1680 C C . SER A 1 210 ? -14.520 4.425 13.800 1.00 35.81 210 SER A C 1
ATOM 1682 O O . SER A 1 210 ? -13.947 4.501 14.887 1.00 35.81 210 SER A O 1
ATOM 1684 N N . ALA A 1 211 ? -14.965 3.258 13.328 1.00 36.22 211 ALA A N 1
ATOM 1685 C CA . ALA A 1 211 ? -14.617 2.004 13.979 1.00 36.22 211 ALA A CA 1
ATOM 1686 C C . ALA A 1 211 ? -13.098 1.819 13.907 1.00 36.22 211 ALA A C 1
ATOM 1688 O O . ALA A 1 211 ? -12.534 1.799 12.810 1.00 36.22 211 ALA A O 1
ATOM 1689 N N . ASN A 1 212 ? -12.457 1.694 15.071 1.00 44.12 212 ASN A N 1
ATOM 1690 C CA . ASN A 1 212 ? -11.049 1.334 15.194 1.00 44.12 212 ASN A CA 1
ATOM 1691 C C . ASN A 1 212 ? -10.845 -0.065 14.601 1.00 44.12 212 ASN A C 1
ATOM 1693 O O . ASN A 1 212 ? -10.921 -1.077 15.293 1.00 44.12 212 ASN A O 1
ATOM 1697 N N . LEU A 1 213 ? -10.586 -0.117 13.293 1.00 50.41 213 LEU A N 1
ATOM 1698 C CA . LEU A 1 213 ? -9.825 -1.214 12.713 1.00 50.41 213 LEU A CA 1
ATOM 1699 C C . LEU A 1 213 ? -8.527 -1.339 13.523 1.00 50.41 213 LEU A C 1
ATOM 1701 O O . LEU A 1 213 ? -7.959 -0.292 13.850 1.00 50.41 213 LEU A O 1
ATOM 1705 N N . PRO A 1 214 ? -8.047 -2.562 13.817 1.00 67.00 214 PRO A N 1
ATOM 1706 C CA . PRO A 1 214 ? -6.806 -2.752 14.557 1.00 67.00 214 PRO A CA 1
ATOM 1707 C C . PRO A 1 214 ? -5.713 -1.844 13.997 1.00 67.00 214 PRO A C 1
ATOM 1709 O O . PRO A 1 214 ? -5.471 -1.822 12.785 1.00 67.00 214 PRO A O 1
ATOM 1712 N N . GLU A 1 215 ? -5.104 -1.031 14.852 1.00 89.25 215 GLU A N 1
ATOM 1713 C CA . GLU A 1 215 ? -4.046 -0.141 14.399 1.00 89.25 215 GLU A CA 1
ATOM 1714 C C . GLU A 1 215 ? -2.826 -0.972 13.987 1.00 89.25 215 GLU A C 1
ATOM 1716 O O . GLU A 1 215 ? -2.489 -1.985 14.607 1.00 89.25 215 GLU A O 1
ATOM 1721 N N . VAL A 1 216 ? -2.175 -0.543 12.907 1.00 96.38 216 VAL A N 1
ATOM 1722 C CA . VAL A 1 216 ? -0.942 -1.155 12.411 1.00 96.38 216 VAL A CA 1
ATOM 1723 C C . VAL A 1 216 ? 0.172 -0.146 12.594 1.00 96.38 216 VAL A C 1
ATOM 1725 O O . VAL A 1 216 ? 0.071 0.996 12.136 1.00 96.38 216 VAL A O 1
ATOM 1728 N N . TYR A 1 217 ? 1.231 -0.579 13.260 1.00 98.50 217 TYR A N 1
ATOM 1729 C CA . TYR A 1 217 ? 2.360 0.261 13.628 1.00 98.50 217 TYR A CA 1
ATOM 1730 C C . TYR A 1 217 ? 3.588 -0.112 12.811 1.00 98.50 217 TYR A C 1
ATOM 1732 O O . TYR A 1 217 ? 3.778 -1.278 12.474 1.00 98.50 217 TYR A O 1
ATOM 1740 N N . ILE A 1 218 ? 4.444 0.868 12.537 1.00 98.81 218 ILE A N 1
ATOM 1741 C CA . ILE A 1 218 ? 5.751 0.647 11.917 1.00 98.81 218 ILE A CA 1
ATOM 1742 C C . ILE A 1 218 ? 6.796 0.548 13.019 1.00 98.81 218 ILE A C 1
ATOM 1744 O O . ILE A 1 218 ? 7.175 1.554 13.617 1.00 98.81 218 ILE A O 1
ATOM 1748 N N . ALA A 1 219 ? 7.237 -0.671 13.309 1.00 98.50 219 ALA A N 1
ATOM 1749 C CA . ALA A 1 219 ? 8.213 -0.965 14.350 1.00 98.50 219 ALA A CA 1
ATOM 1750 C C . ALA A 1 219 ? 9.655 -0.795 13.870 1.00 98.50 219 ALA A C 1
ATOM 1752 O O . ALA A 1 219 ? 10.490 -0.316 14.632 1.00 98.50 219 ALA A O 1
ATOM 1753 N N . GLY A 1 220 ? 9.938 -1.177 12.625 1.00 98.69 220 GLY A N 1
ATOM 1754 C CA . GLY A 1 220 ? 11.286 -1.198 12.065 1.00 98.69 220 GLY A CA 1
ATOM 1755 C C . GLY A 1 220 ? 11.352 -0.600 10.669 1.00 98.69 220 GLY A C 1
ATOM 1756 O O . GLY A 1 220 ? 10.362 -0.651 9.935 1.00 98.69 220 GLY A O 1
ATOM 1757 N N . VAL A 1 221 ? 12.506 -0.047 10.307 1.00 98.88 221 VAL A N 1
ATOM 1758 C CA . VAL A 1 221 ? 12.775 0.521 8.978 1.00 98.88 221 VAL A CA 1
ATOM 1759 C C . VAL A 1 221 ? 14.174 0.135 8.494 1.00 98.88 221 VAL A C 1
ATOM 1761 O O . VAL A 1 221 ? 15.103 0.070 9.293 1.00 98.88 221 VAL A O 1
ATOM 1764 N N . GLY A 1 222 ? 14.329 -0.113 7.195 1.00 98.94 222 GLY A N 1
ATOM 1765 C CA . GLY A 1 222 ? 15.619 -0.454 6.593 1.00 98.94 222 GLY A CA 1
ATOM 1766 C C . GLY A 1 222 ? 15.679 -0.086 5.117 1.00 98.94 222 GLY A C 1
ATOM 1767 O O . GLY A 1 222 ? 14.681 -0.204 4.399 1.00 98.94 222 GLY A O 1
ATOM 1768 N N . VAL A 1 223 ? 16.831 0.405 4.665 1.00 98.94 223 VAL A N 1
ATOM 1769 C CA . VAL A 1 223 ? 17.007 0.962 3.320 1.00 98.94 223 VAL A CA 1
ATOM 1770 C C . VAL A 1 223 ? 18.446 0.843 2.828 1.00 98.94 223 VAL A C 1
ATOM 1772 O O . VAL A 1 223 ? 19.394 1.167 3.533 1.00 98.94 223 VAL A O 1
ATOM 1775 N N . ILE A 1 224 ? 18.596 0.477 1.558 1.00 98.81 224 ILE A N 1
ATOM 1776 C CA . ILE A 1 224 ? 19.833 0.645 0.792 1.00 98.81 224 ILE A CA 1
ATOM 1777 C C . ILE A 1 224 ? 19.501 1.337 -0.526 1.00 98.81 224 ILE A C 1
ATOM 1779 O O . ILE A 1 224 ? 18.554 0.961 -1.218 1.00 98.81 224 ILE A O 1
ATOM 1783 N N . SER A 1 225 ? 20.252 2.377 -0.873 1.00 98.69 225 SER A N 1
ATOM 1784 C CA . SER A 1 225 ? 20.060 3.143 -2.107 1.00 98.69 225 SER A CA 1
ATOM 1785 C C . SER A 1 225 ? 21.362 3.818 -2.541 1.00 98.69 225 SER A C 1
ATOM 1787 O O . SER A 1 225 ? 22.371 3.770 -1.840 1.00 98.69 225 SER A O 1
ATOM 1789 N N . ALA A 1 226 ? 21.343 4.504 -3.681 1.00 98.12 226 ALA A N 1
ATOM 1790 C CA . ALA A 1 226 ? 22.507 5.234 -4.184 1.00 98.12 226 ALA A CA 1
ATOM 1791 C C . ALA A 1 226 ? 23.048 6.332 -3.244 1.00 98.12 226 ALA A C 1
ATOM 1793 O O . ALA A 1 226 ? 24.178 6.784 -3.417 1.00 98.12 226 ALA A O 1
ATOM 1794 N N . ILE A 1 227 ? 22.260 6.787 -2.262 1.00 98.38 227 ILE A N 1
ATOM 1795 C CA . ILE A 1 227 ? 22.696 7.814 -1.301 1.00 98.38 227 ILE A CA 1
ATOM 1796 C C . ILE A 1 227 ? 23.191 7.255 0.034 1.00 98.38 227 ILE A C 1
ATOM 1798 O O . ILE A 1 227 ? 23.747 8.013 0.825 1.00 98.38 227 ILE A O 1
ATOM 1802 N N . GLY A 1 228 ? 23.027 5.958 0.295 1.00 98.25 228 GLY A N 1
ATOM 1803 C CA . GLY A 1 228 ? 23.449 5.359 1.557 1.00 98.25 228 GLY A CA 1
ATOM 1804 C C . GLY A 1 228 ? 23.142 3.871 1.656 1.00 98.25 228 GLY A C 1
ATOM 1805 O O . GLY A 1 228 ? 22.183 3.372 1.064 1.00 98.25 228 GLY A O 1
ATOM 1806 N N . ASN A 1 229 ? 23.958 3.170 2.439 1.00 98.25 229 ASN A N 1
ATOM 1807 C CA . ASN A 1 229 ? 23.899 1.712 2.576 1.00 98.25 229 ASN A CA 1
ATOM 1808 C C . ASN A 1 229 ? 23.018 1.222 3.736 1.00 98.25 229 ASN A C 1
ATOM 1810 O O . ASN A 1 229 ? 22.896 0.021 3.958 1.00 98.25 229 ASN A O 1
ATOM 1814 N N . ASN A 1 230 ? 22.473 2.163 4.499 1.00 98.75 230 ASN A N 1
ATOM 1815 C CA . ASN A 1 230 ? 21.590 1.975 5.643 1.00 98.75 230 ASN A CA 1
ATOM 1816 C C . ASN A 1 230 ? 20.786 3.273 5.856 1.00 98.75 230 ASN A C 1
ATOM 1818 O O . ASN A 1 230 ? 21.041 4.303 5.210 1.00 98.75 230 ASN A O 1
ATOM 1822 N N . VAL A 1 231 ? 19.842 3.253 6.797 1.00 98.75 231 VAL A N 1
ATOM 1823 C CA . VAL A 1 231 ? 19.001 4.407 7.154 1.00 98.75 231 VAL A CA 1
ATOM 1824 C C . VAL A 1 231 ? 19.837 5.622 7.563 1.00 98.75 231 VAL A C 1
ATOM 1826 O O . VAL A 1 231 ? 19.571 6.737 7.110 1.00 98.75 231 VAL A O 1
ATOM 1829 N N . ALA A 1 232 ? 20.855 5.426 8.403 1.00 98.62 232 ALA A N 1
ATOM 1830 C CA . ALA A 1 232 ? 21.651 6.519 8.959 1.00 98.62 232 ALA A CA 1
ATOM 1831 C C . ALA A 1 232 ? 22.462 7.258 7.880 1.00 98.62 232 ALA A C 1
ATOM 1833 O O . ALA A 1 232 ? 22.500 8.493 7.861 1.00 98.62 232 ALA A O 1
ATOM 1834 N N . GLU A 1 233 ? 23.065 6.520 6.949 1.00 98.69 233 GLU A N 1
ATOM 1835 C CA . GLU A 1 233 ? 23.785 7.084 5.807 1.00 98.69 233 GLU A CA 1
ATOM 1836 C C . GLU A 1 233 ? 22.846 7.840 4.863 1.00 98.69 233 GLU A C 1
ATOM 1838 O O . GLU A 1 233 ? 23.176 8.953 4.454 1.00 98.69 233 GLU A O 1
ATOM 1843 N N . CYS A 1 234 ? 21.654 7.299 4.578 1.00 98.62 234 CYS A N 1
ATOM 1844 C CA . CYS A 1 234 ? 20.669 7.989 3.738 1.00 98.62 234 CYS A CA 1
ATOM 1845 C C . CYS A 1 234 ? 20.235 9.331 4.353 1.00 98.62 234 CYS A C 1
ATOM 1847 O O . CYS A 1 234 ? 20.178 10.342 3.655 1.00 98.62 234 CYS A O 1
ATOM 1849 N N . ILE A 1 235 ? 19.974 9.373 5.666 1.00 98.50 235 ILE A N 1
ATOM 1850 C CA . ILE A 1 235 ? 19.646 10.629 6.363 1.00 98.50 235 ILE A CA 1
ATOM 1851 C C . ILE A 1 235 ? 20.822 11.609 6.326 1.00 98.50 235 ILE A C 1
ATOM 1853 O O . ILE A 1 235 ? 20.625 12.785 6.025 1.00 98.50 235 ILE A O 1
ATOM 1857 N N . THR A 1 236 ? 22.045 11.123 6.551 1.00 98.50 236 THR A N 1
ATOM 1858 C CA . THR A 1 236 ? 23.260 11.948 6.455 1.00 98.50 236 THR A CA 1
ATOM 1859 C C . THR A 1 236 ? 23.412 12.550 5.055 1.00 98.50 236 THR A C 1
ATOM 1861 O O . THR A 1 236 ? 23.801 13.709 4.919 1.00 98.50 236 THR A O 1
ATOM 1864 N N . ALA A 1 237 ? 23.083 11.797 4.004 1.00 98.38 237 ALA A N 1
ATOM 1865 C CA . ALA A 1 237 ? 23.135 12.289 2.634 1.00 98.38 237 ALA A CA 1
ATOM 1866 C C . ALA A 1 237 ? 22.108 13.399 2.368 1.00 98.38 237 ALA A C 1
ATOM 1868 O O . ALA A 1 237 ? 22.456 14.384 1.720 1.00 98.38 237 ALA A O 1
ATOM 1869 N N . PHE A 1 238 ? 20.890 13.304 2.914 1.00 98.38 238 PHE A N 1
ATOM 1870 C CA . PHE A 1 238 ? 19.923 14.406 2.850 1.00 98.38 238 PHE A CA 1
ATOM 1871 C C . PHE A 1 238 ? 20.399 15.648 3.614 1.00 98.38 238 PHE A C 1
ATOM 1873 O O . PHE A 1 238 ? 20.283 16.753 3.089 1.00 98.38 238 PHE A O 1
ATOM 1880 N N . GLU A 1 239 ? 20.970 15.475 4.812 1.00 97.50 239 GLU A N 1
ATOM 1881 C CA . GLU A 1 239 ? 21.514 16.573 5.631 1.00 97.50 239 GLU A CA 1
ATOM 1882 C C . GLU A 1 239 ? 22.630 17.350 4.906 1.00 97.50 239 GLU A C 1
ATOM 1884 O O . GLU A 1 239 ? 22.751 18.561 5.082 1.00 97.50 239 GLU A O 1
ATOM 1889 N N . HIS A 1 240 ? 23.412 16.670 4.062 1.00 97.81 240 HIS A N 1
ATOM 1890 C CA . HIS A 1 240 ? 24.510 17.259 3.286 1.00 97.81 240 HIS A CA 1
ATOM 1891 C C . HIS A 1 240 ? 24.172 17.486 1.805 1.00 97.81 240 HIS A C 1
ATOM 1893 O O . HIS A 1 240 ? 25.075 17.756 1.015 1.00 97.81 240 HIS A O 1
ATOM 1899 N N . GLU A 1 241 ? 22.902 17.335 1.414 1.00 96.44 241 GLU A N 1
ATOM 1900 C CA . GLU A 1 241 ? 22.430 17.498 0.031 1.00 96.44 241 GLU A CA 1
ATOM 1901 C C . GLU A 1 241 ? 23.213 16.651 -1.004 1.00 96.44 241 GLU A C 1
ATOM 1903 O O . GLU A 1 241 ? 23.368 17.015 -2.172 1.00 96.44 241 GLU A O 1
ATOM 1908 N N . LYS A 1 242 ? 23.698 15.473 -0.590 1.00 97.06 242 LYS A N 1
ATOM 1909 C CA . LYS A 1 242 ? 24.480 14.557 -1.428 1.00 97.06 242 LYS A CA 1
ATOM 1910 C C . LYS A 1 242 ? 23.561 13.633 -2.233 1.00 97.06 242 LYS A C 1
ATOM 1912 O O . LYS A 1 242 ? 23.031 12.657 -1.708 1.00 97.06 242 LYS A O 1
ATOM 1917 N N . ALA A 1 243 ? 23.408 13.913 -3.525 1.00 96.12 243 ALA A N 1
ATOM 1918 C CA . ALA A 1 243 ? 22.666 13.053 -4.448 1.00 96.12 243 ALA A CA 1
ATOM 1919 C C . ALA A 1 243 ? 23.462 11.806 -4.875 1.00 96.12 243 ALA A C 1
ATOM 1921 O O . ALA A 1 243 ? 24.689 11.845 -4.958 1.00 96.12 243 ALA A O 1
ATOM 1922 N N . GLY A 1 244 ? 22.745 10.727 -5.204 1.00 97.19 244 GLY A N 1
ATOM 1923 C CA . GLY A 1 244 ? 23.314 9.469 -5.700 1.00 97.19 244 GLY A CA 1
ATOM 1924 C C . GLY A 1 244 ? 23.304 9.351 -7.226 1.00 97.19 244 GLY A C 1
ATOM 1925 O O . GLY A 1 244 ? 23.924 8.448 -7.773 1.00 97.19 244 GLY A O 1
ATOM 1926 N N . ILE A 1 245 ? 22.611 10.259 -7.923 1.00 98.06 245 ILE A N 1
ATOM 1927 C CA . ILE A 1 245 ? 22.567 10.279 -9.389 1.00 98.06 245 ILE A CA 1
ATOM 1928 C C . ILE A 1 245 ? 23.919 10.757 -9.939 1.00 98.06 245 ILE A C 1
ATOM 1930 O O . ILE A 1 245 ? 24.356 11.868 -9.628 1.00 98.06 245 ILE A O 1
ATOM 1934 N N . GLY A 1 246 ? 24.538 9.953 -10.800 1.00 96.88 246 GLY A N 1
ATOM 1935 C CA . GLY A 1 246 ? 25.820 10.233 -11.440 1.00 96.88 246 GLY A CA 1
ATOM 1936 C C . GLY A 1 246 ? 26.059 9.375 -12.684 1.00 96.88 246 GLY A C 1
ATOM 1937 O O . GLY A 1 246 ? 25.137 8.764 -13.225 1.00 96.88 246 GLY A O 1
ATOM 1938 N N . ASP A 1 247 ? 27.303 9.354 -13.161 1.00 96.31 247 ASP A N 1
ATOM 1939 C CA . ASP A 1 247 ? 27.699 8.500 -14.282 1.00 96.31 247 ASP A CA 1
ATOM 1940 C C . ASP A 1 247 ? 27.598 7.014 -13.917 1.00 96.31 247 ASP A C 1
ATOM 1942 O O . ASP A 1 247 ? 27.942 6.611 -12.811 1.00 96.31 247 ASP A O 1
ATOM 1946 N N . ILE A 1 248 ? 27.194 6.191 -14.887 1.00 96.19 248 ILE A N 1
ATOM 1947 C CA . ILE A 1 248 ? 27.124 4.731 -14.737 1.00 96.19 248 ILE A CA 1
ATOM 1948 C C . ILE A 1 248 ? 28.536 4.167 -14.490 1.00 96.19 248 ILE A C 1
ATOM 1950 O O . ILE A 1 248 ? 29.440 4.334 -15.326 1.00 96.19 248 ILE A O 1
ATOM 1954 N N . THR A 1 249 ? 28.728 3.468 -13.372 1.00 93.12 249 THR A N 1
ATOM 1955 C CA . THR A 1 249 ? 30.005 2.874 -12.953 1.00 93.12 249 THR A CA 1
ATOM 1956 C C . THR A 1 249 ? 29.993 1.351 -13.020 1.00 93.12 249 THR A C 1
ATOM 1958 O O . THR A 1 249 ? 30.982 0.773 -13.485 1.00 93.12 249 THR A O 1
ATOM 1961 N N . HIS A 1 250 ? 28.900 0.697 -12.618 1.00 90.06 250 HIS A N 1
ATOM 1962 C CA . HIS A 1 250 ? 28.848 -0.764 -12.480 1.00 90.06 250 HIS A CA 1
ATOM 1963 C C . HIS A 1 250 ? 28.210 -1.443 -13.698 1.00 90.06 250 HIS A C 1
ATOM 1965 O O . HIS A 1 250 ? 28.768 -2.401 -14.252 1.00 90.06 250 HIS A O 1
ATOM 1971 N N . MET A 1 251 ? 27.071 -0.932 -14.168 1.00 90.31 251 MET A N 1
ATOM 1972 C CA . MET A 1 251 ? 26.353 -1.505 -15.304 1.00 90.31 251 MET A CA 1
ATOM 1973 C C . MET A 1 251 ? 27.099 -1.301 -16.637 1.00 90.31 251 MET A C 1
ATOM 1975 O O . MET A 1 251 ? 27.402 -0.192 -17.073 1.00 90.31 251 MET A O 1
ATOM 1979 N N . GLN A 1 252 ? 27.335 -2.393 -17.365 1.00 88.25 252 GLN A N 1
ATOM 1980 C CA . GLN A 1 252 ? 28.050 -2.357 -18.648 1.00 88.25 252 GLN A CA 1
ATOM 1981 C C . GLN A 1 252 ? 27.140 -1.942 -19.815 1.00 88.25 252 GLN A C 1
ATOM 1983 O O . GLN A 1 252 ? 26.485 -2.791 -20.419 1.00 88.25 252 GLN A O 1
ATOM 1988 N N . THR A 1 253 ? 27.110 -0.662 -20.189 1.00 92.88 253 THR A N 1
ATOM 1989 C CA . THR A 1 253 ? 26.209 -0.151 -21.241 1.00 92.88 253 THR A CA 1
ATOM 1990 C C . THR A 1 253 ? 26.844 0.906 -22.151 1.00 92.88 253 THR A C 1
ATOM 1992 O O . THR A 1 253 ? 27.776 1.610 -21.767 1.00 92.88 253 THR A O 1
ATOM 1995 N N . ILE A 1 254 ? 26.295 1.059 -23.363 1.00 93.94 254 ILE A N 1
ATOM 1996 C CA . ILE A 1 254 ? 26.679 2.094 -24.343 1.00 93.94 254 ILE A CA 1
ATOM 1997 C C . ILE A 1 254 ? 26.233 3.515 -23.950 1.00 93.94 254 ILE A C 1
ATOM 1999 O O . ILE A 1 254 ? 26.606 4.494 -24.610 1.00 93.94 254 ILE A O 1
ATOM 2003 N N . HIS A 1 255 ? 25.396 3.613 -22.912 1.00 95.12 255 HIS A N 1
ATOM 2004 C CA . HIS A 1 255 ? 24.833 4.862 -22.386 1.00 95.12 255 HIS A CA 1
ATOM 2005 C C . HIS A 1 255 ? 25.681 5.495 -21.280 1.00 95.12 255 HIS A C 1
ATOM 2007 O O . HIS A 1 255 ? 25.313 6.538 -20.743 1.00 95.12 255 HIS A O 1
ATOM 2013 N N . ARG A 1 256 ? 26.826 4.889 -20.951 1.00 94.19 256 ARG A N 1
ATOM 2014 C CA . ARG A 1 256 ? 27.796 5.466 -20.019 1.00 94.19 256 ARG A CA 1
ATOM 2015 C C . ARG A 1 256 ? 28.213 6.866 -20.484 1.00 94.19 256 ARG A C 1
ATOM 2017 O O . ARG A 1 256 ? 28.436 7.071 -21.679 1.00 94.19 256 ARG A O 1
ATOM 2024 N N . ASN A 1 257 ? 28.297 7.813 -19.549 1.00 93.06 257 ASN A N 1
ATOM 2025 C CA . ASN A 1 257 ? 28.558 9.241 -19.790 1.00 93.06 257 ASN A CA 1
ATOM 2026 C C . ASN A 1 257 ? 27.509 9.941 -20.685 1.00 93.06 257 ASN A C 1
ATOM 2028 O O . ASN A 1 257 ? 27.794 10.983 -21.276 1.00 93.06 257 ASN A O 1
ATOM 2032 N N . LYS A 1 258 ? 26.317 9.349 -20.859 1.00 95.12 258 LYS A N 1
ATOM 2033 C CA . LYS A 1 258 ? 25.210 9.925 -21.649 1.00 95.12 258 LYS A CA 1
ATOM 2034 C C . LYS A 1 258 ? 23.904 9.996 -20.872 1.00 95.12 258 LYS A C 1
ATOM 2036 O O . LYS A 1 258 ? 23.150 10.942 -21.062 1.00 95.12 258 LYS A O 1
ATOM 2041 N N . LEU A 1 259 ? 23.621 8.970 -20.073 1.00 96.56 259 LEU A N 1
ATOM 2042 C CA . LEU A 1 259 ? 22.438 8.882 -19.226 1.00 96.56 259 LEU A CA 1
ATOM 2043 C C . LEU A 1 259 ? 22.905 8.653 -17.789 1.00 96.56 259 LEU A C 1
ATOM 2045 O O . LEU A 1 259 ? 23.474 7.590 -17.523 1.00 96.56 259 LEU A O 1
ATOM 2049 N N . PRO A 1 260 ? 22.708 9.616 -16.879 1.00 97.62 260 PRO A N 1
ATOM 2050 C CA . PRO A 1 260 ? 23.060 9.410 -15.491 1.00 97.62 260 PRO A CA 1
ATOM 2051 C C . PRO A 1 260 ? 21.986 8.578 -14.778 1.00 97.62 260 PRO A C 1
ATOM 2053 O O . PRO A 1 260 ? 20.798 8.606 -15.122 1.00 97.62 260 PRO A O 1
ATOM 2056 N N . VAL A 1 261 ? 22.432 7.812 -13.788 1.00 98.25 261 VAL A N 1
ATOM 2057 C CA . VAL A 1 261 ? 21.629 6.878 -12.986 1.00 98.25 261 VAL A CA 1
ATOM 2058 C C . VAL A 1 261 ? 22.050 6.966 -11.523 1.00 98.25 261 VAL A C 1
ATOM 2060 O O . VAL A 1 261 ? 23.091 7.533 -11.205 1.00 98.25 261 VAL A O 1
ATOM 2063 N N . ALA A 1 262 ? 21.262 6.381 -10.633 1.00 98.19 262 ALA A N 1
ATOM 2064 C CA . ALA A 1 262 ? 21.567 6.257 -9.217 1.00 98.19 262 ALA A CA 1
ATOM 2065 C C . ALA A 1 262 ? 21.892 4.793 -8.866 1.00 98.19 262 ALA A C 1
ATOM 2067 O O . ALA A 1 262 ? 20.998 4.004 -8.560 1.00 98.19 262 ALA A O 1
ATOM 2068 N N . GLU A 1 263 ? 23.175 4.431 -8.932 1.00 97.31 263 GLU A N 1
ATOM 2069 C CA . GLU A 1 263 ? 23.675 3.100 -8.554 1.00 97.31 263 GLU A CA 1
ATOM 2070 C C . GLU A 1 263 ? 24.009 3.035 -7.056 1.00 97.31 263 GLU A C 1
ATOM 2072 O O . GLU A 1 263 ? 24.579 3.969 -6.489 1.00 97.31 263 GLU A O 1
ATOM 2077 N N . VAL A 1 264 ? 23.691 1.909 -6.412 1.00 98.06 264 VAL A N 1
ATOM 2078 C CA . VAL A 1 264 ? 24.240 1.590 -5.089 1.00 98.06 264 VAL A CA 1
ATOM 2079 C C . VAL A 1 264 ? 25.742 1.375 -5.261 1.00 98.06 264 VAL A C 1
ATOM 2081 O O . VAL A 1 264 ? 26.161 0.582 -6.101 1.00 98.06 264 VAL A O 1
ATOM 2084 N N . GLY A 1 265 ? 26.555 2.070 -4.462 1.00 95.75 265 GLY A N 1
ATOM 2085 C CA . GLY A 1 265 ? 28.004 2.160 -4.687 1.00 95.75 265 GLY A CA 1
ATOM 2086 C C . GLY A 1 265 ? 28.791 0.851 -4.535 1.00 95.75 265 GLY A C 1
ATOM 2087 O O . GLY A 1 265 ? 29.960 0.807 -4.908 1.00 95.75 265 GLY A O 1
ATOM 2088 N N . PHE A 1 266 ? 28.176 -0.202 -3.991 1.00 97.19 266 PHE A N 1
ATOM 2089 C CA . PHE A 1 266 ? 28.796 -1.519 -3.872 1.00 97.19 266 PHE A CA 1
ATOM 2090 C C . PHE A 1 266 ? 28.711 -2.328 -5.168 1.00 97.19 266 PHE A C 1
ATOM 2092 O O . PHE A 1 266 ? 27.657 -2.450 -5.801 1.00 97.19 266 PHE A O 1
ATOM 2099 N N . THR A 1 267 ? 29.814 -2.988 -5.503 1.00 96.75 267 THR A N 1
ATOM 2100 C CA . THR A 1 267 ? 29.885 -4.045 -6.519 1.00 96.75 267 THR A CA 1
ATOM 2101 C C . THR A 1 267 ? 29.082 -5.284 -6.106 1.00 96.75 267 THR A C 1
ATOM 2103 O O . THR A 1 267 ? 28.680 -5.440 -4.953 1.00 96.75 267 THR A O 1
ATOM 2106 N N . ASN A 1 268 ? 28.835 -6.200 -7.047 1.00 96.19 268 ASN A N 1
ATOM 2107 C CA . ASN A 1 268 ? 28.147 -7.454 -6.726 1.00 96.19 268 ASN A CA 1
ATOM 2108 C C . ASN A 1 268 ? 28.984 -8.341 -5.794 1.00 96.19 268 ASN A C 1
ATOM 2110 O O . ASN A 1 268 ? 28.421 -9.033 -4.953 1.00 96.19 268 ASN A O 1
ATOM 2114 N N . GLU A 1 269 ? 30.310 -8.304 -5.919 1.00 97.75 269 GLU A N 1
ATOM 2115 C CA . GLU A 1 269 ? 31.247 -9.008 -5.046 1.00 97.75 269 GLU A CA 1
ATOM 2116 C C . GLU A 1 269 ? 31.159 -8.495 -3.604 1.00 97.75 269 GLU A C 1
ATOM 2118 O O . GLU A 1 269 ? 31.068 -9.296 -2.676 1.00 97.75 269 GLU A O 1
ATOM 2123 N N . GLU A 1 270 ? 31.126 -7.174 -3.412 1.00 98.25 270 GLU A N 1
ATOM 2124 C CA . GLU A 1 270 ? 30.978 -6.561 -2.086 1.00 98.25 270 GLU A CA 1
ATOM 2125 C C . GLU A 1 270 ? 29.605 -6.866 -1.478 1.00 98.25 270 GLU A C 1
ATOM 2127 O O . GLU A 1 270 ? 29.527 -7.274 -0.320 1.00 98.25 270 GLU A O 1
ATOM 2132 N N . LEU A 1 271 ? 28.521 -6.751 -2.257 1.00 98.38 271 LEU A N 1
ATOM 2133 C CA . LEU A 1 271 ? 27.174 -7.107 -1.795 1.00 98.38 271 LEU A CA 1
ATOM 2134 C C . LEU A 1 271 ? 27.072 -8.584 -1.386 1.00 98.38 271 LEU A C 1
ATOM 2136 O O . LEU A 1 271 ? 26.465 -8.903 -0.361 1.00 98.38 271 LEU A O 1
ATOM 2140 N N . ALA A 1 272 ? 27.690 -9.485 -2.148 1.00 98.19 272 ALA A N 1
ATOM 2141 C CA . ALA A 1 272 ? 27.748 -10.909 -1.827 1.00 98.19 272 ALA A CA 1
ATOM 2142 C C . ALA A 1 272 ? 28.512 -11.151 -0.521 1.00 98.19 272 ALA A C 1
ATOM 2144 O O . ALA A 1 272 ? 28.078 -11.922 0.332 1.00 98.19 272 ALA A O 1
ATOM 2145 N N . GLN A 1 273 ? 29.615 -10.429 -0.320 1.00 98.31 273 GLN A N 1
ATOM 2146 C CA . GLN A 1 273 ? 30.414 -10.515 0.897 1.00 98.31 273 GLN A CA 1
ATOM 2147 C C . GLN A 1 273 ? 29.657 -9.993 2.130 1.00 98.31 273 GLN A C 1
ATOM 2149 O O . GLN A 1 273 ? 29.742 -10.601 3.194 1.00 98.31 273 GLN A O 1
ATOM 2154 N N . ILE A 1 274 ? 28.885 -8.910 1.979 1.00 98.06 274 ILE A N 1
ATOM 2155 C CA . ILE A 1 274 ? 28.041 -8.331 3.039 1.00 98.06 274 ILE A CA 1
ATOM 2156 C C . ILE A 1 274 ? 26.887 -9.272 3.402 1.00 98.06 274 ILE A C 1
ATOM 2158 O O . ILE A 1 274 ? 26.586 -9.469 4.578 1.00 98.06 274 ILE A O 1
ATOM 2162 N N . THR A 1 275 ? 26.223 -9.846 2.399 1.00 98.25 275 THR A N 1
ATOM 2163 C CA . THR A 1 275 ? 25.042 -10.699 2.607 1.00 98.25 275 THR A CA 1
ATOM 2164 C C . THR A 1 275 ? 25.392 -12.134 2.989 1.00 98.25 275 THR A C 1
ATOM 2166 O O . THR A 1 275 ? 24.566 -12.806 3.603 1.00 98.25 275 THR A O 1
ATOM 2169 N N . GLY A 1 276 ? 26.598 -12.599 2.647 1.00 97.81 276 GLY A N 1
ATOM 2170 C CA . GLY A 1 276 ? 27.003 -14.004 2.734 1.00 97.81 276 GLY A CA 1
ATOM 2171 C C . GLY A 1 276 ? 26.451 -14.874 1.598 1.00 97.81 276 GLY A C 1
ATOM 2172 O O . GLY A 1 276 ? 26.633 -16.091 1.622 1.00 97.81 276 GLY A O 1
ATOM 2173 N N . LEU A 1 277 ? 25.780 -14.271 0.612 1.00 97.06 277 LEU A N 1
ATOM 2174 C CA . LEU A 1 277 ? 25.173 -14.974 -0.513 1.00 97.06 277 LEU A CA 1
ATOM 2175 C C . LEU A 1 277 ? 26.182 -15.221 -1.648 1.00 97.06 277 LEU A C 1
ATOM 2177 O O . LEU A 1 277 ? 27.190 -14.521 -1.758 1.00 97.06 277 LEU A O 1
ATOM 2181 N N . PRO A 1 278 ? 25.925 -16.193 -2.541 1.00 95.25 278 PRO A N 1
ATOM 2182 C CA . PRO A 1 278 ? 26.734 -16.375 -3.741 1.00 95.25 278 PRO A CA 1
ATOM 2183 C C . PRO A 1 278 ? 26.705 -15.133 -4.646 1.00 95.25 278 PRO A C 1
ATOM 2185 O O . PRO A 1 278 ? 25.640 -14.606 -4.937 1.00 95.25 278 PRO A O 1
ATOM 2188 N N . VAL A 1 279 ? 27.858 -14.717 -5.182 1.00 93.69 279 VAL A N 1
ATOM 2189 C CA . VAL A 1 279 ? 27.980 -13.543 -6.083 1.00 93.69 279 VAL A CA 1
ATOM 2190 C C . VAL A 1 279 ? 27.128 -13.626 -7.358 1.00 93.69 279 VAL A C 1
ATOM 2192 O O . VAL A 1 279 ? 26.819 -12.621 -8.009 1.00 93.69 279 VAL A O 1
ATOM 2195 N N . ASP A 1 280 ? 26.752 -14.839 -7.750 1.00 90.88 280 ASP A N 1
ATOM 2196 C CA . ASP A 1 280 ? 25.911 -15.090 -8.908 1.00 90.88 280 ASP A CA 1
ATOM 2197 C C . ASP A 1 280 ? 24.408 -15.070 -8.616 1.00 90.88 280 ASP A C 1
ATOM 2199 O O . ASP A 1 280 ? 23.637 -15.160 -9.571 1.00 90.88 280 ASP A O 1
ATOM 2203 N N . ILE A 1 281 ? 23.993 -14.851 -7.362 1.00 95.19 281 ILE A N 1
ATOM 2204 C CA . ILE A 1 281 ? 22.611 -14.475 -7.042 1.00 95.19 281 ILE A CA 1
ATOM 2205 C C . ILE A 1 281 ? 22.305 -13.075 -7.582 1.00 95.19 281 ILE A C 1
ATOM 2207 O O . ILE A 1 281 ? 23.203 -12.232 -7.717 1.00 95.19 281 ILE A O 1
ATOM 2211 N N . SER A 1 282 ? 21.044 -12.826 -7.924 1.00 96.38 282 SER A N 1
ATOM 2212 C CA . SER A 1 282 ? 20.599 -11.527 -8.437 1.00 96.38 282 SER A CA 1
ATOM 2213 C C . SER A 1 282 ? 20.954 -10.366 -7.503 1.00 96.38 282 SER A C 1
ATOM 2215 O O . SER A 1 282 ? 20.804 -10.436 -6.278 1.00 96.38 282 SER A O 1
ATOM 2217 N N . ARG A 1 283 ? 21.390 -9.246 -8.095 1.00 97.31 283 ARG A N 1
ATOM 2218 C CA . ARG A 1 283 ? 21.662 -8.009 -7.346 1.00 97.31 283 ARG A CA 1
ATOM 2219 C C . ARG A 1 283 ? 20.427 -7.529 -6.581 1.00 97.31 283 ARG A C 1
ATOM 2221 O O . ARG A 1 283 ? 20.558 -7.099 -5.438 1.00 97.31 283 ARG A O 1
ATOM 2228 N N . THR A 1 284 ? 19.238 -7.682 -7.168 1.00 98.06 284 THR A N 1
ATOM 2229 C CA . THR A 1 284 ? 17.952 -7.373 -6.524 1.00 98.06 284 THR A CA 1
ATOM 2230 C C . THR A 1 284 ? 17.790 -8.110 -5.190 1.00 98.06 284 THR A C 1
ATOM 2232 O O . THR A 1 284 ? 17.421 -7.491 -4.191 1.00 98.06 284 THR A O 1
ATOM 2235 N N . THR A 1 285 ? 18.139 -9.401 -5.144 1.00 98.31 285 THR A N 1
ATOM 2236 C CA . THR A 1 285 ? 18.087 -10.206 -3.913 1.00 98.31 285 THR A CA 1
ATOM 2237 C C . THR A 1 285 ? 19.046 -9.670 -2.859 1.00 98.31 285 THR A C 1
ATOM 2239 O O . THR A 1 285 ? 18.637 -9.444 -1.723 1.00 98.31 285 THR A O 1
ATOM 2242 N N . MET A 1 286 ? 20.305 -9.398 -3.219 1.00 98.69 286 MET A N 1
ATOM 2243 C CA . MET A 1 286 ? 21.295 -8.914 -2.246 1.00 98.69 286 MET A CA 1
ATOM 2244 C C . MET A 1 286 ? 20.910 -7.556 -1.645 1.00 98.69 286 MET A C 1
ATOM 2246 O O . MET A 1 286 ? 21.000 -7.378 -0.431 1.00 98.69 286 MET A O 1
ATOM 2250 N N . LEU A 1 287 ? 20.424 -6.619 -2.470 1.00 98.81 287 LEU A N 1
ATOM 2251 C CA . LEU A 1 287 ? 19.903 -5.333 -1.994 1.00 98.81 287 LEU A CA 1
ATOM 2252 C C . LEU A 1 287 ? 18.708 -5.537 -1.051 1.00 98.81 287 LEU A C 1
ATOM 2254 O O . LEU A 1 287 ? 18.650 -4.941 0.026 1.00 98.81 287 LEU A O 1
ATOM 2258 N N . GLY A 1 288 ? 17.781 -6.421 -1.432 1.00 98.75 288 GLY A N 1
ATOM 2259 C CA . GLY A 1 288 ? 16.608 -6.749 -0.631 1.00 98.75 288 GLY A CA 1
ATOM 2260 C C . GLY A 1 288 ? 16.950 -7.348 0.732 1.00 98.75 288 GLY A C 1
ATOM 2261 O O . GLY A 1 288 ? 16.389 -6.920 1.739 1.00 98.75 288 GLY A O 1
ATOM 2262 N N . VAL A 1 289 ? 17.911 -8.275 0.784 1.00 98.88 289 VAL A N 1
ATOM 2263 C CA . VAL A 1 289 ? 18.383 -8.899 2.029 1.00 98.88 289 VAL A CA 1
ATOM 2264 C C . VAL A 1 289 ? 18.983 -7.872 2.981 1.00 98.88 289 VAL A C 1
ATOM 2266 O O . VAL A 1 289 ? 18.680 -7.920 4.171 1.00 98.88 289 VAL A O 1
ATOM 2269 N N . ILE A 1 290 ? 19.793 -6.932 2.483 1.00 98.88 290 ILE A N 1
ATOM 2270 C CA . ILE A 1 290 ? 20.406 -5.891 3.324 1.00 98.88 290 ILE A CA 1
ATOM 2271 C C . ILE A 1 290 ? 19.322 -5.030 3.983 1.00 98.88 290 ILE A C 1
ATOM 2273 O O . ILE A 1 290 ? 19.266 -4.957 5.211 1.00 98.88 290 ILE A O 1
ATOM 2277 N N . ALA A 1 291 ? 18.422 -4.441 3.188 1.00 98.94 291 ALA A N 1
ATOM 2278 C CA . ALA A 1 291 ? 17.383 -3.554 3.715 1.00 98.94 291 ALA A CA 1
ATOM 2279 C C . ALA A 1 291 ? 16.373 -4.289 4.611 1.00 98.94 291 ALA A C 1
ATOM 2281 O O . ALA A 1 291 ? 15.966 -3.763 5.645 1.00 98.94 291 ALA A O 1
ATOM 2282 N N . ALA A 1 292 ? 15.969 -5.512 4.254 1.00 98.88 292 ALA A N 1
ATOM 2283 C CA . ALA A 1 292 ? 15.011 -6.266 5.058 1.00 98.88 292 ALA A CA 1
ATOM 2284 C C . ALA A 1 292 ? 15.615 -6.754 6.387 1.00 98.88 292 ALA A C 1
ATOM 2286 O O . ALA A 1 292 ? 14.929 -6.716 7.412 1.00 98.88 292 ALA A O 1
ATOM 2287 N N . LYS A 1 293 ? 16.898 -7.157 6.404 1.00 98.75 293 LYS A N 1
ATOM 2288 C CA . LYS A 1 293 ? 17.610 -7.493 7.651 1.00 98.75 293 LYS A CA 1
ATOM 2289 C C . LYS A 1 293 ? 17.773 -6.263 8.540 1.00 98.75 293 LYS A C 1
ATOM 2291 O O . LYS A 1 293 ? 17.527 -6.380 9.738 1.00 98.75 293 LYS A O 1
ATOM 2296 N N . GLU A 1 294 ? 18.122 -5.104 7.975 1.00 98.88 294 GLU A N 1
ATOM 2297 C CA . GLU A 1 294 ? 18.173 -3.841 8.724 1.00 98.88 294 GLU A CA 1
ATOM 2298 C C . GLU A 1 294 ? 16.810 -3.526 9.360 1.00 98.88 294 GLU A C 1
ATOM 2300 O O . GLU A 1 294 ? 16.739 -3.315 10.568 1.00 98.88 294 GLU A O 1
ATOM 2305 N N . ALA A 1 295 ? 15.718 -3.600 8.588 1.00 98.88 295 ALA A N 1
ATOM 2306 C CA . ALA A 1 295 ? 14.371 -3.322 9.085 1.00 98.88 295 ALA A CA 1
ATOM 2307 C C . ALA A 1 295 ? 13.954 -4.269 10.221 1.00 98.88 295 ALA A C 1
ATOM 2309 O O . ALA A 1 295 ? 13.403 -3.830 11.234 1.00 98.88 295 ALA A O 1
ATOM 2310 N N . LEU A 1 296 ? 14.224 -5.571 10.070 1.00 98.06 296 LEU A N 1
ATOM 2311 C CA . LEU A 1 296 ? 13.869 -6.582 11.066 1.00 98.06 296 LEU A CA 1
ATOM 2312 C C . LEU A 1 296 ? 14.694 -6.450 12.352 1.00 98.06 296 LEU A C 1
ATOM 2314 O O . LEU A 1 296 ? 14.143 -6.587 13.445 1.00 98.06 296 LEU A O 1
ATOM 2318 N N . GLN A 1 297 ? 15.988 -6.145 12.232 1.00 97.69 297 GLN A N 1
ATOM 2319 C CA . GLN A 1 297 ? 16.852 -5.857 13.379 1.00 97.69 297 GLN A CA 1
ATOM 2320 C C . GLN A 1 297 ? 16.398 -4.590 14.105 1.00 97.69 297 GLN A C 1
ATOM 2322 O O . GLN A 1 297 ? 16.257 -4.599 15.329 1.00 97.69 297 GLN A O 1
ATOM 2327 N N . ASP A 1 298 ? 16.113 -3.525 13.355 1.00 98.56 298 ASP A N 1
ATOM 2328 C CA . ASP A 1 298 ? 15.655 -2.255 13.905 1.00 98.56 298 ASP A CA 1
ATOM 2329 C C . ASP A 1 298 ? 14.316 -2.397 14.646 1.00 98.56 298 ASP A C 1
ATOM 2331 O O . ASP A 1 298 ? 14.132 -1.776 15.692 1.00 98.56 298 ASP A O 1
ATOM 2335 N N . ALA A 1 299 ? 13.405 -3.264 14.186 1.00 97.81 299 ALA A N 1
ATOM 2336 C CA . ALA A 1 299 ? 12.123 -3.513 14.854 1.00 97.81 299 ALA A CA 1
ATOM 2337 C C . ALA A 1 299 ? 12.258 -3.995 16.313 1.00 97.81 299 ALA A C 1
ATOM 2339 O O . ALA A 1 299 ? 11.320 -3.816 17.092 1.00 97.81 299 ALA A O 1
ATOM 2340 N N . ALA A 1 300 ? 13.408 -4.574 16.687 1.00 95.38 300 ALA A N 1
ATOM 2341 C CA . ALA A 1 300 ? 13.736 -5.005 18.048 1.00 95.38 300 ALA A CA 1
ATOM 2342 C C . ALA A 1 300 ? 12.659 -5.905 18.697 1.00 95.38 300 ALA A C 1
ATOM 2344 O O . ALA A 1 300 ? 12.355 -5.776 19.888 1.00 95.38 300 ALA A O 1
ATOM 2345 N N . ILE A 1 301 ? 12.076 -6.809 17.900 1.00 95.06 301 ILE A N 1
ATOM 2346 C CA . ILE A 1 301 ? 11.064 -7.778 18.341 1.00 95.06 301 ILE A CA 1
ATOM 2347 C C . ILE A 1 301 ? 11.753 -8.847 19.214 1.00 95.06 301 ILE A C 1
ATOM 2349 O O . ILE A 1 301 ? 12.662 -9.511 18.715 1.00 95.06 301 ILE A O 1
ATOM 2353 N N . PRO A 1 302 ? 11.355 -9.036 20.493 1.00 88.56 302 PRO A N 1
ATOM 2354 C CA . PRO A 1 302 ? 12.061 -9.932 21.418 1.00 88.56 302 PRO A CA 1
ATOM 2355 C C . PRO A 1 302 ? 12.086 -11.402 20.987 1.00 88.56 302 PRO A C 1
ATOM 2357 O O . PRO A 1 302 ? 13.110 -12.068 21.118 1.00 88.56 302 PRO A O 1
ATOM 2360 N N . ASP A 1 303 ? 10.957 -11.902 20.486 1.00 89.81 303 ASP A N 1
ATOM 2361 C CA . ASP A 1 303 ? 10.813 -13.268 19.996 1.00 89.81 303 ASP A CA 1
ATOM 2362 C C . ASP A 1 303 ? 9.895 -13.279 18.772 1.00 89.81 303 ASP A C 1
ATOM 2364 O O . ASP A 1 303 ? 8.676 -13.167 18.882 1.00 89.81 303 ASP A O 1
ATOM 2368 N N . LEU A 1 304 ? 10.504 -13.383 17.592 1.00 91.88 304 LEU A N 1
ATOM 2369 C CA . LEU A 1 304 ? 9.777 -13.480 16.328 1.00 91.88 304 LEU A CA 1
ATOM 2370 C C . LEU A 1 304 ? 9.181 -14.883 16.117 1.00 91.88 304 LEU A C 1
ATOM 2372 O O . LEU A 1 304 ? 8.201 -15.023 15.397 1.00 91.88 304 LEU A O 1
ATOM 2376 N N . SER A 1 305 ? 9.750 -15.920 16.744 1.00 90.31 305 SER A N 1
ATOM 2377 C CA . SER A 1 305 ? 9.387 -17.322 16.485 1.00 90.31 305 SER A CA 1
ATOM 2378 C C . SER A 1 305 ? 8.021 -17.723 17.048 1.00 90.31 305 SER A C 1
ATOM 2380 O O . SER A 1 305 ? 7.433 -18.702 16.595 1.00 90.31 305 SER A O 1
ATOM 2382 N N . SER A 1 306 ? 7.499 -16.956 18.007 1.00 91.31 306 SER A N 1
ATOM 2383 C CA . SER A 1 306 ? 6.159 -17.131 18.575 1.00 91.31 306 SER A CA 1
ATOM 2384 C C . SER A 1 306 ? 5.074 -16.300 17.876 1.00 91.31 306 SER A C 1
ATOM 2386 O O . SER A 1 306 ? 3.914 -16.339 18.292 1.00 91.31 306 SER A O 1
ATOM 2388 N N . LEU A 1 307 ? 5.423 -15.548 16.826 1.00 96.12 307 LEU A N 1
ATOM 2389 C CA . LEU A 1 307 ? 4.526 -14.637 16.113 1.00 96.12 307 LEU A CA 1
ATOM 2390 C C . LEU A 1 307 ? 4.323 -15.094 14.671 1.00 96.12 307 LEU A C 1
ATOM 2392 O O . LEU A 1 307 ? 5.282 -15.454 13.993 1.00 96.12 307 LEU A O 1
ATOM 2396 N N . ARG A 1 308 ? 3.087 -14.991 14.170 1.00 97.06 308 ARG A N 1
ATOM 2397 C CA . ARG A 1 308 ? 2.793 -15.275 12.759 1.00 97.06 308 ARG A CA 1
ATOM 2398 C C . ARG A 1 308 ? 3.383 -14.163 11.908 1.00 97.06 308 ARG A C 1
ATOM 2400 O O . ARG A 1 308 ? 2.878 -13.033 11.920 1.00 97.06 308 ARG A O 1
ATOM 2407 N N . THR A 1 309 ? 4.457 -14.477 11.203 1.00 98.31 309 THR A N 1
ATOM 2408 C CA . THR A 1 309 ? 5.290 -13.493 10.521 1.00 98.31 309 THR A CA 1
ATOM 2409 C C . THR A 1 309 ? 5.217 -13.692 9.016 1.00 98.31 309 THR A C 1
ATOM 2411 O O . THR A 1 309 ? 5.462 -14.783 8.510 1.00 98.31 309 THR A O 1
ATOM 2414 N N . GLY A 1 310 ? 4.904 -12.622 8.285 1.00 98.12 310 GLY A N 1
ATOM 2415 C CA . GLY A 1 310 ? 4.894 -12.641 6.825 1.00 98.12 310 GLY A CA 1
ATOM 2416 C C . GLY A 1 310 ? 5.960 -11.766 6.182 1.00 98.12 310 GLY A C 1
ATOM 2417 O O . GLY A 1 310 ? 6.419 -10.781 6.764 1.00 98.12 310 GLY A O 1
ATOM 2418 N N . PHE A 1 311 ? 6.294 -12.098 4.938 1.00 98.81 311 PHE A N 1
ATOM 2419 C CA . PHE A 1 311 ? 7.123 -11.288 4.053 1.00 98.81 311 PHE A CA 1
ATOM 2420 C C . PHE A 1 311 ? 6.337 -10.903 2.795 1.00 98.81 311 PHE A C 1
ATOM 2422 O O . PHE A 1 311 ? 6.029 -11.743 1.952 1.00 98.81 311 PHE A O 1
ATOM 2429 N N . VAL A 1 312 ? 5.983 -9.625 2.666 1.00 98.56 312 VAL A N 1
ATOM 2430 C CA . VAL A 1 312 ? 5.273 -9.107 1.487 1.00 98.56 312 VAL A CA 1
ATOM 2431 C C . VAL A 1 312 ? 6.233 -8.210 0.720 1.00 98.56 312 VAL A C 1
ATOM 2433 O O . VAL A 1 312 ? 6.443 -7.051 1.078 1.00 98.56 312 VAL A O 1
ATOM 2436 N N . SER A 1 313 ? 6.847 -8.752 -0.325 1.00 98.31 313 SER A N 1
ATOM 2437 C CA . SER A 1 313 ? 7.855 -8.038 -1.108 1.00 98.31 313 SER A CA 1
ATOM 2438 C C . SER A 1 313 ? 7.306 -7.557 -2.443 1.00 98.31 313 SER A C 1
ATOM 2440 O O . SER A 1 313 ? 6.296 -8.040 -2.950 1.00 98.31 313 SER A O 1
ATOM 2442 N N . ALA A 1 314 ? 7.987 -6.579 -3.018 1.00 97.69 314 ALA A N 1
ATOM 2443 C CA . ALA A 1 314 ? 7.771 -6.099 -4.364 1.00 97.69 314 ALA A CA 1
ATOM 2444 C C . ALA A 1 314 ? 9.095 -6.054 -5.114 1.00 97.69 314 ALA A C 1
ATOM 2446 O O . ALA A 1 314 ? 10.107 -5.592 -4.589 1.00 97.69 314 ALA A O 1
ATOM 2447 N N . ASN A 1 315 ? 9.059 -6.481 -6.365 1.00 97.06 315 ASN A N 1
ATOM 2448 C CA . ASN A 1 315 ? 10.083 -6.189 -7.351 1.00 97.06 315 ASN A CA 1
ATOM 2449 C C . ASN A 1 315 ? 9.439 -6.246 -8.740 1.00 97.06 315 ASN A C 1
ATOM 2451 O O . ASN A 1 315 ? 8.377 -6.850 -8.931 1.00 97.06 315 ASN A O 1
ATOM 2455 N N . THR A 1 316 ? 10.039 -5.545 -9.693 1.00 95.31 316 THR A N 1
ATOM 2456 C CA . THR A 1 316 ? 9.528 -5.448 -11.069 1.00 95.31 316 THR A CA 1
ATOM 2457 C C . THR A 1 316 ? 10.515 -5.980 -12.092 1.00 95.31 316 THR A C 1
ATOM 2459 O O . THR A 1 316 ? 10.137 -6.208 -13.241 1.00 95.31 316 THR A O 1
ATOM 2462 N N . VAL A 1 317 ? 11.766 -6.199 -11.680 1.00 93.44 317 VAL A N 1
ATOM 2463 C CA . VAL A 1 317 ? 12.835 -6.659 -12.572 1.00 93.44 317 VAL A CA 1
ATOM 2464 C C . VAL A 1 317 ? 13.276 -8.094 -12.300 1.00 93.44 317 VAL A C 1
ATOM 2466 O O . VAL A 1 317 ? 13.988 -8.654 -13.129 1.00 93.44 317 VAL A O 1
ATOM 2469 N N . GLY A 1 318 ? 12.893 -8.698 -11.168 1.00 95.50 318 GLY A N 1
ATOM 2470 C CA . GLY A 1 318 ? 13.423 -9.999 -10.753 1.00 95.50 318 GLY A CA 1
ATOM 2471 C C . GLY A 1 318 ? 14.957 -10.017 -10.765 1.00 95.50 318 GLY A C 1
ATOM 2472 O O . GLY A 1 318 ? 15.623 -9.035 -10.420 1.00 95.50 318 GLY A O 1
ATOM 2473 N N . GLY A 1 319 ? 15.524 -11.127 -11.225 1.00 95.62 319 GLY A N 1
ATOM 2474 C CA . GLY A 1 319 ? 16.949 -11.327 -11.494 1.00 95.62 319 GLY A CA 1
ATOM 2475 C C . GLY A 1 319 ? 17.350 -10.991 -12.930 1.00 95.62 319 GLY A C 1
ATOM 2476 O O . GLY A 1 319 ? 18.138 -11.718 -13.553 1.00 95.62 319 GLY A O 1
ATOM 2477 N N . MET A 1 320 ? 16.783 -9.926 -13.508 1.00 95.62 320 MET A N 1
ATOM 2478 C CA . MET A 1 320 ? 17.081 -9.530 -14.887 1.00 95.62 320 MET A CA 1
ATOM 2479 C C . MET A 1 320 ? 18.566 -9.190 -15.100 1.00 95.62 320 MET A C 1
ATOM 2481 O O . MET A 1 320 ? 19.083 -9.456 -16.183 1.00 95.62 320 MET A O 1
ATOM 2485 N N . ASP A 1 321 ? 19.281 -8.719 -14.069 1.00 93.06 321 ASP A N 1
ATOM 2486 C CA . ASP A 1 321 ? 20.733 -8.470 -14.111 1.00 93.06 321 ASP A CA 1
ATOM 2487 C C . ASP A 1 321 ? 21.535 -9.729 -14.487 1.00 93.06 321 ASP A C 1
ATOM 2489 O O . ASP A 1 321 ? 22.538 -9.654 -15.202 1.00 93.06 321 ASP A O 1
ATOM 2493 N N . LYS A 1 322 ? 21.070 -10.907 -14.054 1.00 94.31 322 LYS A N 1
ATOM 2494 C CA . LYS A 1 322 ? 21.648 -12.203 -14.437 1.00 94.31 322 LYS A CA 1
ATOM 2495 C C . LYS A 1 322 ? 21.040 -12.729 -15.731 1.00 94.31 322 LYS A C 1
ATOM 2497 O O . LYS A 1 322 ? 21.768 -13.223 -16.598 1.00 94.31 322 LYS A O 1
ATOM 2502 N N . SER A 1 323 ? 19.728 -12.580 -15.892 1.00 94.94 323 SER A N 1
ATOM 2503 C CA . SER A 1 323 ? 18.989 -13.124 -17.037 1.00 94.94 323 SER A CA 1
ATOM 2504 C C . SER A 1 323 ? 19.458 -12.529 -18.365 1.00 94.94 323 SER A C 1
ATOM 2506 O O . SER A 1 323 ? 19.638 -13.257 -19.342 1.00 94.94 323 SER A O 1
ATOM 2508 N N . GLU A 1 324 ? 19.751 -11.227 -18.417 1.00 92.44 324 GLU A N 1
ATOM 2509 C CA . GLU A 1 324 ? 20.274 -10.598 -19.636 1.00 92.44 324 GLU A CA 1
ATOM 2510 C C . GLU A 1 324 ? 21.639 -11.182 -20.055 1.00 92.44 324 GLU A C 1
ATOM 2512 O O . GLU A 1 324 ? 21.918 -11.334 -21.247 1.00 92.44 324 GLU A O 1
ATOM 2517 N N . ALA A 1 325 ? 22.462 -11.615 -19.092 1.00 90.62 325 ALA A N 1
ATOM 2518 C CA . ALA A 1 325 ? 23.734 -12.286 -19.355 1.00 90.62 325 ALA A CA 1
ATOM 2519 C C . ALA A 1 325 ? 23.566 -13.739 -19.842 1.00 90.62 325 ALA A C 1
ATOM 2521 O O . ALA A 1 325 ? 24.488 -14.290 -20.449 1.00 90.62 325 ALA A O 1
ATOM 2522 N N . PHE A 1 326 ? 22.411 -14.369 -19.599 1.00 94.12 326 PHE A N 1
ATOM 2523 C CA . PHE A 1 326 ? 22.060 -15.666 -20.184 1.00 94.12 326 PHE A CA 1
ATOM 2524 C C . PHE A 1 326 ? 21.653 -15.536 -21.654 1.00 94.12 326 PHE A C 1
ATOM 2526 O O . PHE A 1 326 ? 22.180 -16.261 -22.502 1.00 94.12 326 PHE A O 1
ATOM 2533 N N . PHE A 1 327 ? 20.740 -14.610 -21.965 1.00 91.94 327 PHE A N 1
ATOM 2534 C CA . PHE A 1 327 ? 20.118 -14.545 -23.289 1.00 91.94 327 PHE A CA 1
ATOM 2535 C C . PHE A 1 327 ? 21.088 -14.145 -24.401 1.00 91.94 327 PHE A C 1
ATOM 2537 O O . PHE A 1 327 ? 20.997 -14.691 -25.496 1.00 91.94 327 PHE A O 1
ATOM 2544 N N . ILE A 1 328 ? 22.044 -13.246 -24.139 1.00 88.06 328 ILE A N 1
ATOM 2545 C CA . ILE A 1 328 ? 23.009 -12.790 -25.156 1.00 88.06 328 ILE A CA 1
ATOM 2546 C C . ILE A 1 328 ? 23.771 -13.965 -25.809 1.00 88.06 328 ILE A C 1
ATOM 2548 O O . ILE A 1 328 ? 23.713 -14.099 -27.033 1.00 88.06 328 ILE A O 1
ATOM 2552 N N . PRO A 1 329 ? 24.477 -14.837 -25.058 1.00 93.50 329 PRO A N 1
ATOM 2553 C CA . PRO A 1 329 ? 25.161 -15.982 -25.656 1.00 93.50 329 PRO A CA 1
ATOM 2554 C C . PRO A 1 329 ? 24.197 -17.065 -26.159 1.00 93.50 329 PRO A C 1
ATOM 2556 O O . PRO A 1 329 ? 24.500 -17.681 -27.177 1.00 93.50 329 PRO A O 1
ATOM 2559 N N . PHE A 1 330 ? 23.060 -17.286 -25.487 1.00 95.62 330 PHE A N 1
ATOM 2560 C CA . PHE A 1 330 ? 22.076 -18.306 -25.871 1.00 95.62 330 PHE A CA 1
ATOM 2561 C C . PHE A 1 330 ? 21.406 -18.013 -27.223 1.00 95.62 330 PHE A C 1
ATOM 2563 O O . PHE A 1 330 ? 21.235 -18.911 -28.042 1.00 95.62 330 PHE A O 1
ATOM 2570 N N . LEU A 1 331 ? 21.057 -16.751 -27.495 1.00 94.00 331 LEU A N 1
ATOM 2571 C CA . LEU A 1 331 ? 20.467 -16.345 -28.776 1.00 94.00 331 LEU A CA 1
ATOM 2572 C C . LEU A 1 331 ? 21.462 -16.453 -29.938 1.00 94.00 331 LEU A C 1
ATOM 2574 O O . LEU A 1 331 ? 21.053 -16.681 -31.074 1.00 94.00 331 LEU A O 1
ATOM 2578 N N . ALA A 1 332 ? 22.760 -16.299 -29.664 1.00 94.50 332 ALA A N 1
ATOM 2579 C CA . ALA A 1 332 ? 23.809 -16.504 -30.660 1.00 94.50 332 ALA A CA 1
ATOM 2580 C C . ALA A 1 332 ? 24.067 -17.998 -30.943 1.00 94.50 332 ALA A C 1
ATOM 2582 O O . ALA A 1 332 ? 24.412 -18.362 -32.065 1.00 94.50 332 ALA A O 1
ATOM 2583 N N . ASP A 1 333 ? 23.922 -18.854 -29.928 1.00 94.94 333 ASP A N 1
ATOM 2584 C CA . ASP A 1 333 ? 24.091 -20.307 -29.996 1.00 94.94 333 ASP A CA 1
ATOM 2585 C C . ASP A 1 333 ? 23.321 -20.952 -28.833 1.00 94.94 333 ASP A C 1
ATOM 2587 O O . ASP A 1 333 ? 23.682 -20.768 -27.668 1.00 94.94 333 ASP A O 1
ATOM 2591 N N . ASN A 1 334 ? 22.287 -21.743 -29.138 1.00 92.69 334 ASN A N 1
ATOM 2592 C CA . ASN A 1 334 ? 21.398 -22.337 -28.130 1.00 92.69 334 ASN A CA 1
ATOM 2593 C C . ASN A 1 334 ? 22.081 -23.368 -27.208 1.00 92.69 334 ASN A C 1
ATOM 2595 O O . ASN A 1 334 ? 21.462 -23.845 -26.257 1.00 92.69 334 ASN A O 1
ATOM 2599 N N . LYS A 1 335 ? 23.353 -23.705 -27.463 1.00 94.50 335 LYS A N 1
ATOM 2600 C CA . LYS A 1 335 ? 24.203 -24.522 -26.583 1.00 94.50 335 LYS A CA 1
ATOM 2601 C C . LYS A 1 335 ? 25.022 -23.691 -25.588 1.00 94.50 335 LYS A C 1
ATOM 2603 O O . LYS A 1 335 ? 25.753 -24.265 -24.781 1.00 94.50 335 LYS A O 1
ATOM 2608 N N . ARG A 1 336 ? 24.953 -22.358 -25.654 1.00 94.38 336 ARG A N 1
ATOM 2609 C CA . ARG A 1 336 ? 25.644 -21.422 -24.752 1.00 94.38 336 ARG A CA 1
ATOM 2610 C C . ARG A 1 336 ? 24.668 -20.780 -23.761 1.00 94.38 336 ARG A C 1
ATOM 2612 O O . ARG A 1 336 ? 23.459 -20.936 -23.858 1.00 94.38 336 ARG A O 1
ATOM 2619 N N . GLY A 1 337 ? 25.223 -20.030 -22.808 1.00 91.19 337 GLY A N 1
ATOM 2620 C CA . GLY A 1 337 ? 24.479 -19.447 -21.689 1.00 91.19 337 GLY A CA 1
ATOM 2621 C C . GLY A 1 337 ? 24.519 -20.346 -20.453 1.00 91.19 337 GLY A C 1
ATOM 2622 O O . GLY A 1 337 ? 24.539 -21.571 -20.544 1.00 91.19 337 GLY A O 1
ATOM 2623 N N . LYS A 1 338 ? 24.592 -19.735 -19.268 1.00 92.25 338 LYS A N 1
ATOM 2624 C CA . LYS A 1 338 ? 24.603 -20.459 -17.990 1.00 92.25 338 LYS A CA 1
ATOM 2625 C C . LYS A 1 338 ? 23.178 -20.526 -17.454 1.00 92.25 338 LYS A C 1
ATOM 2627 O O . LYS A 1 338 ? 22.658 -19.493 -17.056 1.00 92.25 338 LYS A O 1
ATOM 2632 N N . LEU A 1 339 ? 22.567 -21.711 -17.397 1.00 91.50 339 LEU A N 1
ATOM 2633 C CA . LEU A 1 339 ? 21.186 -21.873 -16.904 1.00 91.50 339 LEU A CA 1
ATOM 2634 C C . LEU A 1 339 ? 20.973 -21.310 -15.490 1.00 91.50 339 LEU A C 1
ATOM 2636 O O . LEU A 1 339 ? 19.904 -20.797 -15.190 1.00 91.50 339 LEU A O 1
ATOM 2640 N N . ARG A 1 340 ? 22.006 -21.323 -14.641 1.00 89.88 340 ARG A N 1
ATOM 2641 C CA . ARG A 1 340 ? 21.945 -20.707 -13.307 1.00 89.88 340 ARG A CA 1
ATOM 2642 C C . ARG A 1 340 ? 21.551 -19.223 -13.339 1.00 89.88 340 ARG A C 1
ATOM 2644 O O . ARG A 1 340 ? 20.910 -18.751 -12.414 1.00 89.88 340 ARG A O 1
ATOM 2651 N N . ASN A 1 341 ? 21.879 -18.503 -14.411 1.00 92.50 341 ASN A N 1
ATOM 2652 C CA . ASN A 1 341 ? 21.587 -17.076 -14.542 1.00 92.50 341 ASN A CA 1
ATOM 2653 C C . ASN A 1 341 ? 20.096 -16.755 -14.753 1.00 92.50 341 ASN A C 1
ATOM 2655 O O . ASN A 1 341 ? 19.737 -15.583 -14.711 1.00 92.50 341 ASN A O 1
ATOM 2659 N N . VAL A 1 342 ? 19.245 -17.750 -15.018 1.00 93.44 342 VAL A N 1
ATOM 2660 C CA . VAL A 1 342 ? 17.787 -17.560 -15.131 1.00 93.44 342 VAL A CA 1
ATOM 2661 C C . VAL A 1 342 ? 17.025 -18.135 -13.936 1.00 93.44 342 VAL A C 1
ATOM 2663 O O . VAL A 1 342 ? 15.801 -18.140 -13.961 1.00 93.44 342 VAL A O 1
ATOM 2666 N N . PHE A 1 343 ? 17.728 -18.601 -12.895 1.00 89.25 343 PHE A N 1
ATOM 2667 C CA . PHE A 1 343 ? 17.099 -19.137 -11.685 1.00 89.25 343 PHE A CA 1
ATOM 2668 C C . PHE A 1 343 ? 16.249 -18.068 -10.983 1.00 89.25 343 PHE A C 1
ATOM 2670 O O . PHE A 1 343 ? 15.067 -18.283 -10.765 1.00 89.25 343 PHE A O 1
ATOM 2677 N N . ASP A 1 344 ? 16.809 -16.874 -10.775 1.00 88.81 344 ASP A N 1
ATOM 2678 C CA . ASP A 1 344 ? 16.103 -15.745 -10.155 1.00 88.81 344 ASP A CA 1
ATOM 2679 C C . ASP A 1 344 ? 15.287 -14.914 -11.167 1.00 88.81 344 ASP A C 1
ATOM 2681 O O . ASP A 1 344 ? 14.987 -13.757 -10.894 1.00 88.81 344 ASP A O 1
ATOM 2685 N N . HIS A 1 345 ? 14.999 -15.408 -12.382 1.00 94.12 345 HIS A N 1
ATOM 2686 C CA . HIS A 1 345 ? 14.416 -14.561 -13.438 1.00 94.12 345 HIS A CA 1
ATOM 2687 C C . HIS A 1 345 ? 13.087 -13.920 -13.019 1.00 94.12 345 HIS A C 1
ATOM 2689 O O . HIS A 1 345 ? 12.829 -12.755 -13.322 1.00 94.12 345 HIS A O 1
ATOM 2695 N N . GLU A 1 346 ? 12.250 -14.690 -12.334 1.00 94.12 346 GLU A N 1
ATOM 2696 C CA . GLU A 1 346 ? 10.914 -14.278 -11.938 1.00 94.12 346 GLU A CA 1
ATOM 2697 C C . GLU A 1 346 ? 10.905 -13.627 -10.539 1.00 94.12 346 GLU A C 1
ATOM 2699 O O . GLU A 1 346 ? 11.789 -13.850 -9.710 1.00 94.12 346 GLU A O 1
ATOM 2704 N N . CYS A 1 347 ? 9.935 -12.745 -10.296 1.00 95.94 347 CYS A N 1
ATOM 2705 C CA . CYS A 1 347 ? 9.921 -11.864 -9.125 1.00 95.94 347 CYS A CA 1
ATOM 2706 C C . CYS A 1 347 ? 9.708 -12.597 -7.781 1.00 95.94 347 CYS A C 1
ATOM 2708 O O . CYS A 1 347 ? 10.175 -12.132 -6.734 1.00 95.94 347 CYS A O 1
ATOM 2710 N N . GLY A 1 348 ? 9.002 -13.724 -7.804 1.00 96.50 348 GLY A N 1
ATOM 2711 C CA . GLY A 1 348 ? 8.789 -14.658 -6.700 1.00 96.50 348 GLY A CA 1
ATOM 2712 C C . GLY A 1 348 ? 10.087 -15.242 -6.162 1.00 96.50 348 GLY A C 1
ATOM 2713 O O . GLY A 1 348 ? 10.318 -15.158 -4.965 1.00 96.50 348 GLY A O 1
ATOM 2714 N N . SER A 1 349 ? 10.995 -15.688 -7.025 1.00 95.62 349 SER A N 1
ATOM 2715 C CA . SER A 1 349 ? 12.273 -16.313 -6.658 1.00 95.62 349 SER A CA 1
ATOM 2716 C C . SER A 1 349 ? 13.148 -15.352 -5.859 1.00 95.62 349 SER A C 1
ATOM 2718 O O . SER A 1 349 ? 13.752 -15.730 -4.860 1.00 95.62 349 SER A O 1
ATOM 2720 N N . VAL A 1 350 ? 13.146 -14.068 -6.236 1.00 97.25 350 VAL A N 1
ATOM 2721 C CA . VAL A 1 350 ? 13.792 -13.002 -5.450 1.00 97.25 350 VAL A CA 1
ATOM 2722 C C . VAL A 1 350 ? 13.141 -12.863 -4.069 1.00 97.25 350 VAL A C 1
ATOM 2724 O O . VAL A 1 350 ? 13.828 -12.695 -3.065 1.00 97.25 350 VAL A O 1
ATOM 2727 N N . THR A 1 351 ? 11.810 -12.933 -4.000 1.00 98.06 351 THR A N 1
ATOM 2728 C CA . THR A 1 351 ? 11.065 -12.831 -2.736 1.00 98.06 351 THR A CA 1
ATOM 2729 C C . THR A 1 351 ? 11.341 -14.026 -1.824 1.00 98.06 351 THR A C 1
ATOM 2731 O O . THR A 1 351 ? 11.595 -13.830 -0.638 1.00 98.06 351 THR A O 1
ATOM 2734 N N . GLU A 1 352 ? 11.344 -15.238 -2.374 1.00 97.62 352 GLU A N 1
ATOM 2735 C CA . GLU A 1 352 ? 11.666 -16.481 -1.670 1.00 97.62 352 GLU A CA 1
ATOM 2736 C C . GLU A 1 352 ? 13.097 -16.447 -1.125 1.00 97.62 352 GLU A C 1
ATOM 2738 O O . GLU A 1 352 ? 13.303 -16.657 0.069 1.00 97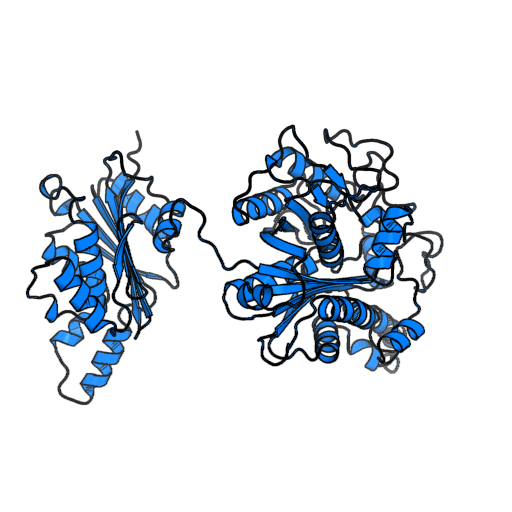.62 352 GLU A O 1
ATOM 2743 N N . ALA A 1 353 ? 14.074 -16.063 -1.953 1.00 97.19 353 ALA A N 1
ATOM 2744 C CA . ALA A 1 353 ? 15.472 -15.971 -1.539 1.00 97.19 353 ALA A CA 1
ATOM 2745 C C . ALA A 1 353 ? 15.691 -14.963 -0.396 1.00 97.19 353 ALA A C 1
ATOM 2747 O O . ALA A 1 353 ? 16.469 -15.220 0.524 1.00 97.19 353 ALA A O 1
ATOM 2748 N N . ILE A 1 354 ? 14.990 -13.821 -0.411 1.00 98.44 354 ILE A N 1
ATOM 2749 C CA . ILE A 1 354 ? 15.047 -12.866 0.705 1.00 98.44 354 ILE A CA 1
ATOM 2750 C C . ILE A 1 354 ? 14.346 -13.445 1.946 1.00 98.44 354 ILE A C 1
ATOM 2752 O O . ILE A 1 354 ? 14.880 -13.334 3.049 1.00 98.44 354 ILE A O 1
ATOM 2756 N N . ALA A 1 355 ? 13.172 -14.069 1.798 1.00 98.12 355 ALA A N 1
ATOM 2757 C CA . ALA A 1 355 ? 12.432 -14.659 2.918 1.00 98.12 355 ALA A CA 1
ATOM 2758 C C . ALA A 1 355 ? 13.236 -15.752 3.641 1.00 98.12 355 ALA A C 1
ATOM 2760 O O . ALA A 1 355 ? 13.237 -15.792 4.876 1.00 98.12 355 ALA A O 1
ATOM 2761 N N . ASP A 1 356 ? 13.968 -16.577 2.889 1.00 97.75 356 ASP A N 1
ATOM 2762 C CA . ASP A 1 356 ? 14.865 -17.607 3.419 1.00 97.75 356 ASP A CA 1
ATOM 2763 C C . ASP A 1 356 ? 15.965 -17.003 4.302 1.00 97.75 356 ASP A C 1
ATOM 2765 O O . ASP A 1 356 ? 16.199 -17.469 5.423 1.00 97.75 356 ASP A O 1
ATOM 2769 N N . GLU A 1 357 ? 16.573 -15.902 3.857 1.00 98.31 357 GLU A N 1
ATOM 2770 C CA . GLU A 1 357 ? 17.580 -15.162 4.624 1.00 98.31 357 GLU A CA 1
ATOM 2771 C C . GLU A 1 357 ? 17.016 -14.507 5.894 1.00 98.31 357 GLU A C 1
ATOM 2773 O O . GLU A 1 357 ? 17.734 -14.340 6.888 1.00 98.31 357 GLU A O 1
ATOM 2778 N N . LEU A 1 358 ? 15.728 -14.152 5.886 1.00 97.50 358 LEU A N 1
ATOM 2779 C CA . LEU A 1 358 ? 14.999 -13.647 7.055 1.00 97.50 358 LEU A CA 1
ATOM 2780 C C . LEU A 1 358 ? 14.449 -14.770 7.947 1.00 97.50 358 LEU A C 1
ATOM 2782 O O . LEU A 1 358 ? 14.023 -14.498 9.070 1.00 97.50 358 LEU A O 1
ATOM 2786 N N . LYS A 1 359 ? 14.473 -16.023 7.473 1.00 96.88 359 LYS A N 1
ATOM 2787 C CA . LYS A 1 359 ? 13.870 -17.206 8.110 1.00 96.88 359 LYS A CA 1
ATOM 2788 C C . LYS A 1 359 ? 12.354 -17.083 8.320 1.00 96.88 359 LYS A C 1
ATOM 2790 O O . LYS A 1 359 ? 11.819 -17.665 9.263 1.00 96.88 359 LYS A O 1
ATOM 2795 N N . ILE A 1 360 ? 11.666 -16.351 7.446 1.00 96.81 360 ILE A N 1
ATOM 2796 C CA . ILE A 1 360 ? 10.210 -16.156 7.499 1.00 96.81 360 ILE A CA 1
ATOM 2797 C C . ILE A 1 360 ? 9.532 -17.218 6.633 1.00 96.81 360 ILE A C 1
ATOM 2799 O O . ILE A 1 360 ? 9.845 -17.339 5.453 1.00 96.81 360 ILE A O 1
ATOM 2803 N N . LYS A 1 361 ? 8.603 -17.988 7.216 1.00 94.00 361 LYS A N 1
ATOM 2804 C CA . LYS A 1 361 ? 7.970 -19.134 6.537 1.00 94.00 361 LYS A CA 1
ATOM 2805 C C . LYS A 1 361 ? 6.445 -19.159 6.589 1.00 94.00 361 LYS A C 1
ATOM 2807 O O . LYS A 1 361 ? 5.853 -19.897 5.809 1.00 94.00 361 LYS A O 1
ATOM 2812 N N . ASP A 1 362 ? 5.811 -18.386 7.473 1.00 93.75 362 ASP A N 1
ATOM 2813 C CA . ASP A 1 362 ? 4.358 -18.493 7.675 1.00 93.75 362 ASP A CA 1
ATOM 2814 C C . ASP A 1 362 ? 3.574 -17.943 6.480 1.00 93.75 362 ASP A C 1
ATOM 2816 O O . ASP A 1 362 ? 2.552 -18.503 6.088 1.00 93.75 362 ASP A O 1
ATOM 2820 N N . TYR A 1 363 ? 4.051 -16.843 5.893 1.00 96.69 363 TYR A N 1
ATOM 2821 C CA . TYR A 1 363 ? 3.454 -16.250 4.704 1.00 96.69 363 TYR A CA 1
ATOM 2822 C C . TYR A 1 363 ? 4.496 -15.498 3.884 1.00 96.69 363 TYR A C 1
ATOM 2824 O O . TYR A 1 363 ? 5.257 -14.693 4.420 1.00 96.69 363 TYR A O 1
ATOM 2832 N N . MET A 1 364 ? 4.488 -15.690 2.571 1.00 96.94 364 MET A N 1
ATOM 2833 C CA . MET A 1 364 ? 5.248 -14.848 1.659 1.00 96.94 364 MET A CA 1
ATOM 2834 C C . MET A 1 364 ? 4.492 -14.639 0.356 1.00 96.94 364 MET A C 1
ATOM 2836 O O . MET A 1 364 ? 3.793 -15.533 -0.115 1.00 96.94 364 MET A O 1
ATOM 2840 N N . THR A 1 365 ? 4.602 -13.441 -0.210 1.00 97.44 365 THR A N 1
ATOM 2841 C CA . THR A 1 365 ? 4.050 -13.139 -1.533 1.00 97.44 365 THR A CA 1
ATOM 2842 C C . THR A 1 365 ? 4.804 -11.988 -2.176 1.00 97.44 365 THR A C 1
ATOM 2844 O O . THR A 1 365 ? 5.351 -11.118 -1.491 1.00 97.44 365 THR A O 1
ATOM 2847 N N . THR A 1 366 ? 4.754 -11.953 -3.501 1.00 97.44 366 THR A N 1
ATOM 2848 C CA . THR A 1 366 ? 5.286 -10.861 -4.313 1.00 97.44 366 THR A CA 1
ATOM 2849 C C . THR A 1 366 ? 4.150 -10.038 -4.900 1.00 97.44 366 THR A C 1
ATOM 2851 O O . THR A 1 366 ? 3.179 -10.595 -5.411 1.00 97.44 366 THR A O 1
ATOM 2854 N N . ILE A 1 367 ? 4.273 -8.713 -4.859 1.00 94.88 367 ILE A N 1
ATOM 2855 C CA . ILE A 1 367 ? 3.367 -7.789 -5.546 1.00 94.88 367 ILE A CA 1
ATOM 2856 C C . ILE A 1 367 ? 4.124 -7.063 -6.654 1.00 94.88 367 ILE A C 1
ATOM 2858 O O . ILE A 1 367 ? 5.212 -6.534 -6.434 1.00 94.88 367 ILE A O 1
ATOM 2862 N N . SER A 1 368 ? 3.519 -7.012 -7.842 1.00 93.94 368 SER A N 1
ATOM 2863 C CA . SER A 1 368 ? 4.038 -6.262 -8.984 1.00 93.94 368 SER A CA 1
ATOM 2864 C C . SER A 1 368 ? 2.934 -5.408 -9.606 1.00 93.94 368 SER A C 1
ATOM 2866 O O . SER A 1 368 ? 2.019 -5.901 -10.260 1.00 93.94 368 SER A O 1
ATOM 2868 N N . THR A 1 369 ? 3.019 -4.103 -9.372 1.00 94.88 369 THR A N 1
ATOM 2869 C CA . THR A 1 369 ? 2.156 -3.054 -9.934 1.00 94.88 369 THR A CA 1
ATOM 2870 C C . THR A 1 369 ? 3.013 -1.904 -10.482 1.00 94.88 369 THR A C 1
ATOM 2872 O O . THR A 1 369 ? 2.703 -0.725 -10.305 1.00 94.88 369 THR A O 1
ATOM 2875 N N . ALA A 1 370 ? 4.139 -2.243 -11.121 1.00 94.12 370 ALA A N 1
ATOM 2876 C CA . ALA A 1 370 ? 5.151 -1.290 -11.586 1.00 94.12 370 ALA A CA 1
ATOM 2877 C C . ALA A 1 370 ? 5.682 -0.394 -10.441 1.00 94.12 370 ALA A C 1
ATOM 2879 O O . ALA A 1 370 ? 6.041 -0.884 -9.372 1.00 94.12 370 ALA A O 1
ATOM 2880 N N . CYS A 1 371 ? 5.746 0.921 -10.633 1.00 95.56 371 CYS A N 1
ATOM 2881 C CA . CYS A 1 371 ? 6.371 1.859 -9.694 1.00 95.56 371 CYS A CA 1
ATOM 2882 C C . CYS A 1 371 ? 5.653 1.978 -8.334 1.00 95.56 371 CYS A C 1
ATOM 2884 O O . CYS A 1 371 ? 6.223 2.515 -7.388 1.00 95.56 371 CYS A O 1
ATOM 2886 N N . SER A 1 372 ? 4.413 1.484 -8.221 1.00 96.38 372 SER A N 1
ATOM 2887 C CA . SER A 1 372 ? 3.633 1.465 -6.974 1.00 96.38 372 SER A CA 1
ATOM 2888 C C . SER A 1 372 ? 3.693 0.129 -6.222 1.00 96.38 372 SER A C 1
ATOM 2890 O O . SER A 1 372 ? 2.999 -0.039 -5.218 1.00 96.38 372 SER A O 1
ATOM 2892 N N . SER A 1 373 ? 4.517 -0.824 -6.679 1.00 97.75 373 SER A N 1
ATOM 2893 C CA . SER A 1 373 ? 4.540 -2.202 -6.162 1.00 97.75 373 SER A CA 1
ATOM 2894 C C . SER A 1 373 ? 4.771 -2.277 -4.653 1.00 97.75 373 SER A C 1
ATOM 2896 O O . SER A 1 373 ? 3.959 -2.856 -3.937 1.00 97.75 373 SER A O 1
ATOM 2898 N N . SER A 1 374 ? 5.832 -1.655 -4.137 1.00 98.12 374 SER A N 1
ATOM 2899 C CA . SER A 1 374 ? 6.156 -1.723 -2.708 1.00 98.12 374 SER A CA 1
ATOM 2900 C C . SER A 1 374 ? 5.164 -0.973 -1.816 1.00 98.12 374 SER A C 1
ATOM 2902 O O . SER A 1 374 ? 4.917 -1.407 -0.693 1.00 98.12 374 SER A O 1
ATOM 2904 N N . ALA A 1 375 ? 4.534 0.102 -2.303 1.00 98.44 375 ALA A N 1
ATOM 2905 C CA . ALA A 1 375 ? 3.445 0.755 -1.576 1.00 98.44 375 ALA A CA 1
ATOM 2906 C C . ALA A 1 375 ? 2.245 -0.198 -1.419 1.00 98.44 375 ALA A C 1
ATOM 2908 O O . ALA A 1 375 ? 1.667 -0.296 -0.332 1.00 98.44 375 ALA A O 1
ATOM 2909 N N . ASN A 1 376 ? 1.923 -0.961 -2.474 1.00 97.69 376 ASN A N 1
ATOM 2910 C CA . ASN A 1 376 ? 0.921 -2.027 -2.417 1.00 97.69 376 ASN A CA 1
ATOM 2911 C C . ASN A 1 376 ? 1.321 -3.158 -1.461 1.00 97.69 376 ASN A C 1
ATOM 2913 O O . ASN A 1 376 ? 0.481 -3.609 -0.680 1.00 97.69 376 ASN A O 1
ATOM 2917 N N . SER A 1 377 ? 2.594 -3.563 -1.446 1.00 98.56 377 SER A N 1
ATOM 2918 C CA . SER A 1 377 ? 3.116 -4.540 -0.480 1.00 98.56 377 SER A CA 1
ATOM 2919 C C . SER A 1 377 ? 2.902 -4.104 0.967 1.00 98.56 377 SER A C 1
ATOM 2921 O O . SER A 1 377 ? 2.432 -4.887 1.793 1.00 98.56 377 SER A O 1
ATOM 2923 N N . ILE A 1 378 ? 3.175 -2.834 1.273 1.00 98.69 378 ILE A N 1
ATOM 2924 C CA . ILE A 1 378 ? 3.037 -2.281 2.625 1.00 98.69 378 ILE A CA 1
ATOM 2925 C C . ILE A 1 378 ? 1.582 -2.296 3.085 1.00 98.69 378 ILE A C 1
ATOM 2927 O O . ILE A 1 378 ? 1.281 -2.850 4.146 1.00 98.69 378 ILE A O 1
ATOM 2931 N N . PHE A 1 379 ? 0.641 -1.748 2.311 1.00 92.38 379 PHE A N 1
ATOM 2932 C CA . PHE A 1 379 ? -0.737 -1.767 2.800 1.00 92.38 379 PHE A CA 1
ATOM 2933 C C . PHE A 1 379 ? -1.386 -3.153 2.726 1.00 92.38 379 PHE A C 1
ATOM 2935 O O . PHE A 1 379 ? -2.281 -3.431 3.528 1.00 92.38 379 PHE A O 1
ATOM 2942 N N . TYR A 1 380 ? -0.954 -4.041 1.821 1.00 96.06 380 TYR A N 1
ATOM 2943 C CA . TYR A 1 380 ? -1.391 -5.438 1.844 1.00 96.06 380 TYR A CA 1
ATOM 2944 C C . TYR A 1 380 ? -0.925 -6.131 3.129 1.00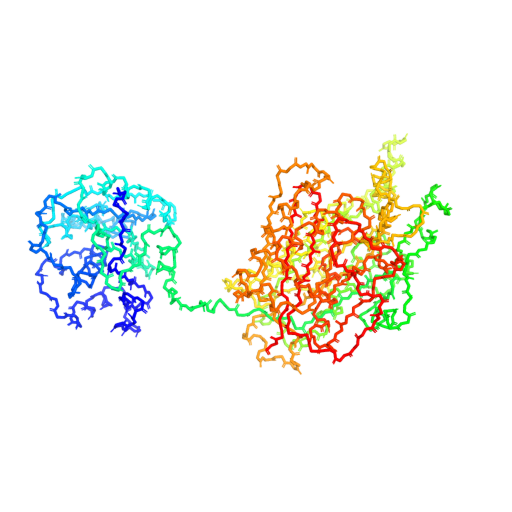 96.06 380 TYR A C 1
ATOM 2946 O O . TYR A 1 380 ? -1.746 -6.734 3.819 1.00 96.06 380 TYR A O 1
ATOM 2954 N N . GLY A 1 381 ? 0.331 -5.928 3.539 1.00 96.25 381 GLY A N 1
ATOM 2955 C CA . GLY A 1 381 ? 0.824 -6.365 4.848 1.00 96.25 381 GLY A CA 1
ATOM 2956 C C . GLY A 1 381 ? -0.023 -5.830 6.008 1.00 96.25 381 GLY A C 1
ATOM 2957 O O . GLY A 1 381 ? -0.427 -6.582 6.895 1.00 96.25 381 GLY A O 1
ATOM 2958 N N . ALA A 1 382 ? -0.409 -4.553 5.955 1.00 95.12 382 ALA A N 1
ATOM 2959 C CA . ALA A 1 382 ? -1.310 -3.973 6.948 1.00 95.12 382 ALA A CA 1
ATOM 2960 C C . ALA A 1 382 ? -2.717 -4.598 6.928 1.00 95.12 382 ALA A C 1
ATOM 2962 O O . ALA A 1 382 ? -3.343 -4.718 7.980 1.00 95.12 382 ALA A O 1
ATOM 2963 N N . ARG A 1 383 ? -3.236 -5.016 5.764 1.00 90.38 383 ARG A N 1
ATOM 2964 C CA . ARG A 1 383 ? -4.507 -5.758 5.667 1.00 90.38 383 ARG A CA 1
ATOM 2965 C C . ARG A 1 383 ? -4.402 -7.137 6.309 1.00 90.38 383 ARG A C 1
ATOM 2967 O O . ARG A 1 383 ? -5.331 -7.513 7.018 1.00 90.38 383 ARG A O 1
ATOM 2974 N N . LEU A 1 384 ? -3.299 -7.859 6.107 1.00 89.00 384 LEU A N 1
ATOM 2975 C CA . LEU A 1 384 ? -3.085 -9.167 6.736 1.00 89.00 384 LEU A CA 1
ATOM 2976 C C . LEU A 1 384 ? -3.114 -9.051 8.268 1.00 89.00 384 LEU A C 1
ATOM 2978 O O . LEU A 1 384 ? -3.789 -9.836 8.930 1.00 89.00 384 LEU A O 1
ATOM 2982 N N . ILE A 1 385 ? -2.478 -8.014 8.822 1.00 89.88 385 ILE A N 1
ATOM 2983 C CA . ILE A 1 385 ? -2.510 -7.739 10.266 1.00 89.88 385 ILE A CA 1
ATOM 2984 C C . ILE A 1 385 ? -3.910 -7.325 10.734 1.00 89.88 385 ILE A C 1
ATOM 2986 O O . ILE A 1 385 ? -4.418 -7.862 11.717 1.00 89.88 385 ILE A O 1
ATOM 2990 N N . LYS A 1 386 ? -4.571 -6.399 10.025 1.00 84.19 386 LYS A N 1
ATOM 2991 C CA . LYS A 1 386 ? -5.914 -5.906 10.393 1.00 84.19 386 LYS A CA 1
ATOM 2992 C C . LYS A 1 386 ? -6.981 -6.997 10.402 1.00 84.19 386 LYS A C 1
ATOM 2994 O O . LYS A 1 386 ? -7.928 -6.892 11.172 1.00 84.19 386 LYS A O 1
ATOM 2999 N N . ASN A 1 387 ? -6.824 -8.023 9.569 1.00 80.50 387 ASN A N 1
ATOM 3000 C CA . ASN A 1 387 ? -7.718 -9.182 9.524 1.00 80.50 387 ASN A CA 1
ATOM 3001 C C . ASN A 1 387 ? -7.250 -10.328 10.435 1.00 80.50 387 ASN A C 1
ATOM 3003 O O . ASN A 1 387 ? -7.770 -11.435 10.350 1.00 80.50 387 ASN A O 1
ATOM 3007 N N . GLY A 1 388 ? -6.252 -10.086 11.289 1.00 82.56 388 GLY A N 1
ATOM 3008 C CA . GLY A 1 388 ? -5.766 -11.069 12.246 1.00 82.56 388 GLY A CA 1
ATOM 3009 C C . GLY A 1 388 ? -5.103 -12.287 11.610 1.00 82.56 388 GLY A C 1
ATOM 3010 O O . GLY A 1 388 ? -4.984 -13.295 12.298 1.00 82.56 388 GLY A O 1
ATOM 3011 N N . LEU A 1 389 ? -4.668 -12.220 10.345 1.00 85.81 389 LEU A N 1
ATOM 3012 C CA . LEU A 1 389 ? -3.973 -13.317 9.658 1.00 85.81 389 LEU A CA 1
ATOM 3013 C C . LEU A 1 389 ? -2.508 -13.417 10.095 1.00 85.81 389 LEU A C 1
ATOM 3015 O O . LEU A 1 389 ? -1.995 -14.519 10.268 1.00 85.81 389 LEU A O 1
ATOM 3019 N N . LEU A 1 390 ? -1.858 -12.271 10.313 1.00 92.81 390 LEU A N 1
ATOM 3020 C CA . LEU A 1 390 ? -0.462 -12.168 10.737 1.00 92.81 390 LEU A CA 1
ATOM 3021 C C . LEU A 1 390 ? -0.318 -11.184 11.900 1.00 92.81 390 LEU A C 1
ATOM 3023 O O . LEU A 1 390 ? -1.122 -10.267 12.057 1.00 92.81 390 LEU A O 1
ATOM 3027 N N . ASP A 1 391 ? 0.728 -11.358 12.700 1.00 96.81 391 ASP A N 1
ATOM 3028 C CA . ASP A 1 391 ? 1.055 -10.476 13.824 1.00 96.81 391 ASP A CA 1
ATOM 3029 C C . ASP A 1 391 ? 2.156 -9.470 13.456 1.00 96.81 391 ASP A C 1
ATOM 3031 O O . ASP A 1 391 ? 2.171 -8.349 13.981 1.00 96.81 391 ASP A O 1
ATOM 3035 N N . VAL A 1 392 ? 3.049 -9.876 12.544 1.00 98.56 392 VAL A N 1
ATOM 3036 C CA . VAL A 1 392 ? 4.194 -9.114 12.029 1.00 98.56 392 VAL A CA 1
ATOM 3037 C C . VAL A 1 392 ? 4.275 -9.287 10.514 1.00 98.56 392 VAL A C 1
ATOM 3039 O O . VAL A 1 392 ? 4.121 -10.394 10.000 1.00 98.56 392 VAL A O 1
ATOM 3042 N N . VAL A 1 393 ? 4.545 -8.206 9.782 1.00 98.81 393 VAL A N 1
ATOM 3043 C CA . VAL A 1 393 ? 4.824 -8.270 8.343 1.00 98.81 393 VAL A CA 1
ATOM 3044 C C . VAL A 1 393 ? 6.024 -7.401 8.003 1.00 98.81 393 VAL A C 1
ATOM 3046 O O . VAL A 1 393 ? 5.995 -6.191 8.218 1.00 98.81 393 VAL A O 1
ATOM 3049 N N . VAL A 1 394 ? 7.058 -7.998 7.416 1.00 98.88 394 VAL A N 1
ATOM 3050 C CA . VAL A 1 394 ? 8.122 -7.249 6.739 1.00 98.88 394 VAL A CA 1
ATOM 3051 C C . VAL A 1 394 ? 7.625 -6.938 5.328 1.00 98.88 394 VAL A C 1
ATOM 3053 O O . VAL A 1 394 ? 7.379 -7.856 4.544 1.00 98.88 394 VAL A O 1
ATOM 3056 N N . ALA A 1 395 ? 7.416 -5.658 5.021 1.00 98.88 395 ALA A N 1
ATOM 3057 C CA . ALA A 1 395 ? 6.813 -5.224 3.765 1.00 98.88 395 ALA A CA 1
ATOM 3058 C C . ALA A 1 395 ? 7.609 -4.107 3.088 1.00 98.88 395 ALA A C 1
ATOM 3060 O O . ALA A 1 395 ? 8.116 -3.203 3.749 1.00 98.88 395 ALA A O 1
ATOM 3061 N N . GLY A 1 396 ? 7.717 -4.161 1.765 1.00 98.81 396 GLY A N 1
ATOM 3062 C CA . GLY A 1 396 ? 8.527 -3.210 1.008 1.00 98.81 396 GLY A CA 1
ATOM 3063 C C . GLY A 1 396 ? 8.838 -3.712 -0.391 1.00 98.81 396 GLY A C 1
ATOM 3064 O O . GLY A 1 396 ? 8.017 -4.407 -0.990 1.00 98.81 396 GLY A O 1
ATOM 3065 N N . GLY A 1 397 ? 10.012 -3.361 -0.911 1.00 98.56 397 GLY A N 1
ATOM 3066 C CA . GLY A 1 397 ? 10.473 -3.862 -2.202 1.00 98.56 397 GLY A CA 1
ATOM 3067 C C . GLY A 1 397 ? 11.939 -3.577 -2.508 1.00 98.56 397 GLY A C 1
ATOM 3068 O O . GLY A 1 397 ? 12.590 -2.793 -1.815 1.00 98.56 397 GLY A O 1
ATOM 3069 N N . ALA A 1 398 ? 12.441 -4.231 -3.552 1.00 98.75 398 ALA A N 1
ATOM 3070 C CA . ALA A 1 398 ? 13.809 -4.131 -4.048 1.00 98.75 398 ALA A CA 1
ATOM 3071 C C . ALA A 1 398 ? 13.818 -4.180 -5.581 1.00 98.75 398 ALA A C 1
ATOM 3073 O O . ALA A 1 398 ? 13.059 -4.941 -6.163 1.00 98.75 398 ALA A O 1
ATOM 3074 N N . ASP A 1 399 ? 14.679 -3.403 -6.232 1.00 98.31 399 ASP A N 1
ATOM 3075 C CA . ASP A 1 399 ? 14.934 -3.505 -7.674 1.00 98.31 399 ASP A CA 1
ATOM 3076 C C . ASP A 1 399 ? 16.377 -3.071 -7.966 1.00 98.31 399 ASP A C 1
ATOM 3078 O O . ASP A 1 399 ? 16.859 -2.064 -7.438 1.00 98.31 399 ASP A O 1
ATOM 3082 N N . ALA A 1 400 ? 17.059 -3.839 -8.817 1.00 97.12 400 ALA A N 1
ATOM 3083 C CA . ALA A 1 400 ? 18.380 -3.511 -9.346 1.00 97.12 400 ALA A CA 1
ATOM 3084 C C . ALA A 1 400 ? 18.297 -2.785 -10.699 1.00 97.12 400 ALA A C 1
ATOM 3086 O O . ALA A 1 400 ? 17.327 -2.923 -11.453 1.00 97.12 400 ALA A O 1
ATOM 3087 N N . LEU A 1 401 ? 19.358 -2.053 -11.047 1.00 95.69 401 LEU A N 1
ATOM 3088 C CA . LEU A 1 401 ? 19.510 -1.474 -12.379 1.00 95.69 401 LEU A CA 1
ATOM 3089 C C . LEU A 1 401 ? 19.982 -2.543 -13.366 1.00 95.69 401 LEU A C 1
ATOM 3091 O O . LEU A 1 401 ? 20.900 -3.314 -13.090 1.00 95.69 401 LEU A O 1
ATOM 3095 N N . THR A 1 402 ? 19.368 -2.571 -14.549 1.00 94.69 402 THR A N 1
ATOM 3096 C CA . THR A 1 402 ? 19.700 -3.533 -15.612 1.00 94.69 402 THR A CA 1
ATOM 3097 C C . THR A 1 402 ? 19.742 -2.840 -16.966 1.00 94.69 402 THR A C 1
ATOM 3099 O O . THR A 1 402 ? 19.130 -1.781 -17.160 1.00 94.69 402 THR A O 1
ATOM 3102 N N . LYS A 1 403 ? 20.434 -3.432 -17.948 1.00 93.94 403 LYS A N 1
ATOM 3103 C CA . LYS A 1 403 ? 20.448 -2.867 -19.305 1.00 93.94 403 LYS A CA 1
ATOM 3104 C C . LYS A 1 403 ? 19.070 -2.963 -19.926 1.00 93.94 403 LYS A C 1
ATOM 3106 O O . LYS A 1 403 ? 18.697 -2.080 -20.696 1.00 93.94 403 LYS A O 1
ATOM 3111 N N . PHE A 1 404 ? 18.333 -4.028 -19.613 1.00 93.38 404 PHE A N 1
ATOM 3112 C CA . PHE A 1 404 ? 16.962 -4.202 -20.069 1.00 93.38 404 PHE A CA 1
ATOM 3113 C C . PHE A 1 404 ? 16.082 -3.016 -19.654 1.00 93.38 404 PHE A C 1
ATOM 3115 O O . PHE A 1 404 ? 15.493 -2.363 -20.518 1.00 93.38 404 PHE A O 1
ATOM 3122 N N . THR A 1 405 ? 16.061 -2.671 -18.362 1.00 94.00 405 THR A N 1
ATOM 3123 C CA . THR A 1 405 ? 15.246 -1.551 -17.871 1.00 94.00 405 THR A CA 1
ATOM 3124 C C . THR A 1 405 ? 15.758 -0.204 -18.363 1.00 94.00 405 THR A C 1
ATOM 3126 O O . THR A 1 405 ? 14.959 0.592 -18.854 1.00 94.00 405 THR A O 1
ATOM 3129 N N . LEU A 1 406 ? 17.074 0.040 -18.354 1.00 96.00 406 LEU A N 1
ATOM 3130 C CA . LEU A 1 406 ? 17.630 1.290 -18.883 1.00 96.00 406 LEU A CA 1
ATOM 3131 C C . LEU A 1 406 ? 17.248 1.514 -20.354 1.00 96.00 406 LEU A C 1
ATOM 3133 O O . LEU A 1 406 ? 16.802 2.599 -20.723 1.00 96.00 406 LEU A O 1
ATOM 3137 N N . ASN A 1 407 ? 17.394 0.491 -21.199 1.00 95.31 407 ASN A N 1
ATOM 3138 C CA . ASN A 1 407 ? 17.037 0.600 -22.612 1.00 95.31 407 ASN A CA 1
ATOM 3139 C C . ASN A 1 407 ? 15.527 0.756 -22.810 1.00 95.31 407 ASN A C 1
ATOM 3141 O O . ASN A 1 407 ? 15.123 1.585 -23.621 1.00 95.31 407 ASN A O 1
ATOM 3145 N N . GLY A 1 408 ? 14.707 0.012 -22.062 1.00 93.62 408 GLY A N 1
ATOM 3146 C CA . GLY A 1 408 ? 13.249 0.106 -22.141 1.00 93.62 408 GLY A CA 1
ATOM 3147 C C . GLY A 1 408 ? 12.720 1.495 -21.778 1.00 93.62 408 GLY A C 1
ATOM 3148 O O . GLY A 1 408 ? 11.884 2.041 -22.486 1.00 93.62 408 GLY A O 1
ATOM 3149 N N . PHE A 1 409 ? 13.248 2.126 -20.728 1.00 94.81 409 PHE A N 1
ATOM 3150 C CA . PHE A 1 409 ? 12.863 3.501 -20.393 1.00 94.81 409 PHE A CA 1
ATOM 3151 C C . PHE A 1 409 ? 13.428 4.525 -21.388 1.00 94.81 409 PHE A C 1
ATOM 3153 O O . PHE A 1 409 ? 12.773 5.524 -21.688 1.00 94.81 409 PHE A O 1
ATOM 3160 N N . ASN A 1 410 ? 14.617 4.279 -21.948 1.00 94.31 410 ASN A N 1
ATOM 3161 C CA . ASN A 1 410 ? 15.197 5.163 -22.957 1.00 94.31 410 ASN A CA 1
ATOM 3162 C C . ASN A 1 410 ? 14.375 5.180 -24.260 1.00 94.31 410 ASN A C 1
ATOM 3164 O O . ASN A 1 410 ? 14.223 6.239 -24.867 1.00 94.31 410 ASN A O 1
ATOM 3168 N N . THR A 1 411 ? 13.806 4.045 -24.688 1.00 93.38 411 THR A N 1
ATOM 3169 C CA . THR A 1 411 ? 12.939 3.997 -25.883 1.00 93.38 411 THR A CA 1
ATOM 3170 C C . THR A 1 411 ? 11.608 4.717 -25.679 1.00 93.38 411 THR A C 1
ATOM 3172 O O . THR A 1 411 ? 11.030 5.197 -26.652 1.00 93.38 411 THR A O 1
ATOM 3175 N N . LEU A 1 412 ? 11.152 4.859 -24.430 1.00 91.81 412 LEU A N 1
ATOM 3176 C CA . LEU A 1 412 ? 9.990 5.675 -24.070 1.00 91.81 412 LEU A CA 1
ATOM 3177 C C . LEU A 1 412 ? 10.287 7.185 -24.072 1.00 91.81 412 LEU A C 1
ATOM 3179 O O . LEU A 1 412 ? 9.355 7.975 -23.962 1.00 91.81 412 LEU A O 1
ATOM 3183 N N . MET A 1 413 ? 11.555 7.594 -24.213 1.00 93.31 413 MET A N 1
ATOM 3184 C CA . MET A 1 413 ? 11.990 9.000 -24.214 1.00 93.31 413 MET A CA 1
ATOM 3185 C C . MET A 1 413 ? 11.617 9.767 -22.933 1.00 93.31 413 MET A C 1
ATOM 3187 O O . MET A 1 413 ? 11.365 10.967 -22.974 1.00 93.31 413 MET A O 1
ATOM 3191 N N . ILE A 1 414 ? 11.601 9.074 -21.791 1.00 94.56 414 ILE A N 1
ATOM 3192 C CA . ILE A 1 414 ? 11.261 9.644 -20.473 1.00 94.56 414 ILE A CA 1
ATOM 3193 C C . ILE A 1 414 ? 12.465 9.765 -19.531 1.00 94.56 414 ILE A C 1
ATOM 3195 O O . ILE A 1 414 ? 12.300 10.143 -18.372 1.00 94.56 414 ILE A O 1
ATOM 3199 N N . LEU A 1 415 ? 13.666 9.423 -20.010 1.00 97.44 415 LEU A N 1
ATOM 3200 C CA . LEU A 1 415 ? 14.902 9.576 -19.249 1.00 97.44 415 LEU A CA 1
ATOM 3201 C C . LEU A 1 415 ? 15.483 10.977 -19.422 1.00 97.44 415 LEU A C 1
ATOM 3203 O O . LEU A 1 415 ? 15.644 11.452 -20.548 1.00 97.44 415 LEU A O 1
ATOM 3207 N N . ASP A 1 416 ? 15.861 11.598 -18.310 1.00 97.50 416 ASP A N 1
ATOM 3208 C CA . ASP A 1 416 ? 16.619 12.843 -18.333 1.00 97.50 416 ASP A CA 1
ATOM 3209 C C . ASP A 1 416 ? 18.084 12.559 -18.710 1.00 97.50 416 ASP A C 1
ATOM 3211 O O . ASP A 1 416 ? 18.705 11.611 -18.221 1.00 97.50 416 ASP A O 1
ATOM 3215 N N . LYS A 1 417 ? 18.642 13.378 -19.605 1.00 96.56 417 LYS A N 1
ATOM 3216 C CA . LYS A 1 417 ? 20.063 13.314 -19.997 1.00 96.56 417 LYS A CA 1
ATOM 3217 C C . LYS A 1 417 ? 20.958 14.103 -19.041 1.00 96.56 417 LYS A C 1
ATOM 3219 O O . LYS A 1 417 ? 22.164 13.877 -19.005 1.00 96.56 417 LYS A O 1
ATOM 3224 N N . GLY A 1 418 ? 20.374 15.051 -18.316 1.00 96.19 418 GLY A N 1
ATOM 3225 C CA . GLY A 1 418 ? 20.959 15.671 -17.142 1.00 96.19 418 GLY A CA 1
ATOM 3226 C C . GLY A 1 418 ? 20.408 15.000 -15.891 1.00 96.19 418 GLY A C 1
ATOM 3227 O O . GLY A 1 418 ? 20.282 13.781 -15.823 1.00 96.19 418 GLY A O 1
ATOM 3228 N N . PHE A 1 419 ? 20.072 15.807 -14.895 1.00 96.81 419 PHE A N 1
ATOM 3229 C CA . PHE A 1 419 ? 19.551 15.326 -13.624 1.00 96.81 419 PHE A CA 1
ATOM 3230 C C . PHE A 1 419 ? 18.077 15.673 -13.491 1.00 96.81 419 PHE A C 1
ATOM 3232 O O . PHE A 1 419 ? 17.708 16.814 -13.765 1.00 96.81 419 PHE A O 1
ATOM 3239 N N . CYS A 1 420 ? 17.274 14.734 -12.998 1.00 96.75 420 CYS A N 1
ATOM 3240 C CA . CYS A 1 420 ? 15.853 14.942 -12.797 1.00 96.75 420 CYS A CA 1
ATOM 3241 C C . CYS A 1 420 ? 15.609 16.115 -11.837 1.00 96.75 420 CYS A C 1
ATOM 3243 O O . CYS A 1 420 ? 16.308 16.300 -10.831 1.00 96.75 420 CYS A O 1
ATOM 3245 N N . LYS A 1 421 ? 14.599 16.916 -12.181 1.00 97.56 421 LYS A N 1
ATOM 3246 C CA . LYS A 1 421 ? 14.171 18.107 -11.440 1.00 97.56 421 LYS A CA 1
ATOM 3247 C C . LYS A 1 421 ? 12.662 18.015 -11.180 1.00 97.56 421 LYS A C 1
ATOM 3249 O O . LYS A 1 421 ? 11.891 18.661 -11.889 1.00 97.56 421 LYS A O 1
ATOM 3254 N N . PRO A 1 422 ? 12.211 17.158 -10.246 1.00 98.00 422 PRO A N 1
ATOM 3255 C CA . PRO A 1 422 ? 10.788 16.983 -9.982 1.00 98.00 422 PRO A CA 1
ATOM 3256 C C . PRO A 1 422 ? 10.089 18.315 -9.720 1.00 98.00 422 PRO A C 1
ATOM 3258 O O . PRO A 1 422 ? 10.601 19.139 -8.959 1.00 98.00 422 PRO A O 1
ATOM 3261 N N . PHE A 1 423 ? 8.933 18.498 -10.353 1.00 98.00 423 PHE A N 1
ATOM 3262 C CA . PHE A 1 423 ? 8.084 19.689 -10.289 1.00 98.00 423 PHE A CA 1
ATOM 3263 C C . PHE A 1 423 ? 8.699 20.999 -10.817 1.00 98.00 423 PHE A C 1
ATOM 3265 O O . PHE A 1 423 ? 8.089 22.058 -10.676 1.00 98.00 423 PHE A O 1
ATOM 3272 N N . ASP A 1 424 ? 9.863 20.953 -11.471 1.00 98.25 424 ASP A N 1
ATOM 3273 C CA . ASP A 1 424 ? 10.421 22.111 -12.175 1.00 98.25 424 ASP A CA 1
ATOM 3274 C C . ASP A 1 424 ? 9.727 22.323 -13.535 1.00 98.25 424 ASP A C 1
ATOM 3276 O O . ASP A 1 424 ? 9.384 21.370 -14.248 1.00 98.25 424 ASP A O 1
ATOM 3280 N N . GLU A 1 425 ? 9.540 23.580 -13.934 1.00 97.81 425 GLU A N 1
ATOM 3281 C CA . GLU A 1 425 ? 9.004 23.957 -15.251 1.00 97.81 425 GLU A CA 1
ATOM 3282 C C . GLU A 1 425 ? 9.869 23.403 -16.398 1.00 97.81 425 GLU A C 1
ATOM 3284 O O . GLU A 1 425 ? 9.345 23.056 -17.455 1.00 97.81 425 GLU A O 1
ATOM 3289 N N . ASN A 1 426 ? 11.182 23.270 -16.187 1.00 96.88 426 ASN A N 1
ATOM 3290 C CA . ASN A 1 426 ? 12.143 22.822 -17.195 1.00 96.88 426 ASN A CA 1
ATOM 3291 C C . ASN A 1 426 ? 12.513 21.336 -17.076 1.00 96.88 426 ASN A C 1
ATOM 3293 O O . ASN A 1 426 ? 13.462 20.896 -17.730 1.00 96.88 426 ASN A O 1
ATOM 3297 N N . ARG A 1 427 ? 11.801 20.551 -16.258 1.00 97.56 427 ARG A N 1
ATOM 3298 C CA . ARG A 1 427 ? 12.036 19.105 -16.100 1.00 97.56 427 ARG A CA 1
ATOM 3299 C C . ARG A 1 427 ? 11.965 18.367 -17.447 1.00 97.56 427 ARG A C 1
ATOM 3301 O O . ARG A 1 427 ? 11.098 18.666 -18.268 1.00 97.56 427 ARG A O 1
ATOM 3308 N N . GLN A 1 428 ? 12.865 17.410 -17.685 1.00 96.94 428 GLN A N 1
ATOM 3309 C CA . GLN A 1 428 ? 12.944 16.689 -18.968 1.00 96.94 428 GLN A CA 1
ATOM 3310 C C . GLN A 1 428 ? 12.699 15.182 -18.843 1.00 96.94 428 GLN A C 1
ATOM 3312 O O . GLN A 1 428 ? 12.550 14.502 -19.857 1.00 96.94 428 GLN A O 1
ATOM 3317 N N . GLY A 1 429 ? 12.632 14.644 -17.627 1.00 97.50 429 GLY A N 1
ATOM 3318 C CA . GLY A 1 429 ? 12.453 13.220 -17.399 1.00 97.50 429 GLY A CA 1
ATOM 3319 C C . GLY A 1 429 ? 12.943 12.770 -16.029 1.00 97.50 429 GLY A C 1
ATOM 3320 O O . GLY A 1 429 ? 13.237 13.571 -15.141 1.00 97.50 429 GLY A O 1
ATOM 3321 N N . LEU A 1 430 ? 13.047 11.454 -15.884 1.00 97.88 430 LEU A N 1
ATOM 3322 C CA . LEU A 1 430 ? 13.552 10.789 -14.687 1.00 97.88 430 LEU A CA 1
ATOM 3323 C C . LEU A 1 430 ? 14.975 10.253 -14.902 1.00 97.88 430 LEU A C 1
ATOM 3325 O O . LEU A 1 430 ? 15.357 9.918 -16.020 1.00 97.88 430 LEU A O 1
ATOM 3329 N N . ASN A 1 431 ? 15.745 10.090 -13.829 1.00 98.44 431 ASN A N 1
ATOM 3330 C CA . ASN A 1 431 ? 16.922 9.217 -13.834 1.00 98.44 431 ASN A CA 1
ATOM 3331 C C . ASN A 1 431 ? 16.571 7.932 -13.094 1.00 98.44 431 ASN A C 1
ATOM 3333 O O . ASN A 1 431 ? 15.953 7.987 -12.031 1.00 98.44 431 ASN A O 1
ATOM 3337 N N . LEU A 1 432 ? 16.944 6.778 -13.643 1.00 98.50 432 LEU A N 1
ATOM 3338 C CA . LEU A 1 432 ? 16.703 5.499 -12.978 1.00 98.50 432 LEU A CA 1
ATOM 3339 C C . LEU A 1 432 ? 17.651 5.319 -11.796 1.00 98.50 432 LEU A C 1
ATOM 3341 O O . LEU A 1 432 ? 18.775 5.818 -11.814 1.00 98.50 432 LEU A O 1
ATOM 3345 N N . GLY A 1 433 ? 17.199 4.573 -10.798 1.00 98.12 433 GLY A N 1
ATOM 3346 C CA . GLY A 1 433 ? 18.013 4.146 -9.673 1.00 98.12 433 GLY A CA 1
ATOM 3347 C C . GLY A 1 433 ? 17.797 2.678 -9.335 1.00 98.12 433 GLY A C 1
ATOM 3348 O O . GLY A 1 433 ? 16.923 2.018 -9.896 1.00 98.12 433 GLY A O 1
ATOM 3349 N N . GLU A 1 434 ? 18.576 2.192 -8.381 1.00 98.38 434 GLU A N 1
ATOM 3350 C CA . GLU A 1 434 ? 18.370 0.908 -7.712 1.00 98.38 434 GLU A CA 1
ATOM 3351 C C . GLU A 1 434 ? 18.370 1.065 -6.195 1.00 98.38 434 GLU A C 1
ATOM 3353 O O . GLU A 1 434 ? 18.834 2.065 -5.638 1.00 98.38 434 GLU A O 1
ATOM 3358 N N . GLY A 1 435 ? 17.843 0.051 -5.523 1.00 98.56 435 GLY A N 1
ATOM 3359 C CA . GLY A 1 435 ? 17.850 -0.015 -4.075 1.00 98.56 435 GLY A CA 1
ATOM 3360 C C . GLY A 1 435 ? 16.780 -0.944 -3.536 1.00 98.56 435 GLY A C 1
ATOM 3361 O O . GLY A 1 435 ? 16.069 -1.624 -4.278 1.00 98.56 435 GLY A O 1
ATOM 3362 N N . ALA A 1 436 ? 16.661 -0.941 -2.218 1.00 98.94 436 ALA A N 1
ATOM 3363 C CA . ALA A 1 436 ? 15.613 -1.635 -1.498 1.00 98.94 436 ALA A CA 1
ATOM 3364 C C . ALA A 1 436 ? 15.184 -0.822 -0.280 1.00 98.94 436 ALA A C 1
ATOM 3366 O O . ALA A 1 436 ? 16.003 -0.153 0.348 1.00 98.94 436 ALA A O 1
ATOM 3367 N N . GLY A 1 437 ? 13.902 -0.900 0.062 1.00 98.88 437 GLY A N 1
ATOM 3368 C CA . GLY A 1 437 ? 13.346 -0.275 1.256 1.00 98.88 437 GLY A CA 1
ATOM 3369 C C . GLY A 1 437 ? 12.251 -1.145 1.849 1.00 98.88 437 GLY A C 1
ATOM 3370 O O . GLY A 1 437 ? 11.327 -1.544 1.135 1.00 98.88 437 GLY A O 1
ATOM 3371 N N . TYR A 1 438 ? 12.367 -1.435 3.143 1.00 98.94 438 TYR A N 1
ATOM 3372 C CA . TYR A 1 438 ? 11.432 -2.269 3.890 1.00 98.94 438 TYR A CA 1
ATOM 3373 C C . TYR A 1 438 ? 11.051 -1.622 5.218 1.00 98.94 438 TYR A C 1
ATOM 3375 O O . TYR A 1 438 ? 11.861 -0.984 5.891 1.00 98.94 438 TYR A O 1
ATOM 3383 N N . VAL A 1 439 ? 9.801 -1.843 5.609 1.00 98.94 439 VAL A N 1
ATOM 3384 C CA . VAL A 1 439 ? 9.264 -1.510 6.925 1.00 98.94 439 VAL A CA 1
ATOM 3385 C C . VAL A 1 439 ? 8.764 -2.778 7.612 1.00 98.94 439 VAL A C 1
ATOM 3387 O O . VAL A 1 439 ? 8.305 -3.715 6.957 1.00 98.94 439 VAL A O 1
ATOM 3390 N N . VAL A 1 440 ? 8.823 -2.807 8.941 1.00 98.88 440 VAL A N 1
ATOM 3391 C CA . VAL A 1 440 ? 8.243 -3.886 9.752 1.00 98.88 440 VAL A CA 1
ATOM 3392 C C . VAL A 1 440 ? 6.942 -3.400 10.357 1.00 98.88 440 VAL A C 1
ATOM 3394 O O . VAL A 1 440 ? 6.934 -2.560 11.259 1.00 98.88 440 VAL A O 1
ATOM 3397 N N . LEU A 1 441 ? 5.842 -3.933 9.842 1.00 98.88 441 LEU A N 1
ATOM 3398 C CA . LEU A 1 441 ? 4.494 -3.696 10.325 1.00 98.88 441 LEU A CA 1
ATOM 3399 C C . LEU A 1 441 ? 4.194 -4.649 11.475 1.00 98.88 441 LEU A C 1
ATOM 3401 O O . LEU A 1 441 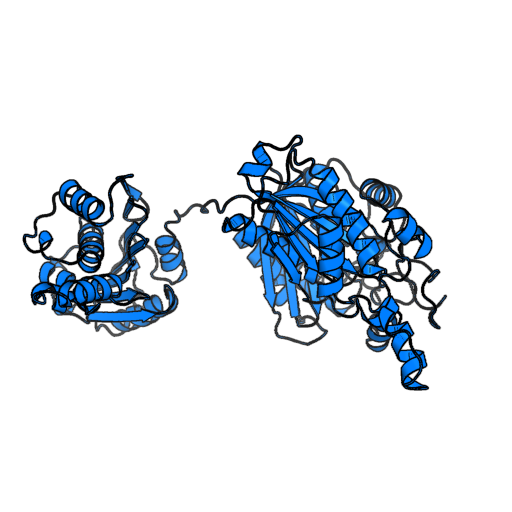? 4.470 -5.843 11.379 1.00 98.88 441 LEU A O 1
ATOM 3405 N N . VAL A 1 442 ? 3.595 -4.138 12.543 1.00 98.62 442 VAL A N 1
ATOM 3406 C CA . VAL A 1 442 ? 3.213 -4.943 13.703 1.00 98.62 442 VAL A CA 1
ATOM 3407 C C . VAL A 1 442 ? 1.787 -4.634 14.141 1.00 98.62 442 VAL A C 1
ATOM 3409 O O . VAL A 1 442 ? 1.316 -3.495 14.044 1.00 98.62 442 VAL A O 1
ATOM 3412 N N . SER A 1 443 ? 1.101 -5.661 14.638 1.00 96.00 443 SER A N 1
ATOM 3413 C CA . SER A 1 443 ? -0.185 -5.503 15.320 1.00 96.00 443 SER A CA 1
ATOM 3414 C C . SER A 1 443 ? -0.043 -4.669 16.595 1.00 96.00 443 SER A C 1
ATOM 3416 O O . SER A 1 443 ? 1.026 -4.613 17.204 1.00 96.00 443 SER A O 1
ATOM 3418 N N . GLU A 1 444 ? -1.144 -4.083 17.067 1.00 92.44 444 GLU A N 1
ATOM 3419 C CA . GLU A 1 444 ? -1.190 -3.388 18.361 1.00 92.44 444 GLU A CA 1
ATOM 3420 C C . GLU A 1 444 ? -0.700 -4.271 19.528 1.00 92.44 444 GLU A C 1
ATOM 3422 O O . GLU A 1 444 ? 0.007 -3.802 20.422 1.00 92.44 444 GLU A O 1
ATOM 3427 N N . LYS A 1 445 ? -1.025 -5.573 19.505 1.00 91.88 445 LYS A N 1
ATOM 3428 C CA . LYS A 1 445 ? -0.563 -6.547 20.508 1.00 91.88 445 LYS A CA 1
ATOM 3429 C C . LYS A 1 445 ? 0.962 -6.644 20.534 1.00 91.88 445 LYS A C 1
ATOM 3431 O O . LYS A 1 445 ? 1.553 -6.677 21.611 1.00 91.88 445 LYS A O 1
ATOM 3436 N N . VAL A 1 446 ? 1.595 -6.703 19.365 1.00 96.00 446 VAL A N 1
ATOM 3437 C CA . VAL A 1 446 ? 3.057 -6.770 19.259 1.00 96.00 446 VAL A CA 1
ATOM 3438 C C . VAL A 1 446 ? 3.673 -5.418 19.620 1.00 96.00 446 VAL A C 1
ATOM 3440 O O . VAL A 1 446 ? 4.604 -5.388 20.418 1.00 96.00 446 VAL A O 1
ATOM 3443 N N . ALA A 1 447 ? 3.105 -4.306 19.138 1.00 95.88 447 ALA A N 1
ATOM 3444 C CA . ALA A 1 447 ? 3.580 -2.948 19.417 1.00 95.88 447 ALA A CA 1
ATOM 3445 C C . ALA A 1 447 ? 3.715 -2.653 20.923 1.00 95.88 447 ALA A C 1
ATOM 3447 O O . ALA A 1 447 ? 4.692 -2.036 21.340 1.00 95.88 447 ALA A O 1
ATOM 3448 N N . LYS A 1 448 ? 2.774 -3.140 21.748 1.00 92.44 448 LYS A N 1
ATOM 3449 C CA . LYS A 1 448 ? 2.795 -2.987 23.219 1.00 92.44 448 LYS A CA 1
ATOM 3450 C C . LYS A 1 448 ? 3.947 -3.722 23.914 1.00 92.44 448 LYS A C 1
ATOM 3452 O O . LYS A 1 448 ? 4.286 -3.363 25.036 1.00 92.44 448 LYS A O 1
ATOM 3457 N N . ASN A 1 449 ? 4.522 -4.737 23.270 1.00 93.00 449 ASN A N 1
ATOM 3458 C CA . ASN A 1 449 ? 5.566 -5.598 23.833 1.00 93.00 449 ASN A CA 1
ATOM 3459 C C . ASN A 1 449 ? 6.944 -5.375 23.185 1.00 93.00 449 ASN A C 1
ATOM 3461 O O . ASN A 1 449 ? 7.872 -6.143 23.436 1.00 93.00 449 ASN A O 1
ATOM 3465 N N . LEU A 1 450 ? 7.090 -4.355 22.333 1.00 93.12 450 LEU A N 1
ATOM 3466 C CA . LEU A 1 450 ? 8.378 -4.014 21.737 1.00 93.12 450 LEU A CA 1
ATOM 3467 C C . LEU A 1 450 ? 9.321 -3.393 22.770 1.00 93.12 450 LEU A C 1
ATOM 3469 O O . LEU A 1 450 ? 8.910 -2.632 23.644 1.00 93.12 450 LEU A O 1
ATOM 3473 N N . ASN A 1 451 ? 10.621 -3.621 22.583 1.00 89.25 451 ASN A N 1
ATOM 3474 C CA . ASN A 1 451 ? 11.674 -2.985 23.383 1.00 89.25 451 ASN A CA 1
ATOM 3475 C C . ASN A 1 451 ? 11.881 -1.496 23.050 1.00 89.25 451 ASN A C 1
ATOM 3477 O O . ASN A 1 451 ? 12.695 -0.819 23.678 1.00 89.25 451 ASN A O 1
ATOM 3481 N N . LYS A 1 452 ? 11.167 -0.978 22.049 1.00 94.38 452 LYS A N 1
ATOM 3482 C CA . LYS A 1 452 ? 11.181 0.427 21.651 1.00 94.38 452 LYS A CA 1
ATOM 3483 C C . LYS A 1 452 ? 9.789 0.865 21.221 1.00 94.38 452 LYS A C 1
ATOM 3485 O O . LYS A 1 452 ? 8.979 0.051 20.787 1.00 94.38 452 LYS A O 1
ATOM 3490 N N . GLN A 1 453 ? 9.523 2.168 21.278 1.00 95.38 453 GLN A N 1
ATOM 3491 C CA . GLN A 1 453 ? 8.307 2.689 20.664 1.00 95.38 453 GLN A CA 1
ATOM 3492 C C . GLN A 1 453 ? 8.393 2.611 19.134 1.00 95.38 453 GLN A C 1
ATOM 3494 O O . GLN A 1 453 ? 9.437 2.988 18.587 1.00 95.38 453 GLN A O 1
ATOM 3499 N N . PRO A 1 454 ? 7.303 2.224 18.444 1.00 97.94 454 PRO A N 1
ATOM 3500 C CA . PRO A 1 454 ? 7.250 2.284 16.989 1.00 97.94 454 PRO A CA 1
ATOM 3501 C C . PRO A 1 454 ? 7.519 3.707 16.448 1.00 97.94 454 PRO A C 1
ATOM 3503 O O . PRO A 1 454 ? 7.500 4.710 17.180 1.00 97.94 454 PRO A O 1
ATOM 3506 N N . TYR A 1 455 ? 7.800 3.808 15.150 1.00 98.56 455 TYR A N 1
ATOM 3507 C CA . TYR A 1 455 ? 8.020 5.085 14.464 1.00 98.56 455 TYR A CA 1
ATOM 3508 C C . TYR A 1 455 ? 6.721 5.873 14.323 1.00 98.56 455 TYR A C 1
ATOM 3510 O O . TYR A 1 455 ? 6.664 7.050 14.677 1.00 98.56 455 TYR A O 1
ATOM 3518 N N . CYS A 1 456 ? 5.689 5.211 13.806 1.00 98.50 456 CYS A N 1
ATOM 3519 C CA . CYS A 1 456 ? 4.399 5.793 13.461 1.00 98.50 456 CYS A CA 1
ATOM 3520 C C . CYS A 1 456 ? 3.344 4.686 13.284 1.00 98.50 456 CYS A C 1
ATOM 3522 O O . CYS A 1 456 ? 3.642 3.490 13.381 1.00 98.50 456 CYS A O 1
ATOM 3524 N N . LYS A 1 457 ? 2.107 5.091 13.008 1.00 97.94 457 LYS A N 1
ATOM 3525 C CA . LYS A 1 457 ? 0.999 4.247 12.553 1.00 97.94 457 LYS A CA 1
ATOM 3526 C C . LYS A 1 457 ? 0.858 4.363 11.037 1.00 97.94 457 LYS A C 1
ATOM 3528 O O . LYS A 1 457 ? 0.995 5.460 10.499 1.00 97.94 457 LYS A O 1
ATOM 3533 N N . LEU A 1 458 ? 0.501 3.274 10.359 1.00 98.31 458 LEU A N 1
ATOM 3534 C CA . LEU A 1 458 ? -0.033 3.342 8.995 1.00 98.31 458 LEU A CA 1
ATOM 3535 C C . LEU A 1 458 ? -1.555 3.536 9.085 1.00 98.31 458 LEU A C 1
ATOM 3537 O O . LEU A 1 458 ? -2.318 2.567 9.184 1.00 98.31 458 LEU A O 1
ATOM 3541 N N . SER A 1 459 ? -1.992 4.794 9.128 1.00 95.69 459 SER A N 1
ATOM 3542 C CA . SER A 1 459 ? -3.382 5.168 9.425 1.00 95.69 459 SER A CA 1
ATOM 3543 C C . SER A 1 459 ? -4.298 5.058 8.207 1.00 95.69 459 SER A C 1
ATOM 3545 O O . SER A 1 459 ? -5.429 4.590 8.335 1.00 95.69 459 SER A O 1
ATOM 3547 N N . GLY A 1 460 ? -3.796 5.406 7.021 1.00 93.69 460 GLY A N 1
ATOM 3548 C CA . GLY A 1 460 ? -4.556 5.414 5.773 1.00 93.69 460 GLY A CA 1
ATOM 3549 C C . GLY A 1 460 ? -3.789 4.794 4.620 1.00 93.69 460 GLY A C 1
ATOM 3550 O O . GLY A 1 460 ? -2.563 4.849 4.561 1.00 93.69 460 GLY A O 1
ATOM 3551 N N . TYR A 1 461 ? -4.522 4.190 3.694 1.00 96.38 461 TYR A N 1
ATOM 3552 C CA . TYR A 1 461 ? -3.979 3.708 2.433 1.00 96.38 461 TYR A CA 1
ATOM 3553 C C . TYR A 1 461 ? -5.098 3.508 1.420 1.00 96.38 461 TYR A C 1
ATOM 3555 O O . TYR A 1 461 ? -6.211 3.118 1.786 1.00 96.38 461 TYR A O 1
ATOM 3563 N N . ASN A 1 462 ? -4.789 3.711 0.146 1.00 95.62 462 ASN A N 1
ATOM 3564 C CA . ASN A 1 462 ? -5.686 3.369 -0.948 1.00 95.62 462 ASN A CA 1
ATOM 3565 C C . ASN A 1 462 ? -4.896 3.055 -2.220 1.00 95.62 462 ASN A C 1
ATOM 3567 O O . ASN A 1 462 ? -3.844 3.645 -2.464 1.00 95.62 462 ASN A O 1
ATOM 3571 N N . ASN A 1 463 ? -5.432 2.137 -3.023 1.00 92.31 463 ASN A N 1
ATOM 3572 C CA . ASN A 1 463 ? -4.964 1.851 -4.373 1.00 92.31 463 ASN A CA 1
ATOM 3573 C C . ASN A 1 463 ? -6.139 2.042 -5.334 1.00 92.31 463 ASN A C 1
ATOM 3575 O O . ASN A 1 463 ? -7.229 1.522 -5.100 1.00 92.31 463 ASN A O 1
ATOM 3579 N N . SER A 1 464 ? -5.931 2.817 -6.388 1.00 90.38 464 SER A N 1
ATOM 3580 C CA . SER A 1 464 ? -6.916 3.127 -7.420 1.00 90.38 464 SER A CA 1
ATOM 3581 C C . SER A 1 464 ? -6.299 2.916 -8.793 1.00 90.38 464 SER A C 1
ATOM 3583 O O . SER A 1 464 ? -5.091 3.064 -8.964 1.00 90.38 464 SER A O 1
ATOM 3585 N N . ASN A 1 465 ? -7.131 2.569 -9.772 1.00 89.94 465 ASN A N 1
ATOM 3586 C CA . ASN A 1 465 ? -6.694 2.464 -11.155 1.00 89.94 465 ASN A CA 1
ATOM 3587 C C . ASN A 1 465 ? -7.208 3.661 -11.959 1.00 89.94 465 ASN A C 1
ATOM 3589 O O . ASN A 1 465 ? -8.398 3.963 -11.924 1.00 89.94 465 ASN A O 1
ATOM 3593 N N . ASP A 1 466 ? -6.306 4.330 -12.666 1.00 84.50 466 ASP A N 1
ATOM 3594 C CA . ASP A 1 466 ? -6.609 5.488 -13.507 1.00 84.50 466 ASP A CA 1
ATOM 3595 C C . ASP A 1 466 ? -7.385 5.110 -14.782 1.00 84.50 466 ASP A C 1
ATOM 3597 O O . ASP A 1 466 ? -8.094 5.934 -15.349 1.00 84.50 466 ASP A O 1
ATOM 3601 N N . ALA A 1 467 ? -7.262 3.855 -15.232 1.00 87.50 467 ALA A N 1
ATOM 3602 C CA . ALA A 1 467 ? -7.956 3.272 -16.384 1.00 87.50 467 ALA A CA 1
ATOM 3603 C C . ALA A 1 467 ? -7.868 4.109 -17.679 1.00 87.50 467 ALA A C 1
ATOM 3605 O O . ALA A 1 467 ? -8.782 4.092 -18.502 1.00 87.50 467 ALA A O 1
ATOM 3606 N N . TYR A 1 468 ? -6.757 4.832 -17.861 1.00 83.56 468 TYR A N 1
ATOM 3607 C CA . TYR A 1 468 ? -6.581 5.801 -18.944 1.00 83.56 468 TYR A CA 1
ATOM 3608 C C . TYR A 1 468 ? -5.598 5.331 -20.028 1.00 83.56 468 TYR A C 1
ATOM 3610 O O . TYR A 1 468 ? -5.966 5.209 -21.196 1.00 83.56 468 TYR A O 1
ATOM 3618 N N . HIS A 1 469 ? -4.343 5.049 -19.664 1.00 89.69 469 HIS A N 1
ATOM 3619 C CA . HIS A 1 469 ? -3.298 4.646 -20.609 1.00 89.69 469 HIS A CA 1
ATOM 3620 C C . HIS A 1 469 ? -2.277 3.702 -19.955 1.00 89.69 469 HIS A C 1
ATOM 3622 O O . HIS A 1 469 ? -2.094 3.702 -18.740 1.00 89.69 469 HIS A O 1
ATOM 3628 N N . GLN A 1 470 ? -1.574 2.897 -20.761 1.00 82.69 470 GLN A N 1
ATOM 3629 C CA . GLN A 1 470 ? -0.609 1.911 -20.251 1.00 82.69 470 GLN A CA 1
ATOM 3630 C C . GLN A 1 470 ? 0.598 2.557 -19.554 1.00 82.69 470 GLN A C 1
ATOM 3632 O O . GLN A 1 470 ? 1.099 2.013 -18.577 1.00 82.69 470 GLN A O 1
ATOM 3637 N N . THR A 1 471 ? 1.071 3.704 -20.042 1.00 85.00 471 THR A N 1
ATOM 3638 C CA . THR A 1 471 ? 2.296 4.368 -19.548 1.00 85.00 471 THR A CA 1
ATOM 3639 C C . THR A 1 471 ? 2.103 5.827 -19.137 1.00 85.00 471 THR A C 1
ATOM 3641 O O . THR A 1 471 ? 3.040 6.435 -18.632 1.00 85.00 471 THR A O 1
ATOM 3644 N N . ALA A 1 472 ? 0.919 6.401 -19.364 1.00 84.75 472 ALA A N 1
ATOM 3645 C CA . ALA A 1 472 ? 0.645 7.811 -19.100 1.00 84.75 472 ALA A CA 1
ATOM 3646 C C . ALA A 1 472 ? -0.489 7.944 -18.084 1.00 84.75 472 ALA A C 1
ATOM 3648 O O . ALA A 1 472 ? -1.452 7.180 -18.122 1.00 84.75 472 ALA A O 1
ATOM 3649 N N . SER A 1 473 ? -0.365 8.934 -17.208 1.00 89.00 473 SER A N 1
ATOM 3650 C CA . SER A 1 473 ? -1.428 9.344 -16.295 1.00 89.00 473 SER A CA 1
ATOM 3651 C C . SER A 1 473 ? -2.451 10.209 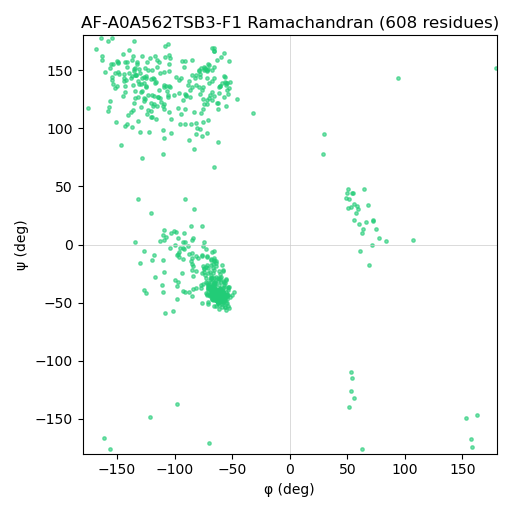-17.026 1.00 89.00 473 SER A C 1
ATOM 3653 O O . SER A 1 473 ? -2.108 10.932 -17.974 1.00 89.00 473 SER A O 1
ATOM 3655 N N . SER A 1 474 ? -3.695 10.149 -16.565 1.00 90.19 474 SER A N 1
ATOM 3656 C CA . SER A 1 474 ? -4.791 10.992 -17.017 1.00 90.19 474 SER A CA 1
ATOM 3657 C C . SER A 1 474 ? -4.441 12.480 -16.856 1.00 90.19 474 SER A C 1
ATOM 3659 O O . SER A 1 474 ? -3.827 12.868 -15.856 1.00 90.19 474 SER A O 1
ATOM 3661 N N . PRO A 1 475 ? -4.798 13.344 -17.828 1.00 90.38 475 PRO A N 1
ATOM 3662 C CA . PRO A 1 475 ? -4.471 14.770 -17.768 1.00 90.38 475 PRO A CA 1
ATOM 3663 C C . PRO A 1 475 ? -5.059 15.490 -16.552 1.00 90.38 475 PRO A C 1
ATOM 3665 O O . PRO A 1 475 ? -4.502 16.479 -16.089 1.00 90.38 475 PRO A O 1
ATOM 3668 N N . ASP A 1 476 ? -6.189 15.005 -16.038 1.00 90.50 476 ASP A N 1
ATOM 3669 C CA . ASP A 1 476 ? -6.836 15.528 -14.841 1.00 90.50 476 ASP A CA 1
ATOM 3670 C C . ASP A 1 476 ? -6.268 14.925 -13.544 1.00 90.50 476 ASP A C 1
ATOM 3672 O O . ASP A 1 476 ? -6.611 15.399 -12.459 1.00 90.50 476 ASP A O 1
ATOM 3676 N N . GLY A 1 477 ? -5.397 13.914 -13.622 1.00 94.62 477 GLY A N 1
ATOM 3677 C CA . GLY A 1 477 ? -4.796 13.254 -12.464 1.00 94.62 477 GLY A CA 1
ATOM 3678 C C . GLY A 1 477 ? -5.806 12.458 -11.637 1.00 94.62 477 GLY A C 1
ATOM 3679 O O . GLY A 1 477 ? -5.707 12.424 -10.409 1.00 94.62 477 GLY A O 1
ATOM 3680 N N . THR A 1 478 ? -6.816 11.858 -12.271 1.00 92.19 478 THR A N 1
ATOM 3681 C CA . THR A 1 478 ? -7.922 11.194 -11.567 1.00 92.19 478 THR A CA 1
ATOM 3682 C C . THR A 1 478 ? -7.474 10.001 -10.726 1.00 92.19 478 THR A C 1
ATOM 3684 O O . THR A 1 478 ? -7.853 9.933 -9.555 1.00 92.19 478 THR A O 1
ATOM 3687 N N . GLY A 1 479 ? -6.612 9.118 -11.235 1.00 91.75 479 GLY A N 1
ATOM 3688 C CA . GLY A 1 479 ? -6.050 8.014 -10.452 1.00 91.75 479 GLY A CA 1
ATOM 3689 C C . GLY A 1 479 ? -5.295 8.493 -9.206 1.00 91.75 479 GLY A C 1
ATOM 3690 O O . GLY A 1 479 ? -5.558 8.013 -8.102 1.00 91.75 479 GLY A O 1
ATOM 3691 N N . SER A 1 480 ? -4.421 9.494 -9.357 1.00 96.94 480 SER A N 1
ATOM 3692 C CA . SER A 1 480 ? -3.685 10.112 -8.245 1.00 96.94 480 SER A CA 1
ATOM 3693 C C . SER A 1 480 ? -4.622 10.766 -7.224 1.00 96.94 480 SER A C 1
ATOM 3695 O O . SER A 1 480 ? -4.442 10.588 -6.020 1.00 96.94 480 SER A O 1
ATOM 3697 N N . TYR A 1 481 ? -5.657 11.475 -7.685 1.00 97.31 481 TYR A N 1
ATOM 3698 C CA . TYR A 1 481 ? -6.662 12.093 -6.819 1.00 97.31 481 TYR A CA 1
ATOM 3699 C C . TYR A 1 481 ? -7.440 11.043 -6.015 1.00 97.31 481 TYR A C 1
ATOM 3701 O O . TYR A 1 481 ? -7.579 11.185 -4.802 1.00 97.31 481 TYR A O 1
ATOM 3709 N N . LEU A 1 482 ? -7.912 9.973 -6.664 1.00 91.44 482 LEU A N 1
ATOM 3710 C CA . LEU A 1 482 ? -8.646 8.887 -6.006 1.00 91.44 482 LEU A CA 1
ATOM 3711 C C . LEU A 1 482 ? -7.772 8.146 -4.989 1.00 91.44 482 LEU A C 1
ATOM 3713 O O . LEU A 1 482 ? -8.238 7.847 -3.888 1.00 91.44 482 LEU A O 1
ATOM 3717 N N . ALA A 1 483 ? -6.501 7.898 -5.317 1.00 96.19 483 ALA A N 1
ATOM 3718 C CA . ALA A 1 483 ? -5.540 7.296 -4.398 1.00 96.19 483 ALA A CA 1
ATOM 3719 C C . ALA A 1 483 ? -5.373 8.146 -3.127 1.00 96.19 483 ALA A C 1
ATOM 3721 O O . ALA A 1 483 ? -5.619 7.653 -2.025 1.00 96.19 483 ALA A O 1
ATOM 3722 N N . MET A 1 484 ? -5.059 9.437 -3.267 1.00 98.44 484 MET A N 1
ATOM 3723 C CA . MET A 1 484 ? -4.872 10.333 -2.120 1.00 98.44 484 MET A CA 1
ATOM 3724 C C . MET A 1 484 ? -6.162 10.524 -1.310 1.00 98.44 484 MET A C 1
ATOM 3726 O O . MET A 1 484 ? -6.147 10.395 -0.084 1.00 98.44 484 MET A O 1
ATOM 3730 N N . LYS A 1 485 ? -7.295 10.765 -1.985 1.00 94.00 485 LYS A N 1
ATOM 3731 C CA . LYS A 1 485 ? -8.604 10.938 -1.340 1.00 94.00 485 LYS A CA 1
ATOM 3732 C C . LYS A 1 485 ? -9.015 9.692 -0.556 1.00 94.00 485 LYS A C 1
ATOM 3734 O O . LYS A 1 485 ? -9.369 9.799 0.612 1.00 94.00 485 LYS A O 1
ATOM 3739 N N . GLY A 1 486 ? -8.917 8.509 -1.162 1.00 83.56 486 GLY A N 1
ATOM 3740 C CA . GLY A 1 486 ? -9.270 7.261 -0.488 1.00 83.56 486 GLY A CA 1
ATOM 3741 C C . GLY A 1 486 ? -8.355 6.954 0.702 1.00 83.56 486 GLY A C 1
ATOM 3742 O O . GLY A 1 486 ? -8.806 6.381 1.691 1.00 83.56 486 GLY A O 1
ATOM 3743 N N . ALA A 1 487 ? -7.079 7.356 0.649 1.00 92.81 487 ALA A N 1
ATOM 3744 C CA . ALA A 1 487 ? -6.172 7.203 1.784 1.00 92.81 487 ALA A CA 1
ATOM 3745 C C . ALA A 1 487 ? -6.577 8.113 2.958 1.00 92.81 487 ALA A C 1
ATOM 3747 O O . ALA A 1 487 ? -6.597 7.638 4.095 1.00 92.81 487 ALA A O 1
ATOM 3748 N N . LEU A 1 488 ? -6.963 9.370 2.686 1.00 91.31 488 LEU A N 1
ATOM 3749 C CA . LEU A 1 488 ? -7.515 10.304 3.681 1.00 91.31 488 LEU A CA 1
ATOM 3750 C C . LEU A 1 488 ? -8.810 9.771 4.301 1.00 91.31 488 LEU A C 1
ATOM 3752 O O . LEU A 1 488 ? -8.921 9.700 5.524 1.00 91.31 488 LEU A O 1
ATOM 3756 N N . GLU A 1 489 ? -9.749 9.311 3.469 1.00 85.75 489 GLU A N 1
ATOM 3757 C CA . GLU A 1 489 ? -11.004 8.692 3.916 1.00 85.75 489 GLU A CA 1
ATOM 3758 C C . GLU A 1 489 ? -10.728 7.479 4.819 1.00 85.75 489 GLU A C 1
ATOM 3760 O O . GLU A 1 489 ? -11.352 7.322 5.869 1.00 85.75 489 GLU A O 1
ATOM 3765 N N . LYS A 1 490 ? -9.742 6.642 4.463 1.00 83.31 490 LYS A N 1
ATOM 3766 C CA . LYS A 1 490 ? -9.345 5.474 5.264 1.00 83.31 490 LYS A CA 1
ATOM 3767 C C . LYS A 1 490 ? -8.720 5.855 6.607 1.00 83.31 490 LYS A C 1
ATOM 3769 O O . LYS A 1 490 ? -8.916 5.120 7.574 1.00 83.31 490 LYS A O 1
ATOM 3774 N N . ALA A 1 491 ? -7.980 6.962 6.653 1.00 84.94 491 ALA A N 1
ATOM 3775 C CA . ALA A 1 491 ? -7.395 7.514 7.873 1.00 84.94 491 ALA A CA 1
ATOM 3776 C C . ALA A 1 491 ? -8.388 8.346 8.701 1.00 84.94 491 ALA A C 1
ATOM 3778 O O . ALA A 1 491 ? -8.062 8.708 9.828 1.00 84.94 491 ALA A O 1
ATOM 3779 N N . ASN A 1 492 ? -9.577 8.643 8.161 1.00 83.81 492 ASN A N 1
ATOM 3780 C CA . ASN A 1 492 ? -10.519 9.614 8.717 1.00 83.81 492 ASN A CA 1
ATOM 3781 C C . ASN A 1 492 ? -9.877 11.003 8.931 1.00 83.81 492 ASN A C 1
ATOM 3783 O O . ASN A 1 492 ? -10.054 11.622 9.979 1.00 83.81 492 ASN A O 1
ATOM 3787 N N . LEU A 1 493 ? -9.113 11.466 7.937 1.00 87.00 493 LEU A N 1
ATOM 3788 C CA . LEU A 1 493 ? -8.432 12.764 7.934 1.00 87.00 493 LEU A CA 1
ATOM 3789 C C . LEU A 1 493 ? -8.991 13.675 6.839 1.00 87.00 493 LEU A C 1
ATOM 3791 O O . LEU A 1 493 ? -9.464 13.210 5.800 1.00 87.00 493 LEU A O 1
ATOM 3795 N N . GLN A 1 494 ? -8.897 14.979 7.064 1.00 89.94 494 GLN A N 1
ATOM 3796 C CA . GLN A 1 494 ? -9.115 16.013 6.060 1.00 89.94 494 GLN A CA 1
ATOM 3797 C C . GLN A 1 494 ? -7.790 16.373 5.368 1.00 89.94 494 GLN A C 1
ATOM 3799 O O . GLN A 1 494 ? -6.719 16.178 5.945 1.00 89.94 494 GLN A O 1
ATOM 3804 N N . PRO A 1 495 ? -7.821 16.949 4.151 1.00 91.31 495 PRO A N 1
ATOM 3805 C CA . PRO A 1 495 ? -6.607 17.432 3.491 1.00 91.31 495 PRO A CA 1
ATOM 3806 C C . PRO A 1 495 ? -5.784 18.392 4.368 1.00 91.31 495 PRO A C 1
ATOM 3808 O O . PRO A 1 495 ? -4.562 18.311 4.383 1.00 91.31 495 PRO A O 1
ATOM 3811 N N . SER A 1 496 ? -6.441 19.244 5.161 1.00 92.62 496 SER A N 1
ATOM 3812 C CA . SER A 1 496 ? -5.780 20.184 6.079 1.00 92.62 496 SER A CA 1
ATOM 3813 C C . SER A 1 496 ? -4.978 19.528 7.206 1.00 92.62 496 SER A C 1
ATOM 3815 O O . SER A 1 496 ? -4.214 20.223 7.867 1.00 92.62 496 SER A O 1
ATOM 3817 N N . ASP A 1 497 ? -5.164 18.228 7.448 1.00 94.12 497 ASP A N 1
ATOM 3818 C CA . ASP A 1 497 ? -4.461 17.499 8.507 1.00 94.12 497 ASP A CA 1
ATOM 3819 C C . ASP A 1 497 ? -3.093 16.973 8.049 1.00 94.12 497 ASP A C 1
ATOM 3821 O O . ASP A 1 497 ? -2.289 16.557 8.877 1.00 94.12 497 ASP A O 1
ATOM 3825 N N . ILE A 1 498 ? -2.810 16.950 6.742 1.00 98.38 498 ILE A N 1
ATOM 3826 C CA . ILE A 1 498 ? -1.509 16.506 6.230 1.00 98.38 498 ILE A CA 1
ATOM 3827 C C . ILE A 1 498 ? -0.488 17.621 6.423 1.00 98.38 498 ILE A C 1
ATOM 3829 O O . ILE A 1 498 ? -0.711 18.745 5.987 1.00 98.38 498 ILE A O 1
ATOM 3833 N N . ASP A 1 499 ? 0.662 17.295 7.013 1.00 98.44 499 ASP A N 1
ATOM 3834 C CA . ASP A 1 499 ? 1.738 18.264 7.251 1.00 98.44 499 ASP A CA 1
ATOM 3835 C C . ASP A 1 499 ? 2.816 18.206 6.162 1.00 98.44 499 ASP A C 1
ATOM 3837 O O . ASP A 1 499 ? 3.441 19.219 5.834 1.00 98.44 499 ASP A O 1
ATOM 3841 N N . TYR A 1 500 ? 3.052 17.012 5.606 1.00 98.81 500 TYR A N 1
ATOM 3842 C CA . TYR A 1 500 ? 4.072 16.781 4.589 1.00 98.81 500 TYR A CA 1
ATOM 3843 C C . TYR A 1 500 ? 3.627 15.755 3.537 1.00 98.81 500 TYR A C 1
ATOM 3845 O O . TYR A 1 500 ? 3.087 14.700 3.875 1.00 98.81 500 TYR A O 1
ATOM 3853 N N . ILE A 1 501 ? 3.882 16.046 2.258 1.00 98.88 501 ILE A N 1
ATOM 3854 C CA . ILE A 1 501 ? 3.700 15.101 1.149 1.00 98.88 501 ILE A CA 1
ATOM 3855 C C . ILE A 1 501 ? 5.068 14.680 0.607 1.00 98.88 501 ILE A C 1
ATOM 3857 O O . ILE A 1 501 ? 5.809 15.484 0.037 1.00 98.88 501 ILE A O 1
ATOM 3861 N N . ASN A 1 502 ? 5.375 13.393 0.726 1.00 98.81 502 ASN A N 1
ATOM 3862 C CA . ASN A 1 502 ? 6.413 12.757 -0.071 1.00 98.81 502 ASN A CA 1
ATOM 3863 C C . ASN A 1 502 ? 5.812 12.424 -1.449 1.00 98.81 502 ASN A C 1
ATOM 3865 O O . ASN A 1 502 ? 5.020 11.489 -1.599 1.00 98.81 502 ASN A O 1
ATOM 3869 N N . LEU A 1 503 ? 6.120 13.273 -2.428 1.00 98.69 503 LEU A N 1
ATOM 3870 C CA . LEU A 1 503 ? 5.558 13.214 -3.776 1.00 98.69 503 LEU A CA 1
ATOM 3871 C C . LEU A 1 503 ? 6.113 12.017 -4.547 1.00 98.69 503 LEU A C 1
ATOM 3873 O O . LEU A 1 503 ? 7.281 11.652 -4.387 1.00 98.69 503 LEU A O 1
ATOM 3877 N N . HIS A 1 504 ? 5.322 11.485 -5.482 1.00 98.44 504 HIS A N 1
ATOM 3878 C CA . HIS A 1 504 ? 5.862 10.548 -6.455 1.00 98.44 504 HIS A CA 1
ATOM 3879 C C . HIS A 1 504 ? 6.892 11.241 -7.359 1.00 98.44 504 HIS A C 1
ATOM 3881 O O . HIS A 1 504 ? 7.942 10.663 -7.612 1.00 98.44 504 HIS A O 1
ATOM 3887 N N . GLY A 1 505 ? 6.619 12.466 -7.818 1.00 97.75 505 GLY A N 1
ATOM 3888 C CA . GLY A 1 505 ? 7.550 13.422 -8.432 1.00 97.75 505 GLY A CA 1
ATOM 3889 C C . GLY A 1 505 ? 8.735 12.808 -9.166 1.00 97.75 505 GLY A C 1
ATOM 3890 O O . GLY A 1 505 ? 9.851 12.773 -8.644 1.00 97.75 505 GLY A O 1
ATOM 3891 N N . THR A 1 506 ? 8.504 12.311 -10.376 1.00 97.62 506 THR A N 1
ATOM 3892 C CA . THR A 1 506 ? 9.545 11.626 -11.158 1.00 97.62 506 THR A CA 1
ATOM 3893 C C . THR A 1 506 ? 10.409 12.593 -11.956 1.00 97.62 506 THR A C 1
ATOM 3895 O O . THR A 1 506 ? 11.487 12.201 -12.399 1.00 97.62 506 THR A O 1
ATOM 3898 N N . GLY A 1 507 ? 9.961 13.838 -12.146 1.00 97.31 507 GLY A N 1
ATOM 3899 C CA . GLY A 1 507 ? 10.590 14.778 -13.075 1.00 97.31 507 GLY A CA 1
ATOM 3900 C C . GLY A 1 507 ? 10.119 14.599 -14.516 1.00 97.31 507 GLY A C 1
ATOM 3901 O O . GLY A 1 507 ? 10.597 15.297 -15.407 1.00 97.31 507 GLY A O 1
ATOM 3902 N N . THR A 1 508 ? 9.172 13.694 -14.780 1.00 97.31 508 THR A N 1
ATOM 3903 C CA . THR A 1 508 ? 8.586 13.571 -16.119 1.00 97.31 508 THR A CA 1
ATOM 3904 C C . THR A 1 508 ? 7.491 14.619 -16.335 1.00 97.31 508 THR A C 1
ATOM 3906 O O . THR A 1 508 ? 6.746 14.937 -15.401 1.00 97.31 508 THR A O 1
ATOM 3909 N N . PRO A 1 509 ? 7.327 15.142 -17.567 1.00 96.00 509 PRO A N 1
ATOM 3910 C CA . PRO A 1 509 ? 6.265 16.096 -17.864 1.00 96.00 509 PRO A CA 1
ATOM 3911 C C . PRO A 1 509 ? 4.873 15.593 -17.461 1.00 96.00 509 PRO A C 1
ATOM 3913 O O . PRO A 1 509 ? 4.186 16.250 -16.685 1.00 96.00 509 PRO A O 1
ATOM 3916 N N . ASN A 1 510 ? 4.488 14.396 -17.913 1.00 95.00 510 ASN A N 1
ATOM 3917 C CA . ASN A 1 510 ? 3.151 13.853 -17.672 1.00 95.00 510 ASN A CA 1
ATOM 3918 C C . ASN A 1 510 ? 2.887 13.528 -16.193 1.00 95.00 510 ASN A C 1
ATOM 3920 O O . ASN A 1 510 ? 1.829 13.895 -15.687 1.00 95.00 510 ASN A O 1
ATOM 3924 N N . ASN A 1 511 ? 3.818 12.870 -15.494 1.00 94.94 511 ASN A N 1
ATOM 3925 C CA . ASN A 1 511 ? 3.539 12.388 -14.143 1.00 94.94 511 ASN A CA 1
ATOM 3926 C C . ASN A 1 511 ? 3.486 13.529 -13.121 1.00 94.94 511 ASN A C 1
ATOM 3928 O O . ASN A 1 511 ? 2.605 13.527 -12.266 1.00 94.94 511 ASN A O 1
ATOM 3932 N N . ASP A 1 512 ? 4.398 14.499 -13.215 1.00 97.69 512 ASP A N 1
ATOM 3933 C CA . ASP A 1 512 ? 4.420 15.635 -12.288 1.00 97.69 512 ASP A CA 1
ATOM 3934 C C . ASP A 1 512 ? 3.230 16.580 -12.549 1.00 97.69 512 ASP A C 1
ATOM 3936 O O . ASP A 1 512 ? 2.645 17.099 -11.602 1.00 97.69 512 ASP A O 1
ATOM 3940 N N . SER A 1 513 ? 2.799 16.756 -13.809 1.00 97.19 513 SER A N 1
ATOM 3941 C CA . SER A 1 513 ? 1.578 17.521 -14.135 1.00 97.19 513 SER A CA 1
ATOM 3942 C C . SER A 1 513 ? 0.311 16.838 -13.611 1.00 97.19 513 SER A C 1
ATOM 3944 O O . SER A 1 513 ? -0.551 17.502 -13.031 1.00 97.19 513 SER A O 1
ATOM 3946 N N . ALA A 1 514 ? 0.197 15.515 -13.765 1.00 97.06 514 ALA A N 1
ATOM 3947 C CA . ALA A 1 514 ? -0.949 14.757 -13.265 1.00 97.06 514 ALA A CA 1
ATOM 3948 C C . ALA A 1 514 ? -0.997 14.737 -11.726 1.00 97.06 514 ALA A C 1
ATOM 3950 O O . ALA A 1 514 ? -2.038 15.042 -11.139 1.00 97.06 514 ALA A O 1
ATOM 3951 N N . GLU A 1 515 ? 0.130 14.456 -11.060 1.00 98.25 515 GLU A N 1
ATOM 3952 C CA . GLU A 1 515 ? 0.220 14.514 -9.597 1.00 98.25 515 GLU A CA 1
ATOM 3953 C C . GLU A 1 515 ? -0.051 15.930 -9.083 1.00 98.25 515 GLU A C 1
ATOM 3955 O O . GLU A 1 515 ? -0.842 16.109 -8.158 1.00 98.25 515 GLU A O 1
ATOM 3960 N N . GLY A 1 516 ? 0.528 16.950 -9.719 1.00 97.56 516 GLY A N 1
ATOM 3961 C CA . GLY A 1 516 ? 0.315 18.339 -9.334 1.00 97.56 516 GLY A CA 1
ATOM 3962 C C . GLY A 1 516 ? -1.135 18.794 -9.481 1.00 97.56 516 GLY A C 1
ATOM 3963 O O . GLY A 1 516 ? -1.666 19.474 -8.599 1.00 97.56 516 GLY A O 1
ATOM 3964 N N . THR A 1 517 ? -1.812 18.355 -10.543 1.00 96.75 517 THR A N 1
ATOM 3965 C CA . THR A 1 517 ? -3.249 18.590 -10.736 1.00 96.75 517 THR A CA 1
ATOM 3966 C C . THR A 1 517 ? -4.070 17.896 -9.654 1.00 96.75 517 THR A C 1
ATOM 3968 O O . THR A 1 517 ? -4.977 18.505 -9.085 1.00 96.75 517 THR A O 1
ATOM 3971 N N . ALA A 1 518 ? -3.735 16.652 -9.308 1.00 97.50 518 ALA A N 1
ATOM 3972 C CA . ALA A 1 518 ? -4.410 15.917 -8.246 1.00 97.50 518 ALA A CA 1
ATOM 3973 C C . ALA A 1 518 ? -4.230 16.576 -6.866 1.00 97.50 518 ALA A C 1
ATOM 3975 O O . ALA A 1 518 ? -5.206 16.706 -6.126 1.00 97.50 518 ALA A O 1
ATOM 3976 N N . VAL A 1 519 ? -3.020 17.047 -6.542 1.00 98.06 519 VAL A N 1
ATOM 3977 C CA . VAL A 1 519 ? -2.728 17.782 -5.296 1.00 98.06 519 VAL A CA 1
ATOM 3978 C C . VAL A 1 519 ? -3.526 19.086 -5.251 1.00 98.06 519 VAL A C 1
ATOM 3980 O O . VAL A 1 519 ? -4.219 19.350 -4.271 1.00 98.06 519 VAL A O 1
ATOM 3983 N N . LYS A 1 520 ? -3.520 19.863 -6.342 1.00 95.81 520 LYS A N 1
ATOM 3984 C CA . LYS A 1 520 ? -4.323 21.089 -6.481 1.00 95.81 520 LYS A CA 1
ATOM 3985 C C . LYS A 1 520 ? -5.816 20.843 -6.266 1.00 95.81 520 LYS A C 1
ATOM 3987 O O . LYS A 1 520 ? -6.464 21.613 -5.565 1.00 95.81 520 LYS A O 1
ATOM 3992 N N . ARG A 1 521 ? -6.354 19.764 -6.841 1.00 94.94 521 ARG A N 1
ATOM 3993 C CA . ARG A 1 521 ? -7.763 19.366 -6.689 1.00 94.94 521 ARG A CA 1
ATOM 3994 C C . ARG A 1 521 ? -8.122 18.963 -5.258 1.00 94.94 521 ARG A C 1
ATOM 3996 O O . ARG A 1 521 ? -9.277 19.116 -4.879 1.00 94.94 521 ARG A O 1
ATOM 4003 N N . LEU A 1 522 ? -7.184 18.382 -4.509 1.00 95.62 522 LEU A N 1
ATOM 4004 C CA . LEU A 1 522 ? -7.459 17.797 -3.197 1.00 95.62 522 LEU A CA 1
ATOM 4005 C C . LEU A 1 522 ? -7.266 18.779 -2.035 1.00 95.62 522 LEU A C 1
ATOM 4007 O O . LEU A 1 522 ? -8.068 18.763 -1.108 1.00 95.62 522 LEU A O 1
ATOM 4011 N N . PHE A 1 523 ? -6.221 19.608 -2.077 1.00 90.69 523 PHE A N 1
ATOM 4012 C CA . PHE A 1 523 ? -5.813 20.454 -0.945 1.00 90.69 523 PHE A CA 1
ATOM 4013 C C . PHE A 1 523 ? -6.323 21.900 -1.013 1.00 90.69 523 PHE A C 1
ATOM 4015 O O . PHE A 1 523 ? -6.166 22.626 -0.043 1.00 90.69 523 PHE A O 1
ATOM 4022 N N . ASP A 1 524 ? -6.922 22.303 -2.139 1.00 77.88 524 ASP A N 1
ATOM 4023 C CA . ASP A 1 524 ? -7.515 23.623 -2.411 1.00 77.88 524 ASP A CA 1
ATOM 4024 C C . ASP A 1 524 ? -6.869 24.815 -1.671 1.00 77.88 524 ASP A C 1
ATOM 4026 O O . ASP A 1 524 ? -7.233 25.185 -0.556 1.00 77.88 524 ASP A O 1
ATOM 4030 N N . SER A 1 525 ? -5.938 25.484 -2.354 1.00 78.94 525 SER A N 1
ATOM 4031 C CA . SER A 1 525 ? -5.349 26.774 -1.960 1.00 78.94 525 SER A CA 1
ATOM 4032 C C . SER A 1 525 ? -4.441 26.778 -0.717 1.00 78.94 525 SER A C 1
ATOM 4034 O O . SER A 1 525 ? -3.636 27.703 -0.587 1.00 78.94 525 SER A O 1
ATOM 4036 N N . VAL A 1 526 ? -4.481 25.757 0.147 1.00 87.81 526 VAL A N 1
ATOM 4037 C CA . VAL A 1 526 ? -3.548 25.586 1.276 1.00 87.81 526 VAL A CA 1
ATOM 4038 C C . VAL A 1 526 ? -2.809 24.264 1.130 1.00 87.81 526 VAL A C 1
ATOM 4040 O O . VAL A 1 526 ? -3.379 23.192 1.291 1.00 87.81 526 VAL A O 1
ATOM 4043 N N . TYR A 1 527 ? -1.516 24.343 0.826 1.00 95.56 527 TYR A N 1
ATOM 4044 C CA . TYR A 1 527 ? -0.699 23.172 0.531 1.00 95.56 527 TYR A CA 1
ATOM 4045 C C . TYR A 1 527 ? 0.230 22.837 1.700 1.00 95.56 527 TYR A C 1
ATOM 4047 O O . TYR A 1 527 ? 0.858 23.752 2.241 1.00 95.56 527 TYR A O 1
ATOM 4055 N N . PRO A 1 528 ? 0.363 21.552 2.071 1.00 96.62 528 PRO A N 1
ATOM 4056 C CA . PRO A 1 528 ? 1.397 21.123 3.004 1.00 96.62 528 PRO A CA 1
ATOM 4057 C C . PRO A 1 528 ? 2.794 21.299 2.407 1.00 96.62 528 PRO A C 1
ATOM 4059 O O . PRO A 1 528 ? 2.959 21.447 1.191 1.00 96.62 528 PRO A O 1
ATOM 4062 N N . ALA A 1 529 ? 3.814 21.211 3.261 1.00 98.12 529 ALA A N 1
ATOM 4063 C CA . ALA A 1 529 ? 5.182 21.052 2.788 1.00 98.12 529 ALA A CA 1
ATOM 4064 C C . ALA A 1 529 ? 5.266 19.800 1.901 1.00 98.12 529 ALA A C 1
ATOM 4066 O O . ALA A 1 529 ? 4.596 18.801 2.161 1.00 98.12 529 ALA A O 1
ATOM 4067 N N . MET A 1 530 ? 6.080 19.808 0.850 1.00 98.25 530 MET A N 1
ATOM 4068 C CA . MET A 1 530 ? 6.180 18.636 -0.022 1.00 98.25 530 MET A CA 1
ATOM 4069 C C . MET A 1 530 ? 7.492 18.577 -0.778 1.00 98.25 530 MET A C 1
ATOM 4071 O O . MET A 1 530 ? 8.092 19.606 -1.057 1.00 98.25 530 MET A O 1
ATOM 4075 N N . SER A 1 531 ? 7.945 17.382 -1.128 1.00 98.62 531 SER A N 1
ATOM 4076 C CA . SER A 1 531 ? 9.135 17.199 -1.963 1.00 98.62 531 SER A CA 1
ATOM 4077 C C . SER A 1 531 ? 9.186 15.797 -2.552 1.00 98.62 531 SER A C 1
ATOM 4079 O O . SER A 1 531 ? 8.513 14.885 -2.071 1.00 98.62 531 SER A O 1
ATOM 4081 N N . SER A 1 532 ? 10.000 15.625 -3.592 1.00 98.50 532 SER A N 1
ATOM 4082 C CA . SER A 1 532 ? 10.362 14.318 -4.132 1.00 98.50 532 SER A CA 1
ATOM 4083 C C . SER A 1 532 ? 11.787 13.952 -3.741 1.00 98.50 532 SER A C 1
ATOM 4085 O O . SER A 1 532 ? 12.746 14.667 -4.036 1.00 98.50 532 SER A O 1
ATOM 4087 N N . THR A 1 533 ? 11.947 12.774 -3.144 1.00 98.31 533 THR A N 1
ATOM 4088 C CA . THR A 1 533 ? 13.264 12.210 -2.827 1.00 98.31 533 THR A CA 1
ATOM 4089 C C . THR A 1 533 ? 13.970 11.632 -4.057 1.00 98.31 533 THR A C 1
ATOM 4091 O O . THR A 1 533 ? 15.168 11.352 -4.002 1.00 98.31 533 THR A O 1
ATOM 4094 N N . LYS A 1 534 ? 13.286 11.509 -5.205 1.00 98.62 534 LYS A N 1
ATOM 4095 C CA . LYS A 1 534 ? 13.869 10.940 -6.433 1.00 98.62 534 LYS A CA 1
ATOM 4096 C C . LYS A 1 534 ? 14.973 11.808 -7.033 1.00 98.62 534 LYS A C 1
ATOM 4098 O O . LYS A 1 534 ? 15.828 11.277 -7.735 1.00 98.62 534 LYS A O 1
ATOM 4103 N N . SER A 1 535 ? 15.038 13.099 -6.694 1.00 97.19 535 SER A N 1
ATOM 4104 C CA . SER A 1 535 ? 16.175 13.962 -7.057 1.00 97.19 535 SER A CA 1
ATOM 4105 C C . SER A 1 535 ? 17.503 13.527 -6.411 1.00 97.19 535 SER A C 1
ATOM 4107 O O . SER A 1 535 ? 18.573 13.977 -6.836 1.00 97.19 535 SER A O 1
ATOM 4109 N N . PHE A 1 536 ? 17.435 12.673 -5.380 1.00 98.50 536 PHE A N 1
ATOM 4110 C CA . PHE A 1 536 ? 18.566 12.050 -4.694 1.00 98.50 536 PHE A CA 1
ATOM 4111 C C . PHE A 1 536 ? 18.790 10.611 -5.142 1.00 98.50 536 PHE A C 1
ATOM 4113 O O . PHE A 1 536 ? 19.888 10.269 -5.579 1.00 98.50 536 PHE A O 1
ATOM 4120 N N . THR A 1 537 ? 17.758 9.780 -5.001 1.00 98.44 537 THR A N 1
ATOM 4121 C CA . THR A 1 537 ? 17.847 8.319 -5.141 1.00 98.44 537 THR A CA 1
ATOM 4122 C C . THR A 1 537 ? 17.674 7.836 -6.575 1.00 98.44 537 THR A C 1
ATOM 4124 O O . THR A 1 537 ? 17.809 6.643 -6.830 1.00 98.44 537 THR A O 1
ATOM 4127 N N . GLY A 1 538 ? 17.302 8.727 -7.499 1.00 98.38 538 GLY A N 1
ATOM 4128 C CA . GLY A 1 538 ? 16.702 8.322 -8.763 1.00 98.38 538 GLY A CA 1
ATOM 4129 C C . GLY A 1 538 ? 15.370 7.597 -8.547 1.00 98.38 538 GLY A C 1
ATOM 4130 O O . GLY A 1 538 ? 14.863 7.463 -7.427 1.00 98.38 538 GLY A O 1
ATOM 4131 N N . HIS A 1 539 ? 14.791 7.119 -9.640 1.00 98.56 539 HIS A N 1
ATOM 4132 C CA . HIS A 1 539 ? 13.603 6.286 -9.611 1.00 98.56 539 HIS A CA 1
ATOM 4133 C C . HIS A 1 539 ? 13.984 4.803 -9.541 1.00 98.56 539 HIS A C 1
ATOM 4135 O O . HIS A 1 539 ? 14.357 4.196 -10.544 1.00 98.56 539 HIS A O 1
ATOM 4141 N N . THR A 1 540 ? 13.854 4.221 -8.351 1.00 98.38 540 THR A N 1
ATOM 4142 C CA . THR A 1 540 ? 14.186 2.822 -8.026 1.00 98.38 540 THR A CA 1
ATOM 4143 C C . THR A 1 540 ? 13.079 1.819 -8.375 1.00 98.38 540 THR A C 1
ATOM 4145 O O . THR A 1 540 ? 12.912 0.805 -7.701 1.00 98.38 540 THR A O 1
ATOM 4148 N N . LEU A 1 541 ? 12.292 2.112 -9.415 1.00 97.44 541 LEU A N 1
ATOM 4149 C CA . LEU A 1 541 ? 11.249 1.228 -9.943 1.00 97.44 541 LEU A CA 1
ATOM 4150 C C . LEU A 1 541 ? 10.265 0.753 -8.850 1.00 97.44 541 LEU A C 1
ATOM 4152 O O . LEU A 1 541 ? 9.683 1.577 -8.141 1.00 97.44 541 LEU A O 1
ATOM 4156 N N . GLY A 1 542 ? 10.065 -0.557 -8.709 1.00 97.31 542 GLY A N 1
ATOM 4157 C CA . GLY A 1 542 ? 9.182 -1.178 -7.726 1.00 97.31 542 GLY A CA 1
ATOM 4158 C C . GLY A 1 542 ? 9.645 -1.039 -6.277 1.00 97.31 542 GLY A C 1
ATOM 4159 O O . GLY A 1 542 ? 8.830 -1.259 -5.383 1.00 97.31 542 GLY A O 1
ATOM 4160 N N . ALA A 1 543 ? 10.895 -0.632 -6.023 1.00 98.62 543 ALA A N 1
ATOM 4161 C CA . ALA A 1 543 ? 11.398 -0.350 -4.679 1.00 98.62 543 ALA A CA 1
ATOM 4162 C C . ALA A 1 543 ? 11.060 1.067 -4.182 1.00 98.62 543 ALA A C 1
ATOM 4164 O O . ALA A 1 543 ? 11.107 1.310 -2.973 1.00 98.62 543 ALA A O 1
ATOM 4165 N N . SER A 1 544 ? 10.703 2.004 -5.076 1.00 98.44 544 SER A N 1
ATOM 4166 C CA . SER A 1 544 ? 10.557 3.434 -4.740 1.00 98.44 544 SER A CA 1
ATOM 4167 C C . SER A 1 544 ? 9.606 3.676 -3.572 1.00 98.44 544 SER A C 1
ATOM 4169 O O . SER A 1 544 ? 10.024 4.262 -2.578 1.00 98.44 544 SER A O 1
ATOM 4171 N N . GLY A 1 545 ? 8.397 3.109 -3.605 1.00 98.44 545 GLY A N 1
ATOM 4172 C CA . GLY A 1 545 ? 7.430 3.283 -2.514 1.00 98.44 545 GLY A CA 1
ATOM 4173 C C . GLY A 1 545 ? 7.878 2.696 -1.165 1.00 98.44 545 GLY A C 1
ATOM 4174 O O . GLY A 1 545 ? 7.358 3.078 -0.126 1.00 98.44 545 GLY A O 1
ATOM 4175 N N . GLY A 1 546 ? 8.858 1.782 -1.153 1.00 98.81 546 GLY A N 1
ATOM 4176 C CA . GLY A 1 546 ? 9.368 1.154 0.068 1.00 98.81 546 GLY A CA 1
ATOM 4177 C C . GLY A 1 546 ? 10.428 2.037 0.712 1.00 98.81 546 GLY A C 1
ATOM 4178 O O . GLY A 1 546 ? 10.384 2.304 1.909 1.00 98.81 546 GLY A O 1
ATOM 4179 N N . ILE A 1 547 ? 11.327 2.569 -0.118 1.00 98.94 547 ILE A N 1
ATOM 4180 C CA . ILE A 1 547 ? 12.310 3.589 0.266 1.00 98.94 547 ILE A CA 1
ATOM 4181 C C . ILE A 1 547 ? 11.591 4.855 0.769 1.00 98.94 547 ILE A C 1
ATOM 4183 O O . ILE A 1 547 ? 11.916 5.392 1.826 1.00 98.94 547 ILE A O 1
ATOM 4187 N N . GLU A 1 548 ? 10.554 5.293 0.058 1.00 98.88 548 GLU A N 1
ATOM 4188 C CA . GLU A 1 548 ? 9.748 6.469 0.405 1.00 98.88 548 GLU A CA 1
ATOM 4189 C C . GLU A 1 548 ? 8.909 6.258 1.671 1.00 98.88 548 GLU A C 1
ATOM 4191 O O . GLU A 1 548 ? 8.748 7.190 2.463 1.00 98.88 548 GLU A O 1
ATOM 4196 N N . ALA A 1 549 ? 8.448 5.032 1.936 1.00 98.94 549 ALA A N 1
ATOM 4197 C CA . ALA A 1 549 ? 7.798 4.684 3.197 1.00 98.94 549 ALA A CA 1
ATOM 4198 C C . ALA A 1 549 ? 8.759 4.757 4.393 1.00 98.94 549 ALA A C 1
ATOM 4200 O O . ALA A 1 549 ? 8.378 5.275 5.445 1.00 98.94 549 ALA A O 1
ATOM 4201 N N . VAL A 1 550 ? 10.008 4.297 4.234 1.00 98.94 550 VAL A N 1
ATOM 4202 C CA . VAL A 1 550 ? 11.055 4.441 5.261 1.00 98.94 550 VAL A CA 1
ATOM 4203 C C . VAL A 1 550 ? 11.270 5.918 5.586 1.00 98.94 550 VAL A C 1
ATOM 4205 O O . VAL A 1 550 ? 11.191 6.318 6.748 1.00 98.94 550 VAL A O 1
ATOM 4208 N N . PHE A 1 551 ? 11.458 6.753 4.564 1.00 98.88 551 PHE A N 1
ATOM 4209 C CA . PHE A 1 551 ? 11.635 8.194 4.746 1.00 98.88 551 PHE A CA 1
ATOM 4210 C C . PHE A 1 551 ? 10.397 8.864 5.358 1.00 98.88 551 PHE A C 1
ATOM 4212 O O . PHE A 1 551 ? 10.520 9.686 6.261 1.00 98.88 551 PHE A O 1
ATOM 4219 N N . SER A 1 552 ? 9.191 8.460 4.965 1.00 98.94 552 SER A N 1
ATOM 4220 C CA . SER A 1 552 ? 7.946 8.997 5.531 1.00 98.94 552 SER A CA 1
ATOM 4221 C C . SER A 1 552 ? 7.768 8.641 7.012 1.00 98.94 552 SER A C 1
ATOM 4223 O O . SER A 1 552 ? 7.371 9.490 7.812 1.00 98.94 552 SER A O 1
ATOM 4225 N N . ALA A 1 553 ? 8.122 7.419 7.420 1.00 98.88 553 ALA A N 1
ATOM 4226 C CA . ALA A 1 553 ? 8.107 7.019 8.828 1.00 98.88 553 ALA A CA 1
ATOM 4227 C C . ALA A 1 553 ? 9.118 7.824 9.668 1.00 98.88 553 ALA A C 1
ATOM 4229 O O . ALA A 1 553 ? 8.806 8.260 10.781 1.00 98.88 553 ALA A O 1
ATOM 4230 N N . LEU A 1 554 ? 10.311 8.076 9.119 1.00 98.81 554 LEU A N 1
ATOM 4231 C CA . LEU A 1 554 ? 11.343 8.904 9.750 1.00 98.81 554 LEU A CA 1
ATOM 4232 C C . LEU A 1 554 ? 10.931 10.381 9.822 1.00 98.81 554 LEU A C 1
ATOM 4234 O O . LEU A 1 554 ? 11.193 11.033 10.835 1.00 98.81 554 LEU A O 1
ATOM 4238 N N . ALA A 1 555 ? 10.241 10.892 8.799 1.00 98.81 555 ALA A N 1
ATOM 4239 C CA . ALA A 1 555 ? 9.68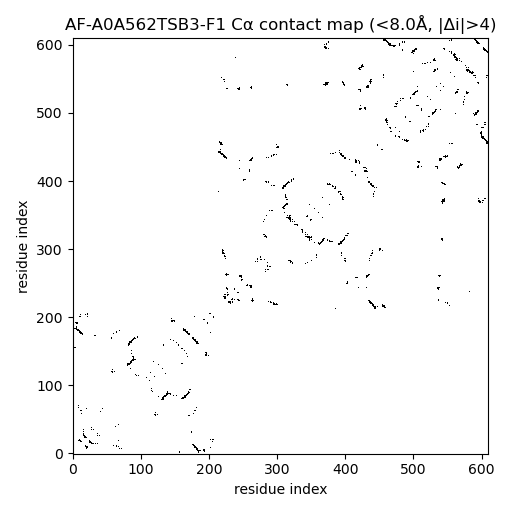6 12.241 8.778 1.00 98.81 555 ALA A CA 1
ATOM 4240 C C . ALA A 1 555 ? 8.684 12.467 9.915 1.00 98.81 555 ALA A C 1
ATOM 4242 O O . ALA A 1 555 ? 8.813 13.454 10.637 1.00 98.81 555 ALA A O 1
ATOM 4243 N N . VAL A 1 556 ? 7.768 11.521 10.153 1.00 98.62 556 VAL A N 1
ATOM 4244 C CA . VAL A 1 556 ? 6.855 11.568 11.310 1.00 98.62 556 VAL A CA 1
ATOM 4245 C C . VAL A 1 556 ? 7.630 11.499 12.629 1.00 98.62 556 VAL A C 1
ATOM 4247 O O . VAL A 1 556 ? 7.404 12.303 13.534 1.00 98.62 556 VAL A O 1
ATOM 4250 N N . LYS A 1 557 ? 8.564 10.546 12.763 1.00 98.06 557 LYS A N 1
ATOM 4251 C CA . LYS A 1 557 ? 9.255 10.289 14.038 1.00 98.06 557 LYS A CA 1
ATOM 4252 C C . LYS A 1 557 ? 10.172 11.432 14.469 1.00 98.06 557 LYS A C 1
ATOM 4254 O O . LYS A 1 557 ? 10.235 11.744 15.659 1.00 98.06 557 LYS A O 1
ATOM 4259 N N . TYR A 1 558 ? 10.901 12.019 13.523 1.00 97.94 558 TYR A N 1
ATOM 4260 C CA . TYR A 1 558 ? 11.954 13.004 13.788 1.00 97.94 558 TYR A CA 1
ATOM 4261 C C . TYR A 1 558 ? 11.620 14.415 13.281 1.00 97.94 558 TYR A C 1
ATOM 4263 O O . TYR A 1 558 ? 12.446 15.325 13.411 1.00 97.94 558 TYR A O 1
ATOM 4271 N N . GLY A 1 559 ? 10.421 14.617 12.726 1.00 98.25 559 GLY A N 1
ATOM 4272 C CA . GLY A 1 559 ? 9.985 15.909 12.202 1.00 98.25 559 GLY A CA 1
ATOM 4273 C C . GLY A 1 559 ? 10.826 16.362 11.013 1.00 98.25 559 GLY A C 1
ATOM 4274 O O . GLY A 1 559 ? 11.339 17.485 11.034 1.00 98.25 559 GLY A O 1
ATOM 4275 N N . LEU A 1 560 ? 11.049 15.465 10.047 1.00 98.62 560 LEU A N 1
ATOM 4276 C CA . LEU A 1 560 ? 11.919 15.714 8.892 1.00 98.62 560 LEU A CA 1
ATOM 4277 C C . LEU A 1 560 ? 11.118 16.181 7.680 1.00 98.62 560 LEU A C 1
ATOM 4279 O O . LEU A 1 560 ? 10.045 15.657 7.400 1.00 98.62 560 LEU A O 1
ATOM 4283 N N . ILE A 1 561 ? 11.694 17.117 6.932 1.00 98.62 561 ILE A N 1
ATOM 4284 C CA . ILE A 1 561 ? 11.256 17.483 5.582 1.00 98.62 561 ILE A CA 1
ATOM 4285 C C . ILE A 1 561 ? 12.475 17.353 4.678 1.00 98.62 561 ILE A C 1
ATOM 4287 O O . ILE A 1 561 ? 13.525 17.943 4.954 1.00 98.62 561 ILE A O 1
ATOM 4291 N N . TYR A 1 562 ? 12.340 16.564 3.616 1.00 98.50 562 TYR A N 1
ATOM 4292 C CA . TYR A 1 562 ? 13.427 16.303 2.680 1.00 98.50 562 TYR A CA 1
ATOM 4293 C C . TYR A 1 562 ? 13.507 17.394 1.607 1.00 98.50 562 TYR A C 1
ATOM 4295 O O . TYR A 1 562 ? 12.469 17.908 1.191 1.00 98.50 562 TYR A O 1
ATOM 4303 N N . PRO A 1 563 ? 14.709 17.744 1.130 1.00 97.62 563 PRO A N 1
ATOM 4304 C CA . PRO A 1 563 ? 14.870 18.683 0.027 1.00 97.62 563 PRO A CA 1
ATOM 4305 C C . PRO A 1 563 ? 14.506 18.053 -1.327 1.00 97.62 563 PRO A C 1
ATOM 4307 O O . PRO A 1 563 ? 14.716 16.866 -1.561 1.00 97.62 563 PRO A O 1
ATOM 4310 N N . ASN A 1 564 ? 14.026 18.884 -2.245 1.00 96.94 564 ASN A N 1
ATOM 4311 C CA . ASN A 1 564 ? 13.834 18.605 -3.662 1.00 96.94 564 ASN A CA 1
ATOM 4312 C C . ASN A 1 564 ? 14.971 19.288 -4.433 1.00 96.94 564 ASN A C 1
ATOM 4314 O O . ASN A 1 564 ? 14.923 20.492 -4.700 1.00 96.94 564 ASN A O 1
ATOM 4318 N N . LEU A 1 565 ? 16.034 18.545 -4.745 1.00 96.25 565 LEU A N 1
ATOM 4319 C CA . LEU A 1 565 ? 17.219 19.129 -5.378 1.00 96.25 565 LEU A CA 1
ATOM 4320 C C . LEU A 1 565 ? 16.913 19.646 -6.781 1.00 96.25 565 LEU A C 1
ATOM 4322 O O . LEU A 1 565 ? 16.078 19.093 -7.495 1.00 96.25 565 LEU A O 1
ATOM 4326 N N . ARG A 1 566 ? 17.695 20.651 -7.197 1.00 95.69 566 ARG A N 1
ATOM 4327 C CA . ARG A 1 566 ? 17.727 21.191 -8.569 1.00 95.69 566 ARG A CA 1
ATOM 4328 C C . ARG A 1 566 ? 16.415 21.838 -9.030 1.00 95.69 566 ARG A C 1
ATOM 4330 O O . ARG A 1 566 ? 16.268 22.097 -10.219 1.00 95.69 566 ARG A O 1
ATOM 4337 N N . PHE A 1 567 ? 15.490 22.104 -8.112 1.00 97.62 567 PHE A N 1
ATOM 4338 C CA . PHE A 1 567 ? 14.310 22.919 -8.374 1.00 97.62 567 PHE A CA 1
ATOM 4339 C C . PHE A 1 567 ? 14.710 24.399 -8.453 1.00 97.62 567 PHE A C 1
ATOM 4341 O O . PHE A 1 567 ? 15.263 24.952 -7.501 1.00 97.62 567 PHE A O 1
ATOM 4348 N N . GLU A 1 568 ? 14.446 25.025 -9.594 1.00 96.62 568 GLU A N 1
ATOM 4349 C CA . GLU A 1 568 ? 14.829 26.401 -9.923 1.00 96.62 568 GLU A CA 1
ATOM 4350 C C . GLU A 1 568 ? 13.612 27.244 -10.325 1.00 96.62 568 GLU A C 1
ATOM 4352 O O . GLU A 1 568 ? 13.503 28.404 -9.931 1.00 96.62 568 GLU A O 1
ATOM 4357 N N . THR A 1 569 ? 12.697 26.676 -11.117 1.00 97.12 569 THR A N 1
ATOM 4358 C CA . THR A 1 569 ? 11.534 27.372 -11.679 1.00 97.12 569 THR A CA 1
ATOM 4359 C C . THR A 1 569 ? 10.257 26.588 -11.400 1.00 97.12 569 THR A C 1
ATOM 4361 O O . THR A 1 569 ? 10.087 25.475 -11.890 1.00 97.12 569 THR A O 1
ATOM 4364 N N . GLN A 1 570 ? 9.323 27.191 -10.661 1.00 95.88 570 GLN A N 1
ATOM 4365 C CA . GLN A 1 570 ? 8.017 26.590 -10.386 1.00 95.88 570 GLN A CA 1
ATOM 4366 C C . GLN A 1 570 ? 7.223 26.349 -11.676 1.00 95.88 570 GLN A C 1
ATOM 4368 O O . GLN A 1 570 ? 7.118 27.236 -12.526 1.00 95.88 570 GLN A O 1
ATOM 4373 N N . MET A 1 571 ? 6.612 25.166 -11.777 1.00 96.19 571 MET A N 1
ATOM 4374 C CA . MET A 1 571 ? 5.646 24.838 -12.825 1.00 96.19 571 MET A CA 1
ATOM 4375 C C . MET A 1 571 ? 4.494 25.848 -12.890 1.00 96.19 571 MET A C 1
ATOM 4377 O O . MET A 1 571 ? 3.846 26.122 -11.880 1.00 96.19 571 MET A O 1
ATOM 4381 N N . LYS A 1 572 ? 4.151 26.330 -14.090 1.00 94.62 572 LYS A N 1
ATOM 4382 C CA . LYS A 1 572 ? 3.038 27.290 -14.280 1.00 94.62 572 LYS A CA 1
ATOM 4383 C C . LYS A 1 572 ? 1.654 26.711 -13.971 1.00 94.62 572 LYS A C 1
ATOM 4385 O O . LYS A 1 572 ? 0.717 27.454 -13.691 1.00 94.62 572 LYS A O 1
ATOM 4390 N N . GLU A 1 573 ? 1.512 25.393 -14.065 1.00 90.44 573 GLU A N 1
ATOM 4391 C CA . GLU A 1 573 ? 0.234 24.681 -13.924 1.00 90.44 573 GLU A CA 1
ATOM 4392 C C . GLU A 1 573 ? -0.249 24.598 -12.460 1.00 90.44 573 GLU A C 1
ATOM 4394 O O . GLU A 1 573 ? -1.455 24.485 -12.195 1.00 90.44 573 GLU A O 1
ATOM 4399 N N . VAL A 1 574 ? 0.678 24.708 -11.501 1.00 92.50 574 VAL A N 1
ATOM 4400 C CA . VAL A 1 574 ? 0.423 24.557 -10.061 1.00 92.50 574 VAL A CA 1
ATOM 4401 C C . VAL A 1 574 ? 0.849 25.793 -9.272 1.00 92.50 574 VAL A C 1
ATOM 4403 O O . VAL A 1 574 ? 1.768 26.515 -9.645 1.00 92.50 574 VAL A O 1
ATOM 4406 N N . SER A 1 575 ? 0.169 26.050 -8.156 1.00 91.25 575 SER A N 1
ATOM 4407 C CA . SER A 1 575 ? 0.384 27.236 -7.312 1.00 91.25 575 SER A CA 1
ATOM 4408 C C . SER A 1 575 ? 1.240 26.965 -6.070 1.00 91.25 575 SER A C 1
ATOM 4410 O O . SER A 1 575 ? 1.273 27.798 -5.170 1.00 91.25 575 SER A O 1
ATOM 4412 N N . PHE A 1 576 ? 1.893 25.806 -5.993 1.00 93.69 576 PHE A N 1
ATOM 4413 C CA . PHE A 1 576 ? 2.766 25.410 -4.890 1.00 93.69 576 PHE A CA 1
ATOM 4414 C C . PHE A 1 576 ? 4.179 25.114 -5.402 1.00 93.69 576 PHE A C 1
ATOM 4416 O O . PHE A 1 576 ? 4.378 24.857 -6.589 1.00 93.69 576 PHE A O 1
ATOM 4423 N N . SER A 1 577 ? 5.150 25.133 -4.491 1.00 95.31 577 SER A N 1
ATOM 4424 C CA . SER A 1 577 ? 6.543 24.768 -4.754 1.00 95.31 577 SER A CA 1
ATOM 4425 C C . SER A 1 577 ? 6.991 23.679 -3.779 1.00 95.31 577 SER A C 1
ATOM 4427 O O . SER A 1 577 ? 6.572 23.713 -2.620 1.00 95.31 577 SER A O 1
ATOM 4429 N N . PRO A 1 578 ? 7.843 22.734 -4.210 1.00 97.38 578 PRO A N 1
ATOM 4430 C CA . PRO A 1 578 ? 8.448 21.777 -3.307 1.00 97.38 578 PRO A CA 1
ATOM 4431 C C . PRO A 1 578 ? 9.497 22.437 -2.398 1.00 97.38 578 PRO A C 1
ATOM 4433 O O . PRO A 1 578 ? 10.122 23.445 -2.731 1.00 97.38 578 PRO A O 1
ATOM 4436 N N . GLU A 1 579 ? 9.720 21.821 -1.246 1.00 98.12 579 GLU A N 1
ATOM 4437 C CA . GLU A 1 579 ? 10.718 22.201 -0.255 1.00 98.12 579 GLU A CA 1
ATOM 4438 C C . GLU A 1 579 ? 12.121 21.927 -0.792 1.00 98.12 579 GLU A C 1
ATOM 4440 O O . GLU A 1 579 ? 12.420 20.821 -1.228 1.00 98.12 579 GLU A O 1
ATOM 4445 N N . THR A 1 580 ? 13.011 22.918 -0.747 1.00 97.31 580 THR A N 1
ATOM 4446 C CA . THR A 1 580 ? 14.361 22.824 -1.339 1.00 97.31 580 THR A CA 1
ATOM 4447 C C . THR A 1 580 ? 15.472 22.615 -0.317 1.00 97.31 580 THR A C 1
ATOM 4449 O O . THR A 1 580 ? 16.624 22.449 -0.702 1.00 97.31 580 THR A O 1
ATOM 4452 N N . LYS A 1 581 ? 15.146 22.604 0.982 1.00 97.06 581 LYS A N 1
ATOM 4453 C CA . LYS A 1 581 ? 16.115 22.460 2.078 1.00 97.06 581 LYS A CA 1
ATOM 4454 C C . LYS A 1 581 ? 15.722 21.332 3.014 1.00 97.06 581 LYS A C 1
ATOM 4456 O O . LYS A 1 581 ? 14.542 21.159 3.314 1.00 97.06 581 LYS A O 1
ATOM 4461 N N . PHE A 1 582 ? 16.724 20.627 3.531 1.00 97.94 582 PHE A N 1
ATOM 4462 C CA . PHE A 1 582 ? 16.512 19.679 4.615 1.00 97.94 582 PHE A CA 1
ATOM 4463 C C . PHE A 1 582 ? 16.118 20.414 5.902 1.00 97.94 582 PHE A C 1
ATOM 4465 O O . PHE A 1 582 ? 16.757 21.393 6.296 1.00 97.94 582 PHE A O 1
ATOM 4472 N N . GLN A 1 583 ? 15.059 19.950 6.564 1.00 97.94 583 GLN A N 1
ATOM 4473 C CA . GLN A 1 583 ? 14.583 20.517 7.828 1.00 97.94 583 GLN A CA 1
ATOM 4474 C C . GLN A 1 583 ? 14.377 19.405 8.856 1.00 97.94 583 GLN A C 1
ATOM 4476 O O . GLN A 1 583 ? 14.004 18.288 8.506 1.00 97.94 583 GLN A O 1
ATOM 4481 N N . LYS A 1 584 ? 14.600 19.728 10.134 1.00 96.44 584 LYS A N 1
ATOM 4482 C CA . LYS A 1 584 ? 14.524 18.794 11.266 1.00 96.44 584 LYS A CA 1
ATOM 4483 C C . LYS A 1 584 ? 13.767 19.424 12.431 1.00 96.44 584 LYS A C 1
ATOM 4485 O O . LYS A 1 584 ? 13.797 20.643 12.595 1.00 96.44 584 LYS A O 1
ATOM 4490 N N . GLY A 1 585 ? 13.113 18.598 13.249 1.00 93.31 585 GLY A N 1
ATOM 4491 C CA . GLY A 1 585 ? 12.384 19.054 14.437 1.00 93.31 585 GLY A CA 1
ATOM 4492 C C . GLY A 1 585 ? 11.082 19.801 14.132 1.00 93.31 585 GLY A C 1
ATOM 4493 O O . GLY A 1 585 ? 10.606 20.563 14.971 1.00 93.31 585 GLY A O 1
ATOM 4494 N N . LYS A 1 586 ? 10.507 19.612 12.939 1.00 96.69 586 LYS A N 1
ATOM 4495 C CA . LYS A 1 586 ? 9.180 20.137 12.596 1.00 96.69 586 LYS A CA 1
ATOM 4496 C C . LYS A 1 586 ? 8.086 19.332 13.289 1.00 96.69 586 LYS A C 1
ATOM 4498 O O . LYS A 1 586 ? 8.246 18.142 13.553 1.00 96.69 586 LYS A O 1
ATOM 4503 N N . GLN A 1 587 ? 6.956 19.972 13.566 1.00 95.56 587 GLN A N 1
ATOM 4504 C CA . GLN A 1 587 ? 5.773 19.254 14.020 1.00 95.56 587 GLN A CA 1
ATOM 4505 C C . GLN A 1 587 ? 5.116 18.586 12.809 1.00 95.56 587 GLN A C 1
ATOM 4507 O O . GLN A 1 587 ? 4.428 19.249 12.049 1.00 95.56 587 GLN A O 1
ATOM 4512 N N . ILE A 1 588 ? 5.378 17.291 12.634 1.00 97.94 588 ILE A N 1
ATOM 4513 C CA . ILE A 1 588 ? 4.792 16.459 11.581 1.00 97.94 588 ILE A CA 1
ATOM 4514 C C . ILE A 1 588 ? 3.941 15.385 12.263 1.00 97.94 588 ILE A C 1
ATOM 4516 O O . ILE A 1 588 ? 4.467 14.477 12.911 1.00 97.94 588 ILE A O 1
ATOM 4520 N N . ASN A 1 589 ? 2.623 15.517 12.167 1.00 97.81 589 ASN A N 1
ATOM 4521 C CA . ASN A 1 589 ? 1.652 14.549 12.664 1.00 97.81 589 ASN A CA 1
ATOM 4522 C C . ASN A 1 589 ? 1.271 13.550 11.572 1.00 97.81 589 ASN A C 1
ATOM 4524 O O . ASN A 1 589 ? 1.173 12.360 11.870 1.00 97.81 589 ASN A O 1
ATOM 4528 N N . HIS A 1 590 ? 1.105 14.008 10.328 1.00 98.56 590 HIS A N 1
ATOM 4529 C CA . HIS A 1 590 ? 0.659 13.177 9.213 1.00 98.56 590 HIS A CA 1
ATOM 4530 C C . HIS A 1 590 ? 1.506 13.412 7.956 1.00 98.56 590 HIS A C 1
ATOM 4532 O O . HIS A 1 590 ? 1.649 14.539 7.478 1.00 98.56 590 HIS A O 1
ATOM 4538 N N . VAL A 1 591 ? 2.043 12.322 7.401 1.00 98.88 591 VAL A N 1
ATOM 4539 C CA . VAL A 1 591 ? 2.764 12.310 6.121 1.00 98.88 591 VAL A CA 1
ATOM 4540 C C . VAL A 1 591 ? 1.980 11.495 5.109 1.00 98.88 591 VAL A C 1
ATOM 4542 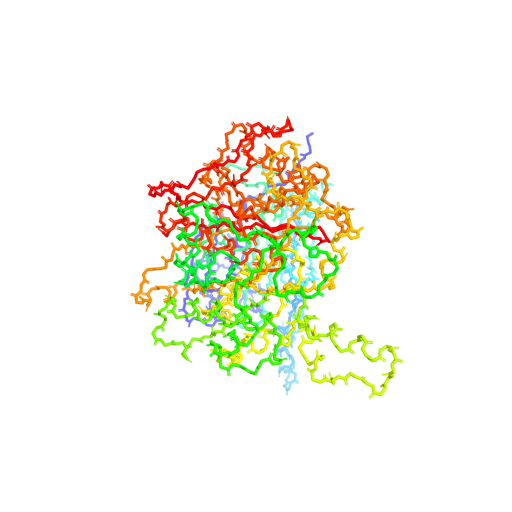O O . VAL A 1 591 ? 1.667 10.332 5.370 1.00 98.88 591 VAL A O 1
ATOM 4545 N N . MET A 1 592 ? 1.710 12.079 3.945 1.00 98.88 592 MET A N 1
ATOM 4546 C CA . MET A 1 592 ? 1.185 11.366 2.782 1.00 98.88 592 MET A CA 1
ATOM 4547 C C . MET A 1 592 ? 2.343 10.998 1.849 1.00 98.88 592 MET A C 1
ATOM 4549 O O . MET A 1 592 ? 3.150 11.855 1.507 1.00 98.88 592 MET A O 1
ATOM 4553 N N . SER A 1 593 ? 2.431 9.739 1.426 1.00 98.88 593 SER A N 1
ATOM 4554 C CA . SER A 1 593 ? 3.419 9.276 0.444 1.00 98.88 593 SER A CA 1
ATOM 4555 C C . SER A 1 593 ? 2.716 8.703 -0.777 1.00 98.88 593 SER A C 1
ATOM 4557 O O . SER A 1 593 ? 1.824 7.859 -0.643 1.00 98.88 593 SER A O 1
ATOM 4559 N N . ASN A 1 594 ? 3.114 9.176 -1.956 1.00 98.75 594 ASN A N 1
ATOM 4560 C CA . ASN A 1 594 ? 2.482 8.850 -3.227 1.00 98.75 594 ASN A CA 1
ATOM 4561 C C . ASN A 1 594 ? 3.367 7.948 -4.092 1.00 98.75 594 ASN A C 1
ATOM 4563 O O . ASN A 1 594 ? 4.557 8.190 -4.285 1.00 98.75 594 ASN A O 1
ATOM 4567 N N . SER A 1 595 ? 2.767 6.921 -4.691 1.00 98.31 595 SER A N 1
ATOM 4568 C CA . SER A 1 595 ? 3.436 6.039 -5.645 1.00 98.31 595 SER A CA 1
ATOM 4569 C C . SER A 1 595 ? 2.519 5.732 -6.823 1.00 98.31 595 SER A C 1
ATOM 4571 O O . SER A 1 595 ? 1.491 5.070 -6.667 1.00 98.31 595 SER A O 1
ATOM 4573 N N . PHE A 1 596 ? 2.890 6.195 -8.016 1.00 96.19 596 PHE A N 1
ATOM 4574 C CA . PHE A 1 596 ? 2.078 6.061 -9.226 1.00 96.19 596 PHE A CA 1
ATOM 4575 C C . PHE A 1 596 ? 2.853 5.275 -10.282 1.00 96.19 596 PHE A C 1
ATOM 4577 O O . PHE A 1 596 ? 3.969 5.630 -10.636 1.00 96.19 596 PHE A O 1
ATOM 4584 N N . GLY A 1 597 ? 2.291 4.159 -10.734 1.00 89.12 597 GLY A N 1
ATOM 4585 C CA . GLY A 1 597 ? 2.940 3.232 -11.652 1.00 89.12 597 GLY A CA 1
ATOM 4586 C C . GLY A 1 597 ? 2.215 3.101 -12.982 1.00 89.12 597 GLY A C 1
ATOM 4587 O O . GLY A 1 597 ? 1.027 3.400 -13.113 1.00 89.12 597 GLY A O 1
ATOM 4588 N N . PHE A 1 598 ? 2.943 2.580 -13.971 1.00 90.12 598 PHE A N 1
ATOM 4589 C CA . PHE A 1 598 ? 2.370 2.146 -15.243 1.00 90.12 598 PHE A CA 1
ATOM 4590 C C . PHE A 1 598 ? 1.199 1.165 -15.050 1.00 90.12 598 PHE A C 1
ATOM 4592 O O . PHE A 1 598 ? 1.037 0.522 -14.008 1.00 90.12 598 PHE A O 1
ATOM 4599 N N . GLY A 1 599 ? 0.344 1.086 -16.068 1.00 87.75 599 GLY A N 1
ATOM 4600 C CA . GLY A 1 599 ? -0.949 0.404 -16.010 1.00 87.75 599 GLY A CA 1
ATOM 4601 C C . GLY A 1 599 ? -2.014 1.183 -15.231 1.00 87.75 599 GLY A C 1
ATOM 4602 O O . GLY A 1 599 ? -3.043 0.609 -14.879 1.00 87.75 599 GLY A O 1
ATOM 4603 N N . GLY A 1 600 ? -1.757 2.464 -14.935 1.00 86.31 600 GLY A N 1
ATOM 4604 C CA . GLY A 1 600 ? -2.655 3.334 -14.178 1.00 86.31 600 GLY A CA 1
ATOM 4605 C C . GLY A 1 600 ? -2.725 3.010 -12.685 1.00 86.31 600 GLY A C 1
ATOM 4606 O O . GLY A 1 600 ? -3.712 3.362 -12.055 1.00 86.31 600 GLY A O 1
ATOM 4607 N N . ASN A 1 601 ? -1.738 2.314 -12.110 1.00 91.19 601 ASN A N 1
ATOM 4608 C CA . ASN A 1 601 ? -1.776 1.893 -10.706 1.00 91.19 601 ASN A CA 1
ATOM 4609 C C . ASN A 1 601 ? -1.354 3.032 -9.776 1.00 91.19 601 ASN A C 1
ATOM 4611 O O . ASN A 1 601 ? -0.160 3.305 -9.632 1.00 91.19 601 ASN A O 1
ATOM 4615 N N . CYS A 1 602 ? -2.313 3.656 -9.099 1.00 96.50 602 CYS A N 1
ATOM 4616 C CA . CYS A 1 602 ? -2.074 4.793 -8.222 1.00 96.50 602 CYS A CA 1
ATOM 4617 C C . CYS A 1 602 ? -2.276 4.409 -6.757 1.00 96.50 602 CYS A C 1
ATOM 4619 O O . CYS A 1 602 ? -3.374 4.029 -6.358 1.00 96.50 602 CYS A O 1
ATOM 4621 N N . SER A 1 603 ? -1.237 4.531 -5.933 1.00 98.19 603 SER A N 1
ATOM 4622 C CA . SER A 1 603 ? -1.295 4.198 -4.509 1.00 98.19 603 SER A CA 1
ATOM 4623 C C . SER A 1 603 ? -0.827 5.363 -3.642 1.00 98.19 603 SER A C 1
ATOM 4625 O O . SER A 1 603 ? 0.169 6.010 -3.955 1.00 98.19 603 SER A O 1
ATOM 4627 N N . SER A 1 604 ? -1.529 5.594 -2.535 1.00 98.75 604 SER A N 1
ATOM 4628 C CA . SER A 1 604 ? -1.141 6.575 -1.516 1.00 98.75 604 SER A CA 1
ATOM 4629 C C . SER A 1 604 ? -1.207 5.940 -0.133 1.00 98.75 604 SER A C 1
ATOM 4631 O O . SER A 1 604 ? -2.146 5.199 0.173 1.00 98.75 604 SER A O 1
ATOM 4633 N N . LEU A 1 605 ? -0.211 6.238 0.699 1.00 98.88 605 LEU A N 1
ATOM 4634 C CA . LEU A 1 605 ? -0.089 5.791 2.087 1.00 98.88 605 LEU A CA 1
ATOM 4635 C C . LEU A 1 605 ? -0.078 7.009 3.016 1.00 98.88 605 LEU A C 1
ATOM 4637 O O . LEU A 1 605 ? 0.514 8.030 2.676 1.00 98.88 605 LEU A O 1
ATOM 4641 N N . ILE A 1 606 ? -0.694 6.896 4.194 1.00 98.88 606 ILE A N 1
ATOM 4642 C CA . ILE A 1 606 ? -0.640 7.916 5.244 1.00 98.88 606 ILE A CA 1
ATOM 4643 C C . ILE A 1 606 ? 0.015 7.329 6.490 1.00 98.88 606 ILE A C 1
ATOM 4645 O O . ILE A 1 606 ? -0.474 6.367 7.090 1.00 98.88 606 ILE A O 1
ATOM 4649 N N . PHE A 1 607 ? 1.112 7.960 6.890 1.00 98.81 607 PHE A N 1
ATOM 4650 C CA . PHE A 1 607 ? 1.859 7.672 8.105 1.00 98.81 607 PHE A CA 1
ATOM 4651 C C . PHE A 1 607 ? 1.483 8.711 9.150 1.00 98.81 607 PHE A C 1
ATOM 4653 O O . PHE A 1 607 ? 1.487 9.906 8.869 1.00 98.81 607 PHE A O 1
ATOM 4660 N N . SER A 1 608 ? 1.111 8.277 10.349 1.00 98.62 608 SER A N 1
ATOM 4661 C CA . SER A 1 608 ? 0.619 9.168 11.401 1.00 98.62 608 SER A CA 1
ATOM 4662 C C . SER A 1 608 ? 1.358 8.963 12.705 1.00 98.62 608 SER A C 1
ATOM 4664 O O . SER A 1 608 ? 1.719 7.841 13.060 1.00 98.62 608 SER A O 1
ATOM 4666 N N . LYS A 1 609 ? 1.588 10.054 13.426 1.00 97.50 609 LYS A N 1
ATOM 4667 C CA . LYS A 1 609 ? 2.174 10.026 14.761 1.00 97.50 609 LYS A CA 1
ATOM 4668 C C . LYS A 1 609 ? 1.321 9.152 15.695 1.00 97.50 609 LYS A C 1
ATOM 4670 O O . LYS A 1 609 ? 0.108 9.060 15.518 1.00 97.50 609 LYS A O 1
ATOM 4675 N N . ILE A 1 610 ? 1.987 8.453 16.619 1.00 93.81 610 ILE A N 1
ATOM 4676 C CA . ILE A 1 610 ? 1.362 7.479 17.533 1.00 93.81 610 ILE A CA 1
ATOM 4677 C C . ILE A 1 610 ? 0.451 8.162 18.542 1.00 93.81 610 ILE A C 1
ATOM 4679 O O . ILE A 1 610 ? 0.913 9.172 19.124 1.00 93.81 610 ILE A O 1
#

InterPro domains:
  IPR000794 Beta-ketoacyl synthase [PTHR11712] (216-609)
  IPR000794 Beta-ketoacyl synthase [cd00834] (214-607)
  IPR014030 Beta-ketoacyl synthase-like, N-terminal domain [PF00109] (215-445)
  IPR014031 Beta-ketoacyl synthase, C-terminal domain [PF02801] (455-567)
  IPR016039 Thiolase-like [G3DSA:3.40.47.10] (190-610)
  IPR016039 Thiolase-like [SSF53901] (215-450)
  IPR016039 Thiolase-like [SSF53901] (417-609)
  IPR020841 Polyketide synthase, beta-ketoacyl synthase domain [PS52004] (213-609)
  IPR020841 Polyketide synthase, beta-ketoacyl synthase domain [SM00825] (216-601)

pLDDT: mean 92.94, std 8.99, range [32.41, 98.94]

Sequence (610 aa):
MTKEGHITSSCVISSNTVYKNGKHLFINTGADVPDFLNSIYKYFDLSYSRFYKMDSLSKLGWLASEILLKDTFEKDKYKPEDVGLILSNANASLDTDMKYLNSVSEIPSPSLFVYTLPNIVTGEICIRNNFKGEDAFFIFENFNARFLENYVSNLLTSDILQACICGWVELVDEDYKAALFLIEKDKSDESISFTKEHLNMIFDNKKAASANLPEVYIAGVGVISAIGNNVAECITAFEHEKAGIGDITHMQTIHRNKLPVAEVGFTNEELAQITGLPVDISRTTMLGVIAAKEALQDAAIPDLSSLRTGFVSANTVGGMDKSEAFFIPFLADNKRGKLRNVFDHECGSVTEAIADELKIKDYMTTISTACSSSANSIFYGARLIKNGLLDVVVAGGADALTKFTLNGFNTLMILDKGFCKPFDENRQGLNLGEGAGYVVLVSEKVAKNLNKQPYCKLSGYNNSNDAYHQTASSPDGTGSYLAMKGALEKANLQPSDIDYINLHGTGTPNNDSAEGTAVKRLFDSVYPAMSSTKSFTGHTLGASGGIEAVFSALAVKYGLIYPNLRFETQMKEVSFSPETKFQKGKQINHVMSNSFGFGGNCSSLIFSKI

Radius of gyration: 29.31 Å; Cα contacts (8 Å, |Δi|>4): 1519; chains: 1; bounding box: 84×69×59 Å